Protein AF-A0A1Z1WSS3-F1 (afdb_monomer_lite)

Sequence (377 aa):
MTTFLTPQQRADRTSAAVAAAVAAGRGLGLNITEPTVLHDVFSVVVHLAPAPVVARIPTVLPRPDDLAALAHRQQDELDVTRWLADQQIPVIAPSPLVPAEPVQRDGFSMTFWPFVEEARYKEPDYVANAESVADLHAALRTYPGRRLEFLSAADPEFIADSLARLDHHPDLIGAAELDRARREWHLLEPLVRTRGAFEARFPGVDVQPIHGDSPPANIFHAVDGDLYADFELVTLGPVEWDLAALGPSTKPPTTAARDATARGRSTRRSSPSSTPWACCGSSPPSRWSRSCPNWWSTSSPRSTTGGRCPSPEAWAADTNELEGRQPYGRCPCELRQLLHQRVNSAGELRRAGGHAHLSADHRRGGACHAGAGAIAG

Secondary structure (DSSP, 8-state):
--SS--HHHHHHHHHHHHHHHHHHHHHTT--EEEEEEEEESSEEEEEEEESSEEEEEE-S-PSS--HHHHHHHHHHHHHHHHHHHHTT--B-PPPTTS-SS-EEETTEEEEEEE---B-TTPPP-HHHHHHHHHHHHHHHHT--SS-PPBTGGG-HHHHHHHHHHHTT-TTTS-HHHHHHHHHHHHHHHHHHH-HHHHHHHSTT---EEE-SS-GGG-EEEETTEEEE--GGG-EEE-TTHHHHTS-TTTSPPTTHHHHHHHTTS------S---TT----SPPPTTGGGS---S------------PPPPGGGGSSSS----SSPPPPPPHHHHHHHHHHHHHHHH----S-------------------------

Radius of gyration: 25.84 Å; chains: 1; bounding box: 60×119×56 Å

Structure (mmCIF, N/CA/C/O backbone):
data_AF-A0A1Z1WSS3-F1
#
_entry.id   AF-A0A1Z1WSS3-F1
#
loop_
_atom_site.group_PDB
_atom_site.id
_atom_site.type_symbol
_atom_site.label_atom_id
_atom_site.label_alt_id
_atom_site.label_comp_id
_atom_site.label_asym_id
_atom_site.label_entity_id
_atom_site.label_seq_id
_atom_site.pdbx_PDB_ins_code
_atom_site.Cartn_x
_atom_site.Cartn_y
_atom_site.Cartn_z
_atom_site.occupancy
_atom_site.B_iso_or_equiv
_atom_site.auth_seq_id
_atom_site.auth_comp_id
_atom_site.auth_asym_id
_atom_site.auth_atom_id
_atom_site.pdbx_PDB_model_num
ATOM 1 N N . MET A 1 1 ? 19.567 25.343 1.085 1.00 36.59 1 MET A N 1
ATOM 2 C CA . MET A 1 1 ? 18.190 25.231 1.615 1.00 36.59 1 MET A CA 1
ATOM 3 C C . MET A 1 1 ? 18.016 23.792 2.050 1.00 36.59 1 MET A C 1
ATOM 5 O O . MET A 1 1 ? 18.420 22.925 1.294 1.00 36.59 1 MET A O 1
ATOM 9 N N . THR A 1 2 ? 17.556 23.534 3.272 1.00 35.44 2 THR A N 1
ATOM 10 C CA . THR A 1 2 ? 17.449 22.167 3.802 1.00 35.44 2 THR A CA 1
ATOM 11 C C . THR A 1 2 ? 16.416 21.370 3.009 1.00 35.44 2 THR A C 1
ATOM 13 O O . THR A 1 2 ? 15.247 21.741 2.967 1.00 35.44 2 THR A O 1
ATOM 16 N N . THR A 1 3 ? 16.896 20.301 2.375 1.00 56.44 3 THR A N 1
ATOM 17 C CA . THR A 1 3 ? 16.194 19.356 1.488 1.00 56.44 3 THR A CA 1
ATOM 18 C C . THR A 1 3 ? 15.148 18.487 2.209 1.00 56.44 3 THR A C 1
ATOM 20 O O . THR A 1 3 ? 14.329 17.840 1.568 1.00 56.44 3 THR A O 1
ATOM 23 N N . PHE A 1 4 ? 15.138 18.515 3.543 1.00 63.56 4 PHE A N 1
ATOM 24 C CA . PHE A 1 4 ? 14.284 17.708 4.413 1.00 63.56 4 PHE A CA 1
ATOM 25 C C . PHE A 1 4 ? 13.308 18.588 5.201 1.00 63.56 4 PHE A C 1
ATOM 27 O O . PHE A 1 4 ? 13.646 19.736 5.517 1.00 63.56 4 PHE A O 1
ATOM 34 N N . LEU A 1 5 ? 12.150 18.034 5.602 1.00 68.94 5 LEU A N 1
ATOM 35 C CA . LEU A 1 5 ? 11.348 18.647 6.668 1.00 68.94 5 LEU A CA 1
ATOM 36 C C . LEU A 1 5 ? 12.248 18.868 7.875 1.00 68.94 5 LEU A C 1
ATOM 38 O O . LEU A 1 5 ? 12.908 17.943 8.358 1.00 68.94 5 LEU A O 1
ATOM 42 N N . THR A 1 6 ? 12.224 20.079 8.414 1.00 81.44 6 THR A N 1
ATOM 43 C CA . THR A 1 6 ? 12.731 20.274 9.765 1.00 81.44 6 THR A CA 1
ATOM 44 C C . THR A 1 6 ? 11.897 19.425 10.734 1.00 81.44 6 THR A C 1
ATOM 46 O O . THR A 1 6 ? 10.731 19.125 10.450 1.00 81.44 6 THR A O 1
ATOM 49 N N . PRO A 1 7 ? 12.439 19.057 11.908 1.00 84.69 7 PRO A N 1
ATOM 50 C CA . PRO A 1 7 ? 11.664 18.354 12.930 1.00 84.69 7 PRO A CA 1
ATOM 51 C C . PRO A 1 7 ? 10.332 19.045 13.252 1.00 84.69 7 PRO A C 1
ATOM 53 O O . PRO A 1 7 ? 9.324 18.370 13.443 1.00 84.69 7 PRO A O 1
ATOM 56 N N . GLN A 1 8 ? 10.309 20.383 13.224 1.00 86.94 8 GLN A N 1
ATOM 57 C CA . GLN A 1 8 ? 9.087 21.161 13.412 1.00 86.94 8 GLN A CA 1
ATOM 58 C C . GLN A 1 8 ? 8.085 20.943 12.277 1.00 86.94 8 GLN A C 1
ATOM 60 O O . GLN A 1 8 ? 6.926 20.655 12.537 1.00 86.94 8 GLN A O 1
ATOM 65 N N . GLN A 1 9 ? 8.519 21.020 11.017 1.00 86.06 9 GLN A N 1
ATOM 66 C CA . GLN A 1 9 ? 7.607 20.833 9.887 1.00 86.06 9 GLN A CA 1
ATOM 67 C C . GLN A 1 9 ? 7.062 19.398 9.815 1.00 86.06 9 GLN A C 1
ATOM 69 O O . GLN A 1 9 ? 5.914 19.201 9.419 1.00 86.06 9 GLN A O 1
ATOM 74 N N . ARG A 1 10 ? 7.855 18.398 10.228 1.00 85.88 10 ARG A N 1
ATOM 75 C CA . ARG A 1 10 ? 7.377 17.018 10.407 1.00 85.88 10 ARG A CA 1
ATOM 76 C C . ARG A 1 10 ? 6.308 16.954 11.495 1.00 85.88 10 ARG A C 1
ATOM 78 O O . ARG A 1 10 ? 5.226 16.448 11.231 1.00 85.88 10 ARG A O 1
ATOM 85 N N . ALA A 1 11 ? 6.562 17.540 12.664 1.00 89.69 11 ALA A N 1
ATOM 86 C CA . ALA A 1 11 ? 5.583 17.592 13.749 1.00 89.69 11 ALA A CA 1
ATOM 87 C C . ALA A 1 11 ? 4.280 18.311 13.344 1.00 89.69 11 ALA A C 1
ATOM 89 O O . ALA A 1 11 ? 3.192 17.842 13.685 1.00 89.69 11 ALA A O 1
ATOM 90 N N . ASP A 1 12 ? 4.372 19.404 12.582 1.00 92.44 12 ASP A N 1
ATOM 91 C CA . ASP A 1 12 ? 3.217 20.156 12.080 1.00 92.44 12 ASP A CA 1
ATOM 92 C C . ASP A 1 12 ? 2.393 19.316 11.091 1.00 92.44 12 ASP A C 1
ATOM 94 O O . ASP A 1 12 ? 1.170 19.218 11.225 1.00 92.44 12 ASP A O 1
ATOM 98 N N . ARG A 1 13 ? 3.058 18.650 10.133 1.00 92.00 13 ARG A N 1
ATOM 99 C CA . ARG A 1 13 ? 2.429 17.707 9.192 1.00 92.00 13 ARG A CA 1
ATOM 100 C C . ARG A 1 13 ? 1.700 16.592 9.938 1.00 92.00 13 ARG A C 1
ATOM 102 O O . ARG A 1 13 ? 0.548 16.303 9.626 1.00 92.00 13 ARG A O 1
ATOM 109 N N . THR A 1 14 ? 2.359 15.986 10.919 1.00 93.88 14 THR A N 1
ATOM 110 C CA . THR A 1 14 ? 1.818 14.873 11.707 1.00 93.88 14 THR A CA 1
ATOM 111 C C . THR A 1 14 ? 0.622 15.315 12.528 1.00 93.88 14 THR A C 1
ATOM 113 O O . THR A 1 14 ? -0.411 14.653 12.513 1.00 93.88 14 THR A O 1
ATOM 116 N N . SER A 1 15 ? 0.704 16.487 13.157 1.00 96.44 15 SER A N 1
ATOM 117 C CA . SER A 1 15 ? -0.420 17.077 13.888 1.00 96.44 15 SER A CA 1
ATOM 118 C C . SER A 1 15 ? -1.617 17.344 12.970 1.00 96.44 15 SER A C 1
ATOM 120 O O . SER A 1 15 ? -2.751 17.030 13.333 1.00 96.44 15 SER A O 1
ATOM 122 N N . ALA A 1 16 ? -1.380 17.862 11.759 1.00 96.81 16 ALA A N 1
ATOM 123 C CA . ALA A 1 16 ? -2.431 18.093 10.769 1.00 96.81 16 ALA A CA 1
ATOM 124 C C . ALA A 1 16 ? -3.070 16.783 10.271 1.00 96.81 16 ALA A C 1
ATOM 126 O O . ALA A 1 16 ? -4.296 16.693 10.197 1.00 96.81 16 ALA A O 1
ATOM 127 N N . ALA A 1 17 ? -2.265 15.755 9.988 1.00 96.44 17 ALA A N 1
ATOM 128 C CA . ALA A 1 17 ? -2.751 14.439 9.571 1.00 96.44 17 ALA A CA 1
ATOM 129 C C . ALA A 1 17 ? -3.574 13.753 10.677 1.00 96.44 17 ALA A C 1
ATOM 131 O O . ALA A 1 17 ? -4.651 13.225 10.404 1.00 96.44 17 ALA A O 1
ATOM 132 N N . VAL A 1 18 ? -3.120 13.821 11.936 1.00 98.44 18 VAL A N 1
ATOM 133 C CA . VAL A 1 18 ? -3.865 13.311 13.101 1.00 98.44 18 VAL A CA 1
ATOM 134 C C . VAL A 1 18 ? -5.197 14.044 13.254 1.00 98.44 18 VAL A C 1
ATOM 136 O O . VAL A 1 18 ? -6.230 13.399 13.427 1.00 98.44 18 VAL A O 1
ATOM 139 N N . ALA A 1 19 ? -5.208 15.376 13.152 1.00 98.44 19 ALA A N 1
ATOM 140 C CA . ALA A 1 19 ? -6.439 16.159 13.246 1.00 98.44 19 ALA A CA 1
ATOM 141 C C . ALA A 1 19 ? -7.447 15.781 12.145 1.00 98.44 19 ALA A C 1
ATOM 143 O O . ALA A 1 19 ? -8.627 15.572 12.442 1.00 98.44 19 ALA A O 1
ATOM 144 N N . ALA A 1 20 ? -6.978 15.625 10.902 1.00 98.44 20 ALA A N 1
ATOM 145 C CA . ALA A 1 20 ? -7.801 15.182 9.782 1.00 98.44 20 ALA A CA 1
ATOM 146 C C . ALA A 1 20 ? -8.365 13.768 10.019 1.00 98.44 20 ALA A C 1
ATOM 148 O O . ALA A 1 20 ? -9.565 13.554 9.856 1.00 98.44 20 ALA A O 1
ATOM 149 N N . ALA A 1 21 ? -7.539 12.828 10.486 1.00 98.50 21 ALA A N 1
ATOM 150 C CA . ALA A 1 21 ? -7.950 11.455 10.780 1.00 98.50 21 ALA A CA 1
ATOM 151 C C . ALA A 1 21 ? -8.993 11.363 11.902 1.00 98.50 21 ALA A C 1
ATOM 153 O O . ALA A 1 21 ? -10.002 10.674 11.761 1.00 98.50 21 ALA A O 1
ATOM 154 N N . VAL A 1 22 ? -8.799 12.107 12.995 1.00 98.75 22 VAL A N 1
ATOM 155 C CA . VAL A 1 22 ? -9.756 12.173 14.112 1.00 98.75 22 VAL A CA 1
ATOM 156 C C . VAL A 1 22 ? -11.089 12.749 13.647 1.00 98.75 22 VAL A C 1
ATOM 158 O O . VAL A 1 22 ? -12.151 12.226 13.984 1.00 98.75 22 VAL A O 1
ATOM 161 N N . ALA A 1 23 ? -11.055 13.830 12.871 1.00 98.62 23 ALA A N 1
ATOM 162 C CA . ALA A 1 23 ? -12.268 14.482 12.407 1.00 98.62 23 ALA A CA 1
ATOM 163 C C . ALA A 1 23 ? -13.008 13.652 11.342 1.00 98.62 23 ALA A C 1
ATOM 165 O O . ALA A 1 23 ? -14.239 13.628 11.342 1.00 98.62 23 ALA A O 1
ATOM 166 N N . ALA A 1 24 ? -12.282 12.936 10.477 1.00 98.44 24 ALA A N 1
ATOM 167 C CA . ALA A 1 24 ? -12.850 11.954 9.557 1.00 98.44 24 ALA A CA 1
ATOM 168 C C . ALA A 1 24 ? -13.492 10.784 10.317 1.00 98.44 24 ALA A C 1
ATOM 170 O O . ALA A 1 24 ? -14.675 10.519 10.128 1.00 98.44 24 ALA A O 1
ATOM 171 N N . GLY A 1 25 ? -12.767 10.157 11.248 1.00 98.38 25 GLY A N 1
ATOM 172 C CA . GLY A 1 25 ? -13.275 9.034 12.038 1.00 98.38 25 GLY A CA 1
ATOM 173 C C . GLY A 1 25 ? -14.511 9.389 12.873 1.00 98.38 25 GLY A C 1
ATOM 174 O O . GLY A 1 25 ? -15.486 8.642 12.873 1.00 98.38 25 GLY A O 1
ATOM 175 N N . ARG A 1 26 ? -14.537 10.569 13.510 1.00 98.50 26 ARG A N 1
ATOM 176 C CA . ARG A 1 26 ? -15.738 11.071 14.208 1.00 98.50 26 ARG A CA 1
ATOM 177 C C . ARG A 1 26 ? -16.905 11.316 13.253 1.00 98.50 26 ARG A C 1
ATOM 179 O O . ARG A 1 26 ? -18.043 11.025 13.605 1.00 98.50 26 ARG A O 1
ATOM 186 N N . GLY A 1 27 ? -16.632 11.824 12.049 1.00 98.31 27 GLY A N 1
ATOM 187 C CA . GLY A 1 27 ? -17.640 11.985 10.996 1.00 98.31 27 GLY A CA 1
ATOM 188 C C . GLY A 1 27 ? -18.250 10.658 10.532 1.00 98.31 27 GLY A C 1
ATOM 189 O O . GLY A 1 27 ? -19.413 10.630 10.146 1.00 98.31 27 GLY A O 1
ATOM 190 N N . LEU A 1 28 ? -17.493 9.564 10.639 1.00 98.12 28 LEU A N 1
ATOM 191 C CA . LEU A 1 28 ? -17.939 8.194 10.370 1.00 98.12 28 LEU A CA 1
ATOM 192 C C . LEU A 1 28 ? -18.588 7.510 11.589 1.00 98.12 28 LEU A C 1
ATOM 194 O O . LEU A 1 28 ? -18.958 6.344 11.509 1.00 98.12 28 LEU A O 1
ATOM 198 N N . GLY A 1 29 ? -18.739 8.216 12.716 1.00 98.12 29 GLY A N 1
ATOM 199 C CA . GLY A 1 29 ? -19.395 7.702 13.922 1.00 98.12 29 GLY A CA 1
ATOM 200 C C . GLY A 1 29 ? -18.476 6.999 14.926 1.00 98.12 29 GLY A C 1
ATOM 201 O O . GLY A 1 29 ? -18.972 6.434 15.899 1.00 98.12 29 GLY A O 1
ATOM 202 N N . LEU A 1 30 ? -17.151 7.041 14.746 1.00 98.25 30 LEU A N 1
ATOM 203 C CA . LEU A 1 30 ? -16.210 6.468 15.712 1.00 98.25 30 LEU A CA 1
ATOM 204 C C . LEU A 1 30 ? -16.093 7.342 16.971 1.00 98.25 30 LEU A C 1
ATOM 206 O O . LEU A 1 30 ? -15.952 8.567 16.893 1.00 98.25 30 LEU A O 1
ATOM 210 N N . ASN A 1 31 ? -16.065 6.701 18.144 1.00 98.06 31 ASN A N 1
ATOM 211 C CA . ASN A 1 31 ? -15.693 7.360 19.394 1.00 98.06 31 ASN A CA 1
ATOM 212 C C . ASN A 1 31 ? -14.164 7.443 19.506 1.00 98.06 31 ASN A C 1
ATOM 214 O O . ASN A 1 31 ? -13.500 6.416 19.631 1.00 98.06 31 ASN A O 1
ATOM 218 N N . ILE A 1 32 ? -13.622 8.662 19.477 1.00 98.44 32 ILE A N 1
ATOM 219 C CA . ILE A 1 32 ? -12.176 8.917 19.470 1.00 98.44 32 ILE A CA 1
ATOM 220 C C . ILE A 1 32 ? -11.851 9.964 20.531 1.00 98.44 32 ILE A C 1
ATOM 222 O O . ILE A 1 32 ? -12.259 11.127 20.400 1.00 98.44 32 ILE A O 1
ATOM 226 N N . THR A 1 33 ? -11.094 9.571 21.552 1.00 97.31 33 THR A N 1
ATOM 227 C CA . THR A 1 33 ? -10.682 10.444 22.665 1.00 97.31 33 THR A CA 1
ATOM 228 C C . THR A 1 33 ? -9.168 10.533 22.815 1.00 97.31 33 THR A C 1
ATOM 230 O O . THR A 1 33 ? -8.675 11.589 23.200 1.00 97.31 33 THR A O 1
ATOM 233 N N . GLU A 1 34 ? -8.433 9.475 22.466 1.00 96.38 34 GLU A N 1
ATOM 234 C CA . GLU A 1 34 ? -6.996 9.340 22.743 1.00 96.38 34 GLU A CA 1
ATOM 235 C C . GLU A 1 34 ? -6.226 8.856 21.498 1.00 96.38 34 GLU A C 1
ATOM 237 O O . GLU A 1 34 ? -5.632 7.774 21.499 1.00 96.38 34 GLU A O 1
ATOM 242 N N . PRO A 1 35 ? -6.239 9.622 20.389 1.00 97.12 35 PRO A N 1
ATOM 243 C CA . PRO A 1 35 ? -5.547 9.211 19.177 1.00 97.12 35 PRO A CA 1
ATOM 244 C C . PRO A 1 35 ? -4.044 9.075 19.441 1.00 97.12 35 PRO A C 1
ATOM 246 O O . PRO A 1 35 ? -3.416 9.994 19.968 1.00 97.12 35 PRO A O 1
ATOM 249 N N . THR A 1 36 ? -3.453 7.947 19.047 1.00 97.06 36 THR A N 1
ATOM 250 C CA . THR A 1 36 ? -2.021 7.697 19.243 1.00 97.06 36 THR A CA 1
ATOM 251 C C . THR A 1 36 ? -1.337 7.409 17.916 1.00 97.06 36 THR A C 1
ATOM 253 O O . THR A 1 36 ? -1.761 6.539 17.159 1.00 97.06 36 THR A O 1
ATOM 256 N N . VAL A 1 37 ? -0.260 8.140 17.632 1.00 96.69 37 VAL A N 1
ATOM 257 C CA . VAL A 1 37 ? 0.550 7.928 16.428 1.00 96.69 37 VAL A CA 1
ATOM 258 C C . VAL A 1 37 ? 1.325 6.616 16.561 1.00 96.69 37 VAL A C 1
ATOM 260 O O . VAL A 1 37 ? 2.078 6.420 17.516 1.00 96.69 37 VAL A O 1
ATOM 263 N N . LEU A 1 38 ? 1.109 5.730 15.592 1.00 91.50 38 LEU A N 1
ATOM 264 C CA . LEU A 1 38 ? 1.789 4.450 15.407 1.00 91.50 38 LEU A CA 1
ATOM 265 C C . LEU A 1 38 ? 3.007 4.564 14.485 1.00 91.50 38 LEU A C 1
ATOM 267 O O . LEU A 1 38 ? 3.927 3.755 14.548 1.00 91.50 38 LEU A O 1
ATOM 271 N N . HIS A 1 39 ? 2.994 5.524 13.566 1.00 86.50 39 HIS A N 1
ATOM 272 C CA . HIS A 1 39 ? 4.063 5.669 12.589 1.00 86.50 39 HIS A CA 1
ATOM 273 C C . HIS A 1 39 ? 4.038 7.058 11.944 1.00 86.50 39 HIS A C 1
ATOM 275 O O . HIS A 1 39 ? 2.964 7.636 11.787 1.00 86.50 39 HIS A O 1
ATOM 281 N N . ASP A 1 40 ? 5.212 7.589 11.586 1.00 85.62 40 ASP A N 1
ATOM 282 C CA . ASP A 1 40 ? 5.380 8.922 10.988 1.00 85.62 40 ASP A CA 1
ATOM 283 C C . ASP A 1 40 ? 6.645 8.996 10.107 1.00 85.62 40 ASP A C 1
ATOM 285 O O . ASP A 1 40 ? 7.638 9.669 10.416 1.00 85.62 40 ASP A O 1
ATOM 289 N N . VAL A 1 41 ? 6.624 8.254 8.997 1.00 79.62 41 VAL A N 1
ATOM 290 C CA . VAL A 1 41 ? 7.671 8.319 7.964 1.00 79.62 41 VAL A CA 1
ATOM 291 C C . VAL A 1 41 ? 7.036 8.672 6.623 1.00 79.62 41 VAL A C 1
ATOM 293 O O . VAL A 1 41 ? 6.903 9.860 6.331 1.00 79.62 41 VAL A O 1
ATOM 296 N N . PHE A 1 42 ? 6.612 7.676 5.836 1.00 76.88 42 PHE A N 1
ATOM 297 C CA . PHE A 1 42 ? 5.959 7.879 4.532 1.00 76.88 42 PHE A CA 1
ATOM 298 C C . PHE A 1 42 ? 4.449 8.088 4.669 1.00 76.88 42 PHE A C 1
ATOM 300 O O . PHE A 1 42 ? 3.848 8.928 3.993 1.00 76.88 42 PHE A O 1
ATOM 307 N N . SER A 1 43 ? 3.863 7.380 5.628 1.00 87.44 43 SER A N 1
ATOM 308 C CA . SER A 1 43 ? 2.501 7.576 6.100 1.00 87.44 43 SER A CA 1
ATOM 309 C C . SER A 1 43 ? 2.527 8.017 7.556 1.00 87.44 43 SER A C 1
ATOM 311 O O . SER A 1 43 ? 3.390 7.596 8.330 1.00 87.44 43 SER A O 1
ATOM 313 N N . VAL A 1 44 ? 1.554 8.839 7.933 1.00 93.88 44 VAL A N 1
ATOM 314 C CA . VAL A 1 44 ? 1.171 8.990 9.332 1.00 93.88 44 VAL A CA 1
ATOM 315 C C . VAL A 1 44 ? 0.131 7.911 9.611 1.00 93.88 44 VAL A C 1
ATOM 317 O O . VAL A 1 44 ? -0.888 7.840 8.927 1.00 93.88 44 VAL A O 1
ATOM 320 N N . VAL A 1 45 ? 0.402 7.038 10.576 1.00 96.12 45 VAL A N 1
ATOM 321 C CA . VAL A 1 45 ? -0.494 5.945 10.975 1.00 96.12 45 VAL A CA 1
ATOM 322 C C . VAL A 1 45 ? -0.969 6.230 12.392 1.00 96.12 45 VAL A C 1
ATOM 324 O O . VAL A 1 45 ? -0.151 6.499 13.270 1.00 96.12 45 VAL A O 1
ATOM 327 N N . VAL A 1 46 ? -2.280 6.220 12.626 1.00 98.12 46 VAL A N 1
ATOM 328 C CA . VAL A 1 46 ? -2.880 6.693 13.883 1.00 98.12 46 VAL A CA 1
ATOM 329 C C . VAL A 1 46 ? -3.887 5.679 14.398 1.00 98.12 46 VAL A C 1
ATOM 331 O O . VAL A 1 46 ? -4.891 5.424 13.740 1.00 98.12 46 VAL A O 1
ATOM 334 N N . HIS A 1 47 ? -3.668 5.149 15.598 1.00 98.38 47 HIS A N 1
ATOM 335 C CA . HIS A 1 47 ? -4.699 4.425 16.335 1.00 98.38 47 HIS A CA 1
ATOM 336 C C . HIS A 1 47 ? -5.732 5.423 16.870 1.00 98.38 47 HIS A C 1
ATOM 338 O O . HIS A 1 47 ? -5.390 6.339 17.617 1.00 98.38 47 HIS A O 1
ATOM 344 N N . LEU A 1 48 ? -6.997 5.252 16.493 1.00 98.44 48 LEU A N 1
ATOM 345 C CA . LEU A 1 48 ? -8.118 6.129 16.828 1.00 98.44 48 LEU A CA 1
ATOM 346 C C . LEU A 1 48 ? -8.808 5.712 18.139 1.00 98.44 48 LEU A C 1
ATOM 348 O O . LEU A 1 48 ? -10.029 5.570 18.191 1.00 98.44 48 LEU A O 1
ATOM 352 N N . ALA A 1 49 ? -8.027 5.528 19.204 1.00 97.25 49 ALA A N 1
ATOM 353 C CA . ALA A 1 49 ? -8.525 4.995 20.467 1.00 97.25 49 ALA A CA 1
ATOM 354 C C . ALA A 1 49 ? -9.658 5.853 21.086 1.00 97.25 49 ALA A C 1
ATOM 356 O O . ALA A 1 49 ? -9.640 7.091 20.985 1.00 97.25 49 ALA A O 1
ATOM 357 N N . PRO A 1 50 ? -10.633 5.224 21.773 1.00 97.62 50 PRO A N 1
ATOM 358 C CA . PRO A 1 50 ? -10.716 3.791 22.088 1.00 97.62 50 PRO A CA 1
ATOM 359 C C . PRO A 1 50 ? -11.310 2.923 20.969 1.00 97.62 50 PRO A C 1
ATOM 361 O O . PRO A 1 50 ? -11.424 1.713 21.152 1.00 97.62 50 PRO A O 1
ATOM 364 N N . ALA A 1 51 ? -11.717 3.498 19.832 1.00 98.19 51 ALA A N 1
ATOM 365 C CA . ALA A 1 51 ? -12.145 2.683 18.702 1.00 98.19 51 ALA A CA 1
ATOM 366 C C . ALA A 1 51 ? -10.957 1.830 18.212 1.00 98.19 51 ALA A C 1
ATOM 368 O O . ALA A 1 51 ? -9.880 2.391 17.993 1.00 98.19 51 ALA A O 1
ATOM 369 N N . PRO A 1 52 ? -11.126 0.509 17.998 1.00 97.56 52 PRO A N 1
ATOM 370 C CA . PRO A 1 52 ? -10.060 -0.379 17.532 1.00 97.56 52 PRO A CA 1
ATOM 371 C C . PRO A 1 52 ? -9.843 -0.203 16.021 1.00 97.56 52 PRO A C 1
ATOM 373 O O . PRO A 1 52 ? -9.971 -1.136 15.231 1.00 97.56 52 PRO A O 1
ATOM 376 N N . VAL A 1 53 ? -9.576 1.036 15.610 1.00 98.44 53 VAL A N 1
ATOM 377 C CA . VAL A 1 53 ? -9.417 1.463 14.222 1.00 98.44 53 VAL A CA 1
ATOM 378 C C . VAL A 1 53 ? -8.107 2.214 14.087 1.00 98.44 53 VAL A C 1
ATOM 380 O O . VAL A 1 53 ? -7.793 3.095 14.884 1.00 98.44 53 VAL A O 1
ATOM 383 N N . VAL A 1 54 ? -7.366 1.903 13.038 1.00 98.38 54 VAL A N 1
ATOM 384 C CA . VAL A 1 54 ? -6.167 2.617 12.633 1.00 98.38 54 VAL A CA 1
ATOM 385 C C . VAL A 1 54 ? -6.445 3.368 11.341 1.00 98.38 54 VAL A C 1
ATOM 387 O O . VAL A 1 54 ? -6.848 2.772 10.347 1.00 98.38 54 VAL A O 1
ATOM 390 N N . ALA A 1 55 ? -6.207 4.676 11.340 1.00 98.50 55 ALA A N 1
ATOM 391 C CA . ALA A 1 55 ? -6.161 5.463 10.117 1.00 98.50 55 ALA A CA 1
ATOM 392 C C . ALA A 1 55 ? -4.748 5.423 9.527 1.00 98.50 55 ALA A C 1
ATOM 394 O O . ALA A 1 55 ? -3.777 5.683 10.241 1.00 98.50 55 ALA A O 1
ATOM 395 N N . ARG A 1 56 ? -4.636 5.159 8.224 1.00 97.69 56 ARG A N 1
ATOM 396 C CA . ARG A 1 56 ? -3.392 5.302 7.462 1.00 97.69 56 ARG A CA 1
ATOM 397 C C . ARG A 1 56 ? -3.503 6.485 6.513 1.00 97.69 56 ARG A C 1
ATOM 399 O O . ARG A 1 56 ? -4.389 6.520 5.662 1.00 97.69 56 ARG A O 1
ATOM 406 N N . ILE A 1 57 ? -2.591 7.440 6.664 1.00 96.38 57 ILE A N 1
ATOM 407 C CA . ILE A 1 57 ? -2.575 8.700 5.928 1.00 96.38 57 ILE A CA 1
ATOM 408 C C . ILE A 1 57 ? -1.250 8.806 5.165 1.00 96.38 57 ILE A C 1
ATOM 410 O O . ILE A 1 57 ? -0.251 9.213 5.762 1.00 96.38 57 ILE A O 1
ATOM 414 N N . PRO A 1 58 ? -1.203 8.467 3.866 1.00 91.12 58 PRO A N 1
ATOM 415 C CA . PRO A 1 58 ? -0.034 8.731 3.036 1.00 91.12 58 PRO A CA 1
ATOM 416 C C . PRO A 1 58 ? 0.300 10.225 3.029 1.00 91.12 58 PRO A C 1
ATOM 418 O O . PRO A 1 58 ? -0.555 11.068 2.753 1.00 91.12 58 PRO A O 1
ATOM 421 N N . THR A 1 59 ? 1.547 10.561 3.363 1.00 85.50 59 THR A N 1
ATOM 422 C CA . THR A 1 59 ? 2.012 11.959 3.458 1.00 85.50 59 THR A CA 1
ATOM 423 C C . THR A 1 59 ? 3.149 12.298 2.509 1.00 85.50 59 THR A C 1
ATOM 425 O O . THR A 1 59 ? 3.494 13.473 2.369 1.00 85.50 59 THR A O 1
ATOM 428 N N . VAL A 1 60 ? 3.697 11.293 1.824 1.00 76.94 60 VAL A N 1
ATOM 429 C CA . VAL A 1 60 ? 4.622 11.494 0.716 1.00 76.94 60 VAL A CA 1
ATOM 430 C C . VAL A 1 60 ? 4.012 10.909 -0.546 1.00 76.94 60 VAL A C 1
ATOM 432 O O . VAL A 1 60 ? 3.851 9.699 -0.661 1.00 76.94 60 VAL A O 1
ATOM 435 N N . LEU A 1 61 ? 3.622 11.787 -1.469 1.00 71.31 61 LEU A N 1
ATOM 436 C CA . LEU A 1 61 ? 2.895 11.422 -2.679 1.00 71.31 61 LEU A CA 1
ATOM 437 C C . LEU A 1 61 ? 3.752 11.667 -3.930 1.00 71.31 61 LEU A C 1
ATOM 439 O O . LEU A 1 61 ? 4.546 12.617 -3.954 1.00 71.31 61 LEU A O 1
ATOM 443 N N . PRO A 1 62 ? 3.588 10.839 -4.980 1.00 65.31 62 PRO A N 1
ATOM 444 C CA . PRO A 1 62 ? 3.987 11.203 -6.336 1.00 65.31 62 PRO A CA 1
ATOM 445 C C . PRO A 1 62 ? 3.406 12.570 -6.698 1.00 65.31 62 PRO A C 1
ATOM 447 O O . PRO A 1 62 ? 2.268 12.862 -6.336 1.00 65.31 62 PRO A O 1
ATOM 450 N N . ARG A 1 63 ? 4.176 13.399 -7.411 1.00 63.22 63 ARG A N 1
ATOM 451 C CA . ARG A 1 63 ? 3.669 14.673 -7.927 1.00 63.22 63 ARG A CA 1
ATOM 452 C C . ARG A 1 63 ? 3.105 14.480 -9.340 1.00 63.22 63 ARG A C 1
ATOM 454 O O . ARG A 1 63 ? 3.687 13.704 -10.088 1.00 63.22 63 ARG A O 1
ATOM 461 N N . PRO A 1 64 ? 2.052 15.221 -9.728 1.00 59.41 64 PRO A N 1
ATOM 462 C CA . PRO A 1 64 ? 1.261 16.121 -8.883 1.00 59.41 64 PRO A CA 1
ATOM 463 C C . PRO A 1 64 ? 0.512 15.356 -7.781 1.00 59.41 64 PRO A C 1
ATOM 465 O O . PRO A 1 64 ? 0.161 14.199 -7.979 1.00 59.41 64 PRO A O 1
ATOM 468 N N . ASP A 1 65 ? 0.282 16.011 -6.635 1.00 67.44 65 ASP A N 1
ATOM 469 C CA . ASP A 1 65 ? -0.449 15.445 -5.490 1.00 67.44 65 ASP A CA 1
ATOM 470 C C . ASP A 1 65 ? -1.932 15.239 -5.863 1.00 67.44 65 ASP A C 1
ATOM 472 O O . ASP A 1 65 ? -2.812 16.016 -5.484 1.00 67.44 65 ASP A O 1
ATOM 476 N N . ASP A 1 66 ? -2.208 14.214 -6.663 1.00 84.06 66 ASP A N 1
ATOM 477 C CA . ASP A 1 66 ? -3.543 13.873 -7.127 1.00 84.06 66 ASP A CA 1
ATOM 478 C C . ASP A 1 66 ? -4.225 12.975 -6.092 1.00 84.06 66 ASP A C 1
ATOM 480 O O . ASP A 1 66 ? -4.071 11.751 -6.065 1.00 84.06 66 ASP A O 1
ATOM 484 N N . LEU A 1 67 ? -4.986 13.615 -5.201 1.00 88.69 67 LEU A N 1
ATOM 485 C CA . LEU A 1 67 ? -5.760 12.920 -4.176 1.00 88.69 67 LEU A CA 1
ATOM 486 C C . LEU A 1 67 ? -6.846 12.019 -4.771 1.00 88.69 67 LEU A C 1
ATOM 488 O O . LEU A 1 67 ? -7.217 11.043 -4.125 1.00 88.69 67 LEU A O 1
ATOM 492 N N . ALA A 1 68 ? -7.345 12.304 -5.979 1.00 89.88 68 ALA A N 1
ATOM 493 C CA . ALA A 1 68 ? -8.304 11.430 -6.642 1.00 89.88 68 ALA A CA 1
ATOM 494 C C . ALA A 1 68 ? -7.609 10.153 -7.127 1.00 89.88 68 ALA A C 1
ATOM 496 O O . ALA A 1 68 ? -8.072 9.060 -6.811 1.00 89.88 68 ALA A O 1
ATOM 497 N N . ALA A 1 69 ? -6.457 10.270 -7.795 1.00 88.56 69 ALA A N 1
ATOM 498 C CA . ALA A 1 69 ? -5.650 9.110 -8.185 1.00 88.56 69 ALA A CA 1
ATOM 499 C C . ALA A 1 69 ? -5.190 8.287 -6.967 1.00 88.56 69 ALA A C 1
ATOM 501 O O . ALA A 1 69 ? -5.228 7.057 -6.989 1.00 88.56 69 ALA A O 1
ATOM 502 N N . LEU A 1 70 ? -4.802 8.949 -5.871 1.00 90.31 70 LEU A N 1
ATOM 503 C CA . LEU A 1 70 ? -4.484 8.272 -4.613 1.00 90.31 70 LEU A CA 1
ATOM 504 C C . LEU A 1 70 ? -5.697 7.533 -4.040 1.00 90.31 70 LEU A C 1
ATOM 506 O O . LEU A 1 70 ? -5.565 6.373 -3.660 1.00 90.31 70 LEU A O 1
ATOM 510 N N . ALA A 1 71 ? -6.866 8.174 -3.994 1.00 94.19 71 ALA A N 1
ATOM 511 C CA . ALA A 1 71 ? -8.092 7.542 -3.522 1.00 94.19 71 ALA A CA 1
ATOM 512 C C . ALA A 1 71 ? -8.485 6.341 -4.398 1.00 94.19 71 ALA A C 1
ATOM 514 O O . ALA A 1 71 ? -8.923 5.325 -3.870 1.00 94.19 71 ALA A O 1
ATOM 515 N N . HIS A 1 72 ? -8.269 6.397 -5.714 1.00 92.56 72 HIS A N 1
ATOM 516 C CA . HIS A 1 72 ? -8.477 5.242 -6.589 1.00 92.56 72 HIS A CA 1
ATOM 517 C C . HIS A 1 72 ? -7.573 4.059 -6.215 1.00 92.56 72 HIS A C 1
ATOM 519 O O . HIS A 1 72 ? -8.085 2.960 -6.020 1.00 92.56 72 HIS A O 1
ATOM 525 N N . ARG A 1 73 ? -6.268 4.289 -6.011 1.00 91.75 73 ARG A N 1
ATOM 526 C CA . ARG A 1 73 ? -5.335 3.233 -5.567 1.00 91.75 73 ARG A CA 1
ATOM 527 C C . ARG A 1 73 ? -5.674 2.694 -4.177 1.00 91.75 73 ARG A C 1
ATOM 529 O O . ARG A 1 73 ? -5.625 1.491 -3.950 1.00 91.75 73 ARG A O 1
ATOM 536 N N . GLN A 1 74 ? -6.070 3.574 -3.259 1.00 95.44 74 GLN A N 1
ATOM 537 C CA . GLN A 1 74 ? -6.566 3.178 -1.941 1.00 95.44 74 GLN A CA 1
ATOM 538 C C . GLN A 1 74 ? -7.829 2.316 -2.051 1.00 95.44 74 GLN A C 1
ATOM 540 O O . GLN A 1 74 ? -7.966 1.349 -1.313 1.00 95.44 74 GLN A O 1
ATOM 545 N N . GLN A 1 75 ? -8.742 2.620 -2.978 1.00 96.75 75 GLN A N 1
ATOM 546 C CA . GLN A 1 75 ? -9.921 1.784 -3.197 1.00 96.75 75 GLN A CA 1
ATOM 547 C C . GLN A 1 75 ? -9.550 0.403 -3.750 1.00 96.75 75 GLN A C 1
ATOM 549 O O . GLN A 1 75 ? -10.118 -0.586 -3.294 1.00 96.75 75 GLN A O 1
ATOM 554 N N . ASP A 1 76 ? -8.599 0.320 -4.684 1.00 96.00 76 ASP A N 1
ATOM 555 C CA . ASP A 1 76 ? -8.121 -0.963 -5.216 1.00 96.00 76 ASP A CA 1
ATOM 556 C C . ASP A 1 76 ? -7.535 -1.847 -4.106 1.00 96.00 76 ASP A C 1
ATOM 558 O O . ASP A 1 76 ? -7.847 -3.037 -4.023 1.00 96.00 76 ASP A O 1
ATOM 562 N N . GLU A 1 77 ? -6.750 -1.257 -3.204 1.00 96.69 77 GLU A N 1
ATOM 563 C CA . GLU A 1 77 ? -6.240 -1.934 -2.013 1.00 96.69 77 GLU A CA 1
ATOM 564 C C . GLU A 1 77 ? -7.374 -2.448 -1.106 1.00 96.69 77 GLU A C 1
ATOM 566 O O . GLU A 1 77 ? -7.368 -3.615 -0.702 1.00 96.69 77 GLU A O 1
ATOM 571 N N . LEU A 1 78 ? -8.353 -1.596 -0.779 1.00 97.75 78 LEU A N 1
ATOM 572 C CA . LEU A 1 78 ? -9.485 -1.964 0.079 1.00 97.75 78 LEU A CA 1
ATOM 573 C C . LEU A 1 78 ? -10.316 -3.096 -0.543 1.00 97.75 78 LEU A C 1
ATOM 575 O O . LEU A 1 78 ? -10.728 -4.024 0.156 1.00 97.75 78 LEU A O 1
ATOM 579 N N . ASP A 1 79 ? -10.545 -3.045 -1.856 1.00 97.56 79 ASP A N 1
ATOM 580 C CA . ASP A 1 79 ? -11.310 -4.060 -2.575 1.00 97.56 79 ASP A CA 1
ATOM 581 C C . ASP A 1 79 ? -10.572 -5.408 -2.614 1.00 97.56 79 ASP A C 1
ATOM 583 O O . ASP A 1 79 ? -11.191 -6.448 -2.363 1.00 97.56 79 ASP A O 1
ATOM 587 N N . VAL A 1 80 ? -9.258 -5.406 -2.869 1.00 98.06 80 VAL A N 1
ATOM 588 C CA . VAL A 1 80 ? -8.443 -6.632 -2.914 1.00 98.06 80 VAL A CA 1
ATOM 589 C C . VAL A 1 80 ? -8.298 -7.261 -1.532 1.00 98.06 80 VAL A C 1
ATOM 591 O O . VAL A 1 80 ? -8.511 -8.463 -1.386 1.00 98.06 80 VAL A O 1
ATOM 594 N N . THR A 1 81 ? -7.968 -6.475 -0.508 1.00 97.94 81 THR A N 1
ATOM 595 C CA . THR A 1 81 ? -7.778 -6.994 0.859 1.00 97.94 81 THR A CA 1
ATOM 596 C C . THR A 1 81 ? -9.079 -7.533 1.449 1.00 97.94 81 THR A C 1
ATOM 598 O O . THR A 1 81 ? -9.072 -8.598 2.065 1.00 97.94 81 THR A O 1
ATOM 601 N N . ARG A 1 82 ? -10.219 -6.879 1.185 1.00 97.25 82 ARG A N 1
ATOM 602 C CA . ARG A 1 82 ? -11.541 -7.422 1.530 1.00 97.25 82 ARG A CA 1
ATOM 603 C C . ARG A 1 82 ? -11.810 -8.747 0.818 1.00 97.25 82 ARG A C 1
ATOM 605 O O . ARG A 1 82 ? -12.207 -9.707 1.468 1.00 97.25 82 ARG A O 1
ATOM 612 N N . TRP A 1 83 ? -11.563 -8.822 -0.491 1.00 97.50 83 TRP A N 1
ATOM 613 C CA . TRP A 1 83 ? -11.769 -10.061 -1.243 1.00 97.50 83 TRP A CA 1
ATOM 614 C C . TRP A 1 83 ? -10.907 -11.213 -0.717 1.00 97.50 83 TRP A C 1
ATOM 616 O O . TRP A 1 83 ? -11.401 -12.322 -0.535 1.00 97.50 83 TRP A O 1
ATOM 626 N N . L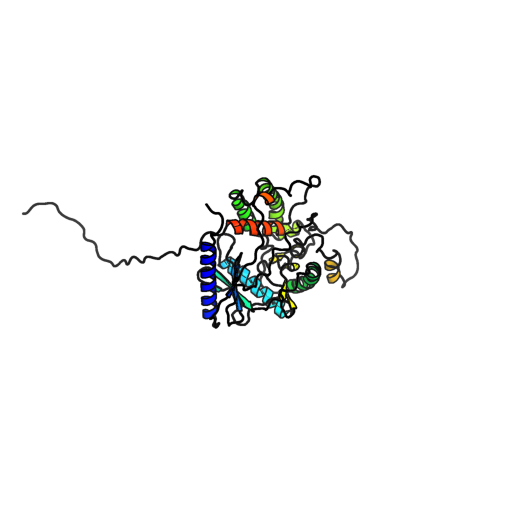EU A 1 84 ? -9.626 -10.958 -0.449 1.00 98.12 84 LEU A N 1
ATOM 627 C CA . LEU A 1 84 ? -8.712 -11.952 0.113 1.00 98.12 84 LEU A CA 1
ATOM 628 C C . LEU A 1 84 ? -9.204 -12.466 1.472 1.00 98.12 84 LEU A C 1
ATOM 630 O O . LEU A 1 84 ? -9.192 -13.676 1.702 1.00 98.12 84 LEU A O 1
ATOM 634 N N . ALA A 1 85 ? -9.702 -11.575 2.331 1.00 97.75 85 ALA A N 1
ATOM 635 C CA . ALA A 1 85 ? -10.294 -11.957 3.607 1.00 97.75 85 ALA A CA 1
ATOM 636 C C . ALA A 1 85 ? -11.548 -12.830 3.428 1.00 97.75 85 ALA A C 1
ATOM 638 O O . ALA A 1 85 ? -11.688 -13.846 4.110 1.00 97.75 85 ALA A O 1
ATOM 639 N N . ASP A 1 86 ? -12.416 -12.514 2.459 1.00 96.88 86 ASP A N 1
ATOM 640 C CA . ASP A 1 86 ? -13.574 -13.353 2.118 1.00 96.88 86 ASP A CA 1
ATOM 641 C C . ASP A 1 86 ? -13.139 -14.759 1.657 1.00 96.88 86 ASP A C 1
ATOM 643 O O . ASP A 1 86 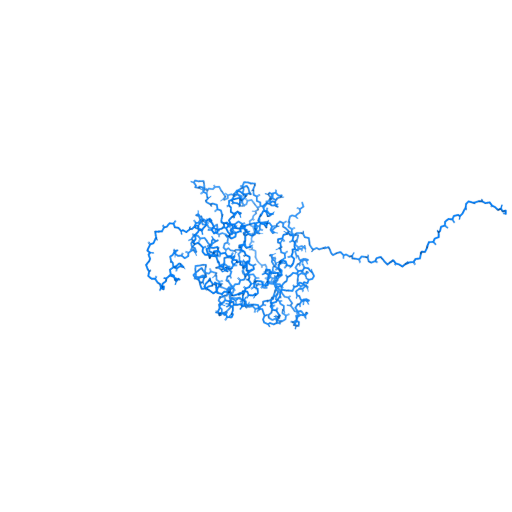? -13.801 -15.751 1.969 1.00 96.88 86 ASP A O 1
ATOM 647 N N . GLN A 1 87 ? -11.986 -14.866 0.983 1.00 97.00 87 GLN A N 1
ATOM 648 C CA . GLN A 1 87 ? -11.361 -16.138 0.588 1.00 97.00 87 GLN A CA 1
ATOM 649 C C . GLN A 1 87 ? -10.589 -16.840 1.721 1.00 97.00 87 GLN A C 1
ATOM 651 O O . GLN A 1 87 ? -9.955 -17.864 1.475 1.00 97.00 87 GLN A O 1
ATOM 656 N N . GLN A 1 88 ? -10.649 -16.329 2.956 1.00 96.88 88 GLN A N 1
ATOM 657 C CA . GLN A 1 88 ? -9.928 -16.858 4.122 1.00 96.88 88 GLN A CA 1
ATOM 658 C C . GLN A 1 88 ? -8.395 -16.815 3.978 1.00 96.88 88 GLN A C 1
ATOM 660 O O . GLN A 1 88 ? -7.683 -17.586 4.622 1.00 96.88 88 GLN A O 1
ATOM 665 N N . ILE A 1 89 ? -7.873 -15.907 3.149 1.00 97.94 89 ILE A N 1
ATOM 666 C CA . ILE A 1 89 ? -6.439 -15.614 3.101 1.00 97.94 89 ILE A CA 1
ATOM 667 C C . ILE A 1 89 ? -6.081 -14.751 4.318 1.00 97.94 89 ILE A C 1
ATOM 669 O O . ILE A 1 89 ? -6.806 -13.796 4.607 1.00 97.94 89 ILE A O 1
ATOM 673 N N . PRO A 1 90 ? -4.983 -15.050 5.036 1.00 97.19 90 PRO A N 1
ATOM 674 C CA . PRO A 1 90 ? -4.583 -14.290 6.215 1.00 97.19 90 PRO A CA 1
ATOM 675 C C . PRO A 1 90 ? -4.086 -12.903 5.799 1.00 97.19 90 PRO A C 1
ATOM 677 O O . PRO A 1 90 ? -2.928 -12.731 5.436 1.00 97.19 90 PRO A O 1
ATOM 680 N N . VAL A 1 91 ? -4.970 -11.911 5.819 1.00 97.75 91 VAL A N 1
ATOM 681 C CA . VAL A 1 91 ? -4.690 -10.525 5.427 1.00 97.75 91 VAL A CA 1
ATOM 682 C C . VAL A 1 91 ? -5.278 -9.564 6.454 1.00 97.75 91 VAL A C 1
ATOM 684 O O . VAL A 1 91 ? -6.309 -9.851 7.066 1.00 97.75 91 VAL A O 1
ATOM 687 N N . ILE A 1 92 ? -4.660 -8.397 6.629 1.00 97.62 92 ILE A N 1
ATOM 688 C CA . ILE A 1 92 ? -5.307 -7.287 7.333 1.00 97.62 92 ILE A CA 1
ATOM 689 C C . ILE A 1 92 ? -6.395 -6.718 6.414 1.00 97.62 92 ILE A C 1
ATOM 691 O O . ILE A 1 92 ? -6.105 -5.995 5.466 1.00 97.62 92 ILE A O 1
ATOM 695 N N . ALA A 1 93 ? -7.652 -7.071 6.678 1.00 96.81 93 ALA A N 1
ATOM 696 C CA . ALA A 1 93 ? -8.806 -6.557 5.943 1.00 96.81 93 ALA A CA 1
ATOM 697 C C . ALA A 1 93 ? -9.182 -5.129 6.393 1.00 96.81 93 ALA A C 1
ATOM 699 O O . ALA A 1 93 ? -8.836 -4.737 7.510 1.00 96.81 93 ALA A O 1
ATOM 700 N N . PRO A 1 94 ? -9.934 -4.354 5.588 1.00 98.00 94 PRO A N 1
ATOM 701 C CA . PRO A 1 94 ? -10.463 -3.055 6.005 1.00 98.00 94 PRO A CA 1
ATOM 702 C C . PRO A 1 94 ? -11.319 -3.151 7.273 1.00 98.00 94 PRO A C 1
ATOM 704 O O . PRO A 1 94 ? -11.995 -4.156 7.504 1.00 98.00 94 PRO A O 1
ATOM 707 N N . SER A 1 95 ? -11.332 -2.097 8.094 1.00 97.75 95 SER A N 1
ATOM 708 C CA . SER A 1 95 ? -12.130 -2.105 9.327 1.00 97.75 95 SER A CA 1
ATOM 709 C C . SER A 1 95 ? -13.629 -2.205 9.016 1.00 97.75 95 SER A C 1
ATOM 711 O O . SER A 1 95 ? -14.138 -1.369 8.271 1.00 97.75 95 SER A O 1
ATOM 713 N N . PRO A 1 96 ? -14.381 -3.134 9.638 1.00 97.06 96 PRO A N 1
ATOM 714 C CA . PRO A 1 96 ? -15.828 -3.227 9.446 1.00 97.06 96 PRO A CA 1
ATOM 715 C C . PRO A 1 96 ? -16.603 -2.122 10.184 1.00 97.06 96 PRO A C 1
ATOM 717 O O . PRO A 1 96 ? -17.820 -2.026 10.048 1.00 97.06 96 PRO A O 1
ATOM 720 N N . LEU A 1 97 ? -15.923 -1.306 11.002 1.00 97.94 97 LEU A N 1
ATOM 721 C CA . LEU A 1 97 ? -16.540 -0.233 11.790 1.00 97.94 97 LEU A CA 1
ATOM 722 C C . LEU A 1 97 ? -16.820 1.033 10.975 1.00 97.94 97 LEU A C 1
ATOM 724 O O . LEU A 1 97 ? -17.469 1.949 11.476 1.00 97.94 97 LEU A O 1
ATOM 728 N N . VAL A 1 98 ? -16.325 1.098 9.740 1.00 97.81 98 VAL A N 1
ATOM 729 C CA . VAL A 1 98 ? -16.539 2.206 8.810 1.00 97.81 98 VAL A CA 1
ATOM 730 C C . VAL A 1 98 ? -16.731 1.667 7.389 1.00 97.81 98 VAL A C 1
ATOM 732 O O . VAL A 1 98 ? -16.351 0.528 7.115 1.00 97.81 98 VAL A O 1
ATOM 735 N N . PRO A 1 99 ? -17.310 2.449 6.461 1.00 97.50 99 PRO A N 1
ATOM 736 C CA . PRO A 1 99 ? -17.312 2.086 5.049 1.00 97.50 99 PRO A CA 1
ATOM 737 C C . PRO A 1 99 ? -15.887 1.826 4.541 1.00 97.50 99 PRO A C 1
ATOM 739 O O . PRO A 1 99 ? -14.970 2.590 4.844 1.00 97.50 99 PRO A O 1
ATOM 742 N N . ALA A 1 100 ? -15.712 0.766 3.748 1.00 96.25 100 ALA A N 1
ATOM 743 C CA . ALA A 1 100 ? -14.445 0.422 3.100 1.00 96.25 100 ALA A CA 1
ATOM 744 C C . ALA A 1 100 ? -14.197 1.318 1.872 1.00 96.25 100 ALA A C 1
ATOM 746 O O . ALA A 1 100 ? -14.094 0.844 0.739 1.00 96.25 100 ALA A O 1
ATOM 747 N N . GLU A 1 101 ? -14.135 2.625 2.122 1.00 97.44 101 GLU A N 1
ATOM 748 C CA . GLU A 1 101 ? -13.911 3.679 1.138 1.00 97.44 101 GLU A CA 1
ATOM 749 C C . GLU A 1 101 ? -12.842 4.653 1.665 1.00 97.44 101 GLU A C 1
ATOM 751 O O . GLU A 1 101 ? -12.801 4.940 2.869 1.00 97.44 101 GLU A O 1
ATOM 756 N N . PRO A 1 102 ? -11.962 5.182 0.799 1.00 97.44 102 PRO A N 1
ATOM 757 C CA . PRO A 1 102 ? -11.009 6.207 1.192 1.00 97.44 102 PRO A CA 1
ATOM 758 C C . PRO A 1 102 ? -11.741 7.500 1.559 1.00 97.44 102 PRO A C 1
ATOM 760 O O . PRO A 1 102 ? -12.666 7.934 0.870 1.00 97.44 102 PRO A O 1
ATOM 763 N N . VAL A 1 103 ? -11.282 8.171 2.613 1.00 97.88 103 VAL A N 1
ATOM 764 C CA . VAL A 1 103 ? -11.822 9.473 3.020 1.00 97.88 103 VAL A CA 1
ATOM 765 C C . VAL A 1 103 ? -10.820 10.570 2.725 1.00 97.88 103 VAL A C 1
ATOM 767 O O . VAL A 1 103 ? -9.675 10.526 3.171 1.00 97.88 103 VAL A O 1
ATOM 770 N N . GLN A 1 104 ? -11.276 11.596 2.009 1.00 97.06 104 GLN A N 1
ATOM 771 C CA . GLN A 1 104 ? -10.494 12.802 1.776 1.00 97.06 104 GLN A CA 1
ATOM 772 C C . GLN A 1 104 ? -10.916 13.902 2.744 1.00 97.06 104 GLN A C 1
ATOM 774 O O . GLN A 1 104 ? -12.090 14.270 2.816 1.00 97.06 104 GLN A O 1
ATOM 779 N N . ARG A 1 105 ? -9.956 14.443 3.493 1.00 95.94 105 ARG A N 1
ATOM 780 C CA . ARG A 1 105 ? -10.207 15.512 4.460 1.00 95.94 105 ARG A CA 1
ATOM 781 C C . ARG A 1 105 ? -8.978 16.381 4.670 1.00 95.94 105 ARG A C 1
ATOM 783 O O . ARG A 1 105 ? -7.876 15.867 4.813 1.00 95.94 105 ARG A O 1
ATOM 790 N N . ASP A 1 106 ? -9.179 17.700 4.689 1.00 94.81 106 ASP A N 1
ATOM 791 C CA . ASP A 1 106 ? -8.121 18.703 4.908 1.00 94.81 106 ASP A CA 1
ATOM 792 C C . ASP A 1 106 ? -6.920 18.506 3.947 1.00 94.81 106 ASP A C 1
ATOM 794 O O . ASP A 1 106 ? -5.756 18.784 4.233 1.00 94.81 106 ASP A O 1
ATOM 798 N N . GLY A 1 107 ? -7.261 17.992 2.756 1.00 92.62 107 GLY A N 1
ATOM 799 C CA . GLY A 1 107 ? -6.406 17.561 1.656 1.00 92.62 107 GLY A CA 1
ATOM 800 C C . GLY A 1 107 ? -5.410 16.439 1.979 1.00 92.62 107 GLY A C 1
ATOM 801 O O . GLY A 1 107 ? -4.370 16.357 1.333 1.00 92.62 107 GLY A O 1
ATOM 802 N N . PHE A 1 108 ? -5.739 15.588 2.940 1.00 95.38 108 PHE A N 1
ATOM 803 C CA . PHE A 1 108 ? -5.209 14.236 3.062 1.00 95.38 108 PHE A CA 1
ATOM 804 C C . PHE A 1 108 ? -6.219 13.237 2.488 1.00 95.38 108 PHE A C 1
ATOM 806 O O . PHE A 1 108 ? -7.420 13.495 2.548 1.00 95.38 108 PHE A O 1
ATOM 813 N N . SER A 1 109 ? -5.744 12.099 1.979 1.00 96.00 109 SER A N 1
ATOM 814 C CA . SER A 1 109 ? -6.576 10.919 1.702 1.00 96.00 109 SER A CA 1
ATOM 815 C C . SER A 1 109 ? -6.174 9.809 2.663 1.00 96.00 109 SER A C 1
ATOM 817 O O . SER A 1 109 ? -4.981 9.617 2.896 1.00 96.00 109 SER A O 1
ATOM 819 N N . MET A 1 110 ? -7.131 9.086 3.236 1.00 97.38 110 MET A N 1
ATOM 820 C CA . MET A 1 110 ? -6.854 8.089 4.272 1.00 97.38 110 MET A CA 1
ATOM 821 C C . MET A 1 110 ? -7.750 6.861 4.170 1.00 97.38 110 MET A C 1
ATOM 823 O O . MET A 1 110 ? -8.896 6.955 3.734 1.00 97.38 110 MET A O 1
ATOM 827 N N . THR A 1 111 ? -7.222 5.729 4.627 1.00 98.38 111 THR A N 1
ATOM 828 C CA . THR A 1 111 ? -7.941 4.456 4.767 1.00 98.38 111 THR A CA 1
ATOM 829 C C . THR A 1 111 ? -7.975 4.007 6.224 1.00 98.38 111 THR A C 1
ATOM 831 O O . THR A 1 111 ? -7.153 4.445 7.034 1.00 98.38 111 THR A O 1
ATOM 834 N N . PHE A 1 112 ? -8.942 3.154 6.569 1.00 98.56 112 PHE A N 1
ATOM 835 C CA . PHE A 1 112 ? -9.200 2.729 7.943 1.00 98.56 112 PHE A CA 1
ATOM 836 C C . PHE A 1 112 ? -9.141 1.205 8.077 1.00 98.56 112 PHE A C 1
ATOM 838 O O . PHE A 1 112 ? -9.839 0.466 7.383 1.00 98.56 112 PHE A O 1
ATOM 845 N N . TRP A 1 113 ? -8.335 0.750 9.026 1.00 98.50 113 TRP A N 1
ATOM 846 C CA . TRP A 1 113 ? -7.966 -0.647 9.247 1.00 98.50 113 TRP A CA 1
ATOM 847 C C . TRP A 1 113 ? -8.295 -1.050 10.685 1.00 98.50 113 TRP A C 1
ATOM 849 O O . TRP A 1 113 ? -8.404 -0.169 11.541 1.00 98.50 113 TRP A O 1
ATOM 859 N N . PRO A 1 114 ? -8.495 -2.336 10.998 1.00 97.75 114 PRO A N 1
ATOM 860 C CA . PRO A 1 114 ? -8.607 -2.771 12.381 1.00 97.75 114 PRO A CA 1
ATOM 861 C C . PRO A 1 114 ? -7.289 -2.507 13.118 1.00 97.75 114 PRO A C 1
ATOM 863 O O . PRO A 1 114 ? -6.204 -2.642 12.553 1.00 97.75 114 PRO A O 1
ATOM 866 N N . PHE A 1 115 ? -7.374 -2.137 14.393 1.00 97.12 115 PHE A N 1
ATOM 867 C CA . PHE A 1 115 ? -6.208 -2.190 15.269 1.00 97.12 115 PHE A CA 1
ATOM 868 C C . PHE A 1 115 ? -5.902 -3.656 15.591 1.00 97.12 115 PHE A C 1
ATOM 870 O O . PHE A 1 115 ? -6.716 -4.329 16.222 1.00 97.12 115 PHE A O 1
ATOM 877 N N . VAL A 1 116 ? -4.743 -4.140 15.142 1.00 95.06 116 VAL A N 1
ATOM 878 C CA . VAL A 1 116 ? -4.267 -5.509 15.373 1.00 95.06 116 VAL A CA 1
ATOM 879 C C . VAL A 1 116 ? -3.042 -5.454 16.278 1.00 95.06 116 VAL A C 1
ATOM 881 O O . VAL A 1 116 ? -2.110 -4.689 16.026 1.00 95.06 116 VAL A O 1
ATOM 884 N N . GLU A 1 117 ? -3.042 -6.251 17.344 1.00 92.94 117 GLU A N 1
ATOM 885 C CA . GLU A 1 117 ? -1.910 -6.312 18.265 1.00 92.94 117 GLU A CA 1
ATOM 886 C C . GLU A 1 117 ? -0.742 -7.093 17.648 1.00 92.94 117 GLU A C 1
ATOM 888 O O . GLU A 1 117 ? -0.904 -8.207 17.145 1.00 92.94 117 GLU A O 1
ATOM 893 N N . GLU A 1 118 ? 0.448 -6.496 17.693 1.00 91.12 118 GLU A N 1
ATOM 894 C CA . GLU A 1 118 ? 1.665 -7.054 17.111 1.00 91.12 118 GLU A CA 1
ATOM 895 C C . GLU A 1 118 ? 2.415 -7.966 18.097 1.00 91.12 118 GLU A C 1
ATOM 897 O O . GLU A 1 118 ? 2.751 -7.573 19.218 1.00 91.12 118 GLU A O 1
ATOM 902 N N . ALA A 1 119 ? 2.799 -9.155 17.638 1.00 92.62 119 ALA A N 1
ATOM 903 C CA . ALA A 1 119 ? 3.747 -10.048 18.289 1.00 92.62 119 ALA A CA 1
ATOM 904 C C . ALA A 1 119 ? 5.197 -9.574 18.069 1.00 92.62 119 ALA A C 1
ATOM 906 O O . ALA A 1 119 ? 5.985 -10.200 17.365 1.00 92.62 119 ALA A O 1
ATOM 907 N N . ARG A 1 120 ? 5.571 -8.478 18.735 1.00 83.31 120 ARG A N 1
ATOM 908 C CA . ARG A 1 120 ? 6.858 -7.758 18.583 1.00 83.31 120 ARG A CA 1
ATOM 909 C C . ARG A 1 120 ? 8.134 -8.575 18.824 1.00 83.31 120 ARG A C 1
ATOM 911 O O . ARG A 1 120 ? 9.227 -8.085 18.573 1.00 83.31 120 ARG A O 1
ATOM 918 N N . TYR A 1 121 ? 8.011 -9.766 19.399 1.00 87.44 121 TYR A N 1
ATOM 919 C CA . TYR A 1 121 ? 9.135 -10.663 19.673 1.00 87.44 121 TYR A CA 1
ATOM 920 C C . TYR A 1 121 ? 9.454 -11.595 18.496 1.00 87.44 121 TYR A C 1
ATOM 922 O O . TYR A 1 121 ? 10.461 -12.301 18.546 1.00 87.44 121 TYR A O 1
ATOM 930 N N . LYS A 1 122 ? 8.586 -11.654 17.478 1.00 86.31 122 LYS A N 1
ATOM 931 C CA . LYS A 1 122 ? 8.819 -12.446 16.273 1.00 86.31 122 LYS A CA 1
ATOM 932 C C . LYS A 1 122 ? 9.728 -11.684 15.316 1.00 86.31 122 LYS A C 1
ATOM 934 O O . LYS A 1 122 ? 9.508 -10.509 15.040 1.00 86.31 122 LYS A O 1
ATOM 939 N N . GLU A 1 123 ? 10.715 -12.393 14.789 1.00 84.88 123 GLU A N 1
ATOM 940 C CA . GLU A 1 123 ? 11.544 -11.926 13.683 1.00 84.88 123 GLU A CA 1
ATOM 941 C C . GLU A 1 123 ? 10.984 -12.476 12.361 1.00 84.88 123 GLU A C 1
ATOM 943 O O . GLU A 1 123 ? 10.520 -13.623 12.348 1.00 84.88 123 GLU A O 1
ATOM 948 N N . PRO A 1 124 ? 11.052 -11.721 11.250 1.00 82.94 124 PRO A N 1
ATOM 949 C CA . PRO A 1 124 ? 10.585 -12.201 9.954 1.00 82.94 124 PRO A CA 1
ATOM 950 C C . PRO A 1 124 ? 11.368 -13.422 9.458 1.00 82.94 124 PRO A C 1
ATOM 952 O O . PRO A 1 124 ? 12.593 -13.376 9.303 1.00 82.94 124 PRO A O 1
ATOM 955 N N . ASP A 1 125 ? 10.653 -14.493 9.118 1.00 88.88 125 ASP A N 1
ATOM 956 C CA . ASP A 1 125 ? 11.204 -15.626 8.376 1.00 88.88 125 ASP A CA 1
ATOM 957 C C . ASP A 1 125 ? 10.941 -15.433 6.881 1.00 88.88 125 ASP A C 1
ATOM 959 O O . ASP A 1 125 ? 9.950 -15.904 6.330 1.00 88.88 125 ASP A O 1
ATOM 963 N N . TYR A 1 126 ? 11.844 -14.728 6.198 1.00 86.56 126 TYR A N 1
ATOM 964 C CA . TYR A 1 126 ? 11.692 -14.428 4.771 1.00 86.56 126 TYR A CA 1
ATOM 965 C C . TYR A 1 126 ? 11.615 -15.671 3.872 1.00 86.56 126 TYR A C 1
ATOM 967 O O . TYR A 1 126 ? 11.111 -15.561 2.757 1.00 86.56 126 TYR A O 1
ATOM 975 N N . VAL A 1 127 ? 12.117 -16.830 4.316 1.00 87.00 127 VAL A N 1
ATOM 976 C CA . VAL A 1 127 ? 12.025 -18.075 3.542 1.00 87.00 127 VAL A CA 1
ATOM 977 C C . VAL A 1 127 ? 10.614 -18.638 3.661 1.00 87.00 127 VAL A C 1
ATOM 979 O O . VAL A 1 127 ? 9.960 -18.822 2.636 1.00 87.00 127 VAL A O 1
ATOM 982 N N . ALA A 1 128 ? 10.112 -18.821 4.885 1.00 89.06 128 ALA A N 1
ATOM 983 C CA . ALA A 1 128 ? 8.738 -19.277 5.112 1.00 89.06 128 ALA A CA 1
ATOM 984 C C . ALA A 1 128 ? 7.709 -18.298 4.517 1.00 89.06 128 ALA A C 1
ATOM 986 O O . ALA A 1 128 ? 6.737 -18.696 3.873 1.00 89.06 128 ALA A O 1
ATOM 987 N N . ASN A 1 129 ? 7.974 -17.001 4.649 1.00 90.75 129 ASN A N 1
ATOM 988 C CA . ASN A 1 129 ? 7.176 -15.939 4.056 1.00 90.75 129 ASN A CA 1
ATOM 989 C C . ASN A 1 129 ? 7.165 -16.010 2.521 1.00 90.75 129 ASN A C 1
ATOM 991 O O . ASN A 1 129 ? 6.136 -15.758 1.906 1.00 90.75 129 ASN A O 1
ATOM 995 N N . ALA A 1 130 ? 8.286 -16.346 1.877 1.00 89.62 130 ALA A N 1
ATOM 996 C CA . ALA A 1 130 ? 8.334 -16.520 0.425 1.00 89.62 130 ALA A CA 1
ATOM 997 C C . ALA A 1 130 ? 7.603 -17.787 -0.040 1.00 89.62 130 ALA A C 1
ATOM 999 O O . ALA A 1 130 ? 7.032 -17.793 -1.130 1.00 89.62 130 ALA A O 1
ATOM 1000 N N . GLU A 1 131 ? 7.599 -18.847 0.771 1.00 89.50 131 GLU A N 1
ATOM 1001 C CA . GLU A 1 131 ? 6.853 -20.075 0.481 1.00 89.50 131 GLU A CA 1
ATOM 1002 C C . GLU A 1 131 ? 5.337 -19.847 0.518 1.00 89.50 131 GLU A C 1
ATOM 1004 O O . GLU A 1 131 ? 4.629 -20.350 -0.358 1.00 89.50 131 GLU A O 1
ATOM 1009 N N . SER A 1 132 ? 4.840 -19.032 1.456 1.00 91.88 132 SER A N 1
ATOM 1010 C CA . SER A 1 132 ? 3.404 -18.745 1.579 1.00 91.88 132 SER A CA 1
ATOM 1011 C C . SER A 1 132 ? 2.840 -17.926 0.408 1.00 91.88 132 SER A C 1
ATOM 1013 O O . SER A 1 132 ? 1.660 -18.038 0.078 1.00 91.88 132 SER A O 1
ATOM 1015 N N . VAL A 1 133 ? 3.679 -17.148 -0.289 1.00 93.88 133 VAL A N 1
ATOM 1016 C CA . VAL A 1 133 ? 3.254 -16.277 -1.403 1.00 93.88 133 VAL A CA 1
ATOM 1017 C C . VAL A 1 133 ? 2.589 -17.035 -2.550 1.00 93.88 133 VAL A C 1
ATOM 1019 O O . VAL A 1 133 ? 1.750 -16.465 -3.245 1.00 93.88 133 VAL A O 1
ATOM 1022 N N . ALA A 1 134 ? 2.907 -18.316 -2.747 1.00 93.44 134 ALA A N 1
ATOM 1023 C CA . ALA A 1 134 ? 2.249 -19.119 -3.775 1.00 93.44 134 ALA A CA 1
ATOM 1024 C C . ALA A 1 134 ? 0.725 -19.202 -3.557 1.00 93.44 134 ALA A C 1
ATOM 1026 O O . ALA A 1 134 ? -0.038 -19.095 -4.523 1.00 93.44 134 ALA A O 1
ATOM 1027 N N . ASP A 1 135 ? 0.283 -19.320 -2.303 1.00 95.38 135 ASP A N 1
ATOM 1028 C CA . ASP A 1 135 ? -1.138 -19.370 -1.948 1.00 95.38 135 ASP A CA 1
ATOM 1029 C C . ASP A 1 135 ? -1.794 -17.992 -2.113 1.00 95.38 135 ASP A C 1
ATOM 1031 O O . ASP A 1 135 ? -2.888 -17.886 -2.677 1.00 95.38 135 ASP A O 1
ATOM 1035 N N . LEU A 1 136 ? -1.088 -16.917 -1.738 1.00 97.56 136 LEU A N 1
ATOM 1036 C CA . LEU A 1 136 ? -1.525 -15.543 -2.006 1.00 97.56 136 LEU A CA 1
ATOM 1037 C C . LEU A 1 136 ? -1.722 -15.300 -3.511 1.00 97.56 136 LEU A C 1
ATOM 1039 O 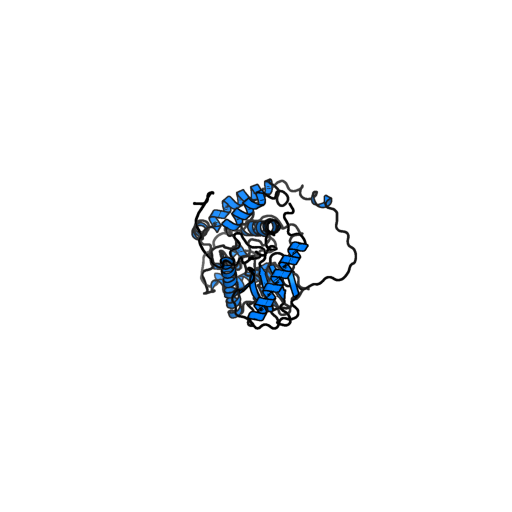O . LEU A 1 136 ? -2.748 -14.765 -3.933 1.00 97.56 136 LEU A O 1
ATOM 1043 N N . HIS A 1 137 ? -0.768 -15.722 -4.343 1.00 97.44 137 HIS A N 1
ATOM 1044 C CA . HIS A 1 137 ? -0.842 -15.588 -5.799 1.00 97.44 137 HIS A CA 1
ATOM 1045 C C . HIS A 1 137 ? -1.974 -16.402 -6.413 1.00 97.44 137 HIS A C 1
ATOM 1047 O O . HIS A 1 137 ? -2.591 -15.938 -7.376 1.00 97.44 137 HIS A O 1
ATOM 1053 N N . ALA A 1 138 ? -2.256 -17.592 -5.881 1.00 96.94 138 ALA A N 1
ATOM 1054 C CA . ALA A 1 138 ? -3.383 -18.406 -6.317 1.00 96.94 138 ALA A CA 1
ATOM 1055 C C . ALA A 1 138 ? -4.720 -17.711 -6.017 1.00 96.94 138 ALA A C 1
ATOM 1057 O O . ALA A 1 138 ? -5.581 -17.643 -6.897 1.00 96.94 138 ALA A O 1
ATOM 1058 N N . ALA A 1 139 ? -4.870 -17.130 -4.823 1.00 97.44 139 ALA A N 1
ATOM 1059 C CA . ALA A 1 139 ? -6.066 -16.381 -4.450 1.00 97.44 139 ALA A CA 1
ATOM 1060 C C . ALA A 1 139 ? -6.239 -15.109 -5.294 1.00 97.44 139 ALA A C 1
ATOM 1062 O O . ALA A 1 139 ? -7.298 -14.897 -5.890 1.00 97.44 139 ALA A O 1
ATOM 1063 N N . LEU A 1 140 ? -5.179 -14.305 -5.430 1.00 96.94 140 LEU A N 1
ATOM 1064 C CA . LEU A 1 140 ? -5.173 -13.074 -6.226 1.00 96.94 140 LEU A CA 1
ATOM 1065 C C . LEU A 1 140 ? -5.520 -13.313 -7.701 1.00 96.94 140 LEU A C 1
ATOM 1067 O O . LEU A 1 140 ? -6.227 -12.504 -8.299 1.00 96.94 140 LEU A O 1
ATOM 1071 N N . ARG A 1 141 ? -5.108 -14.448 -8.284 1.00 96.44 141 ARG A N 1
ATOM 1072 C CA . ARG A 1 141 ? -5.478 -14.827 -9.661 1.00 96.44 141 ARG A CA 1
ATOM 1073 C C . ARG A 1 141 ? -6.992 -14.869 -9.878 1.00 96.44 141 ARG A C 1
ATOM 1075 O O . ARG A 1 141 ? -7.455 -14.640 -10.993 1.00 96.44 141 ARG A O 1
ATOM 1082 N N . THR A 1 142 ? -7.750 -15.190 -8.833 1.00 95.69 142 THR A N 1
ATOM 1083 C CA . THR A 1 142 ? -9.211 -15.336 -8.889 1.00 95.69 142 THR A CA 1
ATOM 1084 C C . THR A 1 142 ? -9.970 -14.063 -8.521 1.00 95.69 142 THR A C 1
ATOM 1086 O O . THR A 1 142 ? -11.199 -14.072 -8.561 1.00 95.69 142 THR A O 1
ATOM 1089 N N . TYR A 1 143 ? -9.272 -12.970 -8.187 1.00 96.06 143 TYR A N 1
ATOM 1090 C CA . TYR A 1 143 ? -9.895 -11.693 -7.844 1.00 96.06 143 TYR A CA 1
ATOM 1091 C C . TYR A 1 143 ? -10.776 -11.173 -8.997 1.00 96.06 143 TYR A C 1
ATOM 1093 O O . TYR A 1 143 ? -10.259 -10.893 -10.082 1.00 96.06 143 TYR A O 1
ATOM 1101 N N . PRO A 1 144 ? -12.100 -11.029 -8.785 1.00 89.88 144 PRO A N 1
ATOM 1102 C CA . PRO A 1 144 ? -13.041 -10.662 -9.843 1.00 89.88 144 PRO A CA 1
ATOM 1103 C C . PRO A 1 144 ? -13.217 -9.146 -9.995 1.00 89.88 144 PRO A C 1
ATOM 1105 O O . PRO A 1 144 ? -14.026 -8.710 -10.814 1.00 89.88 144 PRO A O 1
ATOM 1108 N N . GLY A 1 145 ? -12.555 -8.356 -9.142 1.00 77.12 145 GLY A N 1
ATOM 1109 C CA . GLY A 1 145 ? -12.819 -6.933 -8.997 1.00 77.12 145 GLY A CA 1
ATOM 1110 C C . GLY A 1 145 ? -12.291 -6.079 -10.147 1.00 77.12 145 GLY A C 1
ATOM 1111 O O . GLY A 1 145 ? -12.114 -6.524 -11.283 1.00 77.12 145 GLY A O 1
ATOM 1112 N N . ARG A 1 146 ? -12.106 -4.789 -9.860 1.00 71.81 146 ARG A N 1
ATOM 1113 C CA . ARG A 1 146 ? -11.747 -3.783 -10.868 1.00 71.81 146 ARG A CA 1
ATOM 1114 C C . ARG A 1 146 ? -10.446 -4.146 -11.589 1.00 71.81 146 ARG A C 1
ATOM 1116 O O . ARG A 1 146 ? -9.583 -4.847 -11.064 1.00 71.81 146 ARG A O 1
ATOM 1123 N N . ARG A 1 147 ? -10.305 -3.643 -12.820 1.00 80.62 147 ARG A N 1
ATOM 1124 C CA . ARG A 1 147 ? -9.068 -3.794 -13.594 1.00 80.62 147 ARG A CA 1
ATOM 1125 C C . ARG A 1 147 ? -7.966 -2.967 -12.940 1.00 80.62 147 ARG A C 1
ATOM 1127 O O . ARG A 1 147 ? -7.924 -1.760 -13.145 1.00 80.62 147 ARG A O 1
ATOM 1134 N N . LEU A 1 148 ? -7.092 -3.644 -12.202 1.00 92.62 148 LEU A N 1
ATOM 1135 C CA . LEU A 1 148 ? -5.846 -3.076 -11.706 1.00 92.62 148 LEU A CA 1
ATOM 1136 C C . LEU A 1 148 ? -4.977 -2.606 -12.876 1.00 92.62 148 LEU A C 1
ATOM 1138 O O . LEU A 1 148 ? -4.915 -3.255 -13.929 1.00 92.62 148 LEU A O 1
ATOM 1142 N N . GLU A 1 149 ? -4.293 -1.488 -12.674 1.00 92.12 149 GLU A N 1
ATOM 1143 C CA . GLU A 1 149 ? -3.326 -0.969 -13.635 1.00 92.12 149 GLU A CA 1
ATOM 1144 C C . GLU A 1 149 ? -2.132 -1.917 -13.775 1.00 92.12 149 GLU A C 1
ATOM 1146 O O . GLU A 1 149 ? -1.749 -2.607 -12.831 1.00 92.12 149 GLU A O 1
ATOM 1151 N N . PHE A 1 150 ? -1.549 -1.973 -14.971 1.00 93.88 150 PHE A N 1
ATOM 1152 C CA . PHE A 1 150 ? -0.390 -2.819 -15.241 1.00 93.88 150 PHE A CA 1
ATOM 1153 C C . PHE A 1 150 ? 0.879 -2.199 -14.662 1.00 93.88 150 PHE A C 1
ATOM 1155 O O . PHE A 1 150 ? 1.249 -1.101 -15.064 1.00 93.88 150 PHE A O 1
ATOM 1162 N N . LEU A 1 151 ? 1.539 -2.925 -13.756 1.00 91.00 151 LEU A N 1
ATOM 1163 C CA . LEU A 1 151 ? 2.786 -2.546 -13.092 1.00 91.00 151 LEU A CA 1
ATOM 1164 C C . LEU A 1 151 ? 2.810 -1.082 -12.625 1.00 91.00 151 LEU A C 1
ATOM 1166 O O . LEU A 1 151 ? 3.834 -0.409 -12.710 1.00 91.00 151 LEU A O 1
ATOM 1170 N N . SER A 1 152 ? 1.703 -0.599 -12.057 1.00 88.75 152 SER A N 1
ATOM 1171 C CA . SER A 1 152 ? 1.623 0.715 -11.397 1.00 88.75 152 SER A CA 1
ATOM 1172 C C . SER A 1 152 ? 2.606 0.830 -10.225 1.00 88.75 152 SER A C 1
ATOM 1174 O O . SER A 1 152 ? 3.092 1.916 -9.906 1.00 88.75 152 SER A O 1
ATOM 1176 N N . ALA A 1 153 ? 3.016 -0.308 -9.653 1.00 83.19 153 ALA A N 1
ATOM 1177 C CA . ALA A 1 153 ? 4.140 -0.404 -8.730 1.00 83.19 153 ALA A CA 1
ATOM 1178 C C . ALA A 1 153 ? 5.509 -0.075 -9.364 1.00 83.19 153 ALA A C 1
ATOM 1180 O O . ALA A 1 153 ? 6.519 -0.167 -8.678 1.00 83.19 153 ALA A O 1
ATOM 1181 N N . ALA A 1 154 ? 5.576 0.281 -10.643 1.00 86.31 154 ALA A N 1
ATOM 1182 C CA . ALA A 1 154 ? 6.749 0.770 -11.360 1.00 86.31 154 ALA A CA 1
ATOM 1183 C C . ALA A 1 154 ? 6.356 1.855 -12.369 1.00 86.31 154 ALA A C 1
ATOM 1185 O O . ALA A 1 154 ? 6.852 1.858 -13.496 1.00 86.31 154 ALA A O 1
ATOM 1186 N N . ASP A 1 155 ? 5.458 2.753 -11.948 1.00 86.56 155 ASP A N 1
ATOM 1187 C CA . ASP A 1 155 ? 4.964 3.862 -12.762 1.00 86.56 155 ASP A CA 1
ATOM 1188 C C . ASP A 1 155 ? 6.120 4.605 -13.461 1.00 86.56 155 ASP A C 1
ATOM 1190 O O . ASP A 1 155 ? 6.992 5.177 -12.784 1.00 86.56 155 ASP A O 1
ATOM 1194 N N . PRO A 1 156 ? 6.148 4.588 -14.809 1.00 88.12 156 PRO A N 1
ATOM 1195 C CA . PRO A 1 156 ? 7.216 5.203 -15.561 1.00 88.12 156 PRO A CA 1
ATOM 1196 C C . PRO A 1 156 ? 7.403 6.688 -15.291 1.00 88.12 156 PRO A C 1
ATOM 1198 O O . PRO A 1 156 ? 8.543 7.152 -15.245 1.00 88.12 156 PRO A O 1
ATOM 1201 N N . GLU A 1 157 ? 6.304 7.417 -15.104 1.00 87.62 157 GLU A N 1
ATOM 1202 C CA . GLU A 1 157 ? 6.363 8.865 -14.919 1.00 87.62 157 GLU A CA 1
ATOM 1203 C C . GLU A 1 157 ? 6.914 9.195 -13.534 1.00 87.62 157 GLU A C 1
ATOM 1205 O O . GLU A 1 157 ? 7.851 9.984 -13.413 1.00 87.62 157 GLU A O 1
ATOM 1210 N N . PHE A 1 158 ? 6.455 8.485 -12.496 1.00 83.44 158 PHE A N 1
ATOM 1211 C CA . PHE A 1 158 ? 7.027 8.607 -11.157 1.00 83.44 158 PHE A CA 1
ATOM 1212 C C . PHE A 1 158 ? 8.540 8.347 -11.137 1.00 83.44 158 PHE A C 1
ATOM 1214 O O . PHE A 1 158 ? 9.288 9.077 -10.476 1.00 83.44 158 PHE A O 1
ATOM 1221 N N . ILE A 1 159 ? 9.010 7.308 -11.832 1.00 86.44 159 ILE A N 1
ATOM 1222 C CA . ILE A 1 159 ? 10.433 6.951 -11.855 1.00 86.44 159 ILE A CA 1
ATOM 1223 C C . ILE A 1 159 ? 11.247 7.982 -12.651 1.00 86.44 159 ILE A C 1
ATOM 1225 O O . ILE A 1 159 ? 12.307 8.408 -12.181 1.00 86.44 159 ILE A O 1
ATOM 1229 N N . ALA A 1 160 ? 10.754 8.424 -13.810 1.00 88.69 160 ALA A N 1
ATOM 1230 C CA . ALA A 1 160 ? 11.409 9.448 -14.620 1.00 88.69 160 ALA A CA 1
ATOM 1231 C C . ALA A 1 160 ? 11.537 10.778 -13.858 1.00 88.69 160 ALA A C 1
ATOM 1233 O O . ALA A 1 160 ? 12.639 11.329 -13.759 1.00 88.69 160 ALA A O 1
ATOM 1234 N N . ASP A 1 161 ? 10.452 11.236 -13.231 1.00 86.19 161 ASP A N 1
ATOM 1235 C CA . ASP A 1 161 ? 10.436 12.443 -12.403 1.00 86.19 161 ASP A CA 1
ATOM 1236 C C . ASP A 1 161 ? 11.359 12.310 -11.190 1.00 86.19 161 ASP A C 1
ATOM 1238 O O . ASP A 1 161 ? 12.083 13.242 -10.834 1.00 86.19 161 ASP A O 1
ATOM 1242 N N . SER A 1 162 ? 11.387 11.132 -10.566 1.00 84.94 162 SER A N 1
ATOM 1243 C CA . SER A 1 162 ? 12.288 10.827 -9.454 1.00 84.94 162 SER A CA 1
ATOM 1244 C C . SER A 1 162 ? 13.759 10.954 -9.859 1.00 84.94 162 SER A C 1
ATOM 1246 O O . SER A 1 162 ? 14.537 11.612 -9.165 1.00 84.94 162 SER A O 1
ATOM 1248 N N . LEU A 1 163 ? 14.145 10.390 -11.006 1.00 89.50 163 LEU A N 1
ATOM 1249 C CA . LEU A 1 163 ? 15.503 10.503 -11.545 1.00 89.50 163 LEU A CA 1
ATOM 1250 C C . LEU A 1 163 ? 15.853 11.945 -11.936 1.00 89.50 163 LEU A C 1
ATOM 1252 O O . LEU A 1 163 ? 16.981 12.386 -11.716 1.00 89.50 163 LEU A O 1
ATOM 1256 N N . ALA A 1 164 ? 14.912 12.698 -12.509 1.00 88.94 164 ALA A N 1
ATOM 1257 C CA . ALA A 1 164 ? 15.105 14.115 -12.817 1.00 88.94 164 ALA A CA 1
ATOM 1258 C C . ALA A 1 164 ? 15.315 14.948 -11.543 1.00 88.94 164 ALA A C 1
ATOM 1260 O O . ALA A 1 164 ? 16.210 15.783 -11.491 1.00 88.94 164 ALA A O 1
ATOM 1261 N N . ARG A 1 165 ? 14.556 14.678 -10.478 1.00 84.50 165 ARG A N 1
ATOM 1262 C CA . ARG A 1 165 ? 14.694 15.385 -9.198 1.00 84.50 165 ARG A CA 1
ATOM 1263 C C . ARG A 1 165 ? 16.017 15.094 -8.503 1.00 84.50 165 ARG A C 1
ATOM 1265 O O . ARG A 1 165 ? 16.625 16.018 -7.975 1.00 84.50 165 ARG A O 1
ATOM 1272 N N . LEU A 1 166 ? 16.474 13.841 -8.513 1.00 87.12 166 LEU A N 1
ATOM 1273 C CA . LEU A 1 166 ? 17.761 13.467 -7.916 1.00 87.12 166 LEU A CA 1
ATOM 1274 C C . LEU A 1 166 ? 18.955 14.193 -8.545 1.00 87.12 166 LEU A C 1
ATOM 1276 O O . LEU A 1 166 ? 19.966 14.368 -7.874 1.00 87.12 166 LEU A O 1
ATOM 1280 N N . ASP A 1 167 ? 18.821 14.673 -9.783 1.00 87.88 167 ASP A N 1
ATOM 1281 C CA . ASP A 1 167 ? 19.826 15.507 -10.455 1.00 87.88 167 ASP A CA 1
ATOM 1282 C C . ASP A 1 167 ? 20.164 16.777 -9.663 1.00 87.88 167 ASP A C 1
ATOM 1284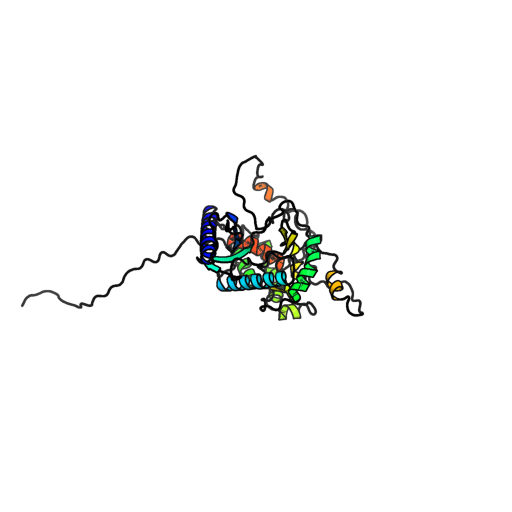 O O . ASP A 1 167 ? 21.293 17.261 -9.662 1.00 87.88 167 ASP A O 1
ATOM 1288 N N . HIS A 1 168 ? 19.181 17.296 -8.928 1.00 86.94 168 HIS A N 1
ATOM 1289 C CA . HIS A 1 168 ? 19.318 18.487 -8.098 1.00 86.94 168 HIS A CA 1
ATOM 1290 C C . HIS A 1 168 ? 19.768 18.177 -6.659 1.00 86.94 168 HIS A C 1
ATOM 1292 O O . HIS A 1 168 ? 19.849 19.094 -5.841 1.00 86.94 168 HIS A O 1
ATOM 1298 N N . HIS A 1 169 ? 20.070 16.909 -6.347 1.00 82.44 169 HIS A N 1
ATOM 1299 C CA . HIS A 1 169 ? 20.397 16.428 -5.001 1.00 82.44 169 HIS A CA 1
ATOM 1300 C C . HIS A 1 169 ? 21.658 15.541 -4.972 1.00 82.44 169 HIS A C 1
ATOM 1302 O O . HIS A 1 169 ? 21.583 14.351 -4.642 1.00 82.44 169 HIS A O 1
ATOM 1308 N N . PRO A 1 170 ? 22.842 16.107 -5.284 1.00 84.75 170 PRO A N 1
ATOM 1309 C CA . PRO A 1 170 ? 24.110 15.369 -5.283 1.00 84.75 170 PRO A CA 1
ATOM 1310 C C . PRO A 1 170 ? 24.536 14.876 -3.888 1.00 84.75 170 PRO A C 1
ATOM 1312 O O . PRO A 1 170 ? 25.423 14.034 -3.775 1.00 84.75 170 PRO A O 1
ATOM 1315 N N . ASP A 1 171 ? 23.916 15.388 -2.824 1.00 83.25 171 ASP A N 1
ATOM 1316 C CA . ASP A 1 171 ? 24.078 14.936 -1.441 1.00 83.25 171 ASP A CA 1
ATOM 1317 C C . ASP A 1 171 ? 23.364 13.604 -1.147 1.00 83.25 171 ASP A C 1
ATOM 1319 O O . ASP A 1 171 ? 23.721 12.917 -0.191 1.00 83.25 171 ASP A O 1
ATOM 1323 N N . LEU A 1 172 ? 22.379 13.217 -1.967 1.00 81.44 172 LEU A N 1
ATOM 1324 C CA . LEU A 1 172 ? 21.584 11.997 -1.780 1.00 81.44 172 LEU A CA 1
ATOM 1325 C C . LEU A 1 172 ? 22.041 10.836 -2.662 1.00 81.44 172 LEU A C 1
ATOM 1327 O O . LEU A 1 172 ? 21.824 9.671 -2.318 1.00 81.44 172 LEU A O 1
ATOM 1331 N N . ILE A 1 173 ? 22.620 11.123 -3.826 1.00 84.56 173 ILE A N 1
ATOM 1332 C CA . ILE A 1 173 ? 23.129 10.117 -4.758 1.00 84.56 173 ILE A CA 1
ATOM 1333 C C . ILE A 1 173 ? 24.315 10.678 -5.538 1.00 84.56 173 ILE A C 1
ATOM 1335 O O . ILE A 1 173 ? 24.267 11.799 -6.041 1.00 84.56 173 ILE A O 1
ATOM 1339 N N . GLY A 1 174 ? 25.390 9.895 -5.644 1.00 88.44 174 GLY A N 1
ATOM 1340 C CA . GLY A 1 174 ? 26.550 10.306 -6.428 1.00 88.44 174 GLY A CA 1
ATOM 1341 C C . GLY A 1 174 ? 26.220 10.341 -7.921 1.00 88.44 174 GLY A C 1
ATOM 1342 O O . GLY A 1 174 ? 25.450 9.513 -8.409 1.00 88.44 174 GLY A O 1
ATOM 1343 N N . ALA A 1 175 ? 26.849 11.248 -8.674 1.00 90.19 175 ALA A N 1
ATOM 1344 C CA . ALA A 1 175 ? 26.606 11.399 -10.114 1.00 90.19 175 ALA A CA 1
ATOM 1345 C C . ALA A 1 175 ? 26.744 10.071 -10.887 1.00 90.19 175 ALA A C 1
ATOM 1347 O O . ALA A 1 175 ? 25.875 9.717 -11.678 1.00 90.19 175 ALA A O 1
ATOM 1348 N N . ALA A 1 176 ? 27.772 9.271 -10.582 1.00 90.75 176 ALA A N 1
ATOM 1349 C CA . ALA A 1 176 ? 27.985 7.970 -11.221 1.00 90.75 176 ALA A CA 1
ATOM 1350 C C . ALA A 1 176 ? 26.854 6.957 -10.944 1.00 90.75 176 ALA A C 1
ATOM 1352 O O . ALA A 1 176 ? 26.523 6.128 -11.797 1.00 90.75 176 ALA A O 1
ATOM 1353 N N . GLU A 1 177 ? 26.254 7.010 -9.754 1.00 87.81 177 GLU A N 1
ATOM 1354 C CA . GLU A 1 177 ? 25.146 6.136 -9.363 1.00 87.81 177 GLU A CA 1
ATOM 1355 C C . GLU A 1 177 ? 23.839 6.574 -10.020 1.00 87.81 177 GLU A C 1
ATOM 1357 O O . GLU A 1 177 ? 23.078 5.719 -10.478 1.00 87.81 177 GLU A O 1
ATOM 1362 N N . LEU A 1 178 ? 23.606 7.887 -10.110 1.00 89.88 178 LEU A N 1
ATOM 1363 C CA . LEU A 1 178 ? 22.462 8.452 -10.819 1.00 89.88 178 LEU A CA 1
ATOM 1364 C C . LEU A 1 178 ? 22.541 8.143 -12.319 1.00 89.88 178 LEU A C 1
ATOM 1366 O O . LEU A 1 178 ? 21.564 7.677 -12.901 1.00 89.88 178 LEU A O 1
ATOM 1370 N N . ASP A 1 179 ? 23.715 8.293 -12.931 1.00 92.56 179 ASP A N 1
ATOM 1371 C CA . ASP A 1 179 ? 23.944 7.931 -14.331 1.00 92.56 179 ASP A CA 1
ATOM 1372 C C . ASP A 1 179 ? 23.708 6.440 -14.587 1.00 92.56 179 ASP A C 1
ATOM 1374 O O . ASP A 1 179 ? 23.131 6.059 -15.609 1.00 92.56 179 ASP A O 1
ATOM 1378 N N . ARG A 1 180 ? 24.132 5.571 -13.658 1.00 90.00 180 ARG A N 1
ATOM 1379 C CA . ARG A 1 180 ? 23.819 4.137 -13.729 1.00 90.00 180 ARG A CA 1
ATOM 1380 C C . ARG A 1 180 ? 22.310 3.907 -13.669 1.00 90.00 180 ARG A C 1
ATOM 1382 O O . ARG A 1 180 ? 21.792 3.205 -14.532 1.00 90.00 180 ARG A O 1
ATOM 1389 N N . ALA A 1 181 ? 21.618 4.523 -12.711 1.00 88.19 181 ALA A N 1
ATOM 1390 C CA . ALA A 1 181 ? 20.171 4.401 -12.557 1.00 88.19 181 ALA A CA 1
ATOM 1391 C C . ALA A 1 181 ? 19.414 4.860 -13.815 1.00 88.19 181 ALA A C 1
ATOM 1393 O O . ALA A 1 181 ? 18.492 4.177 -14.251 1.00 88.19 181 ALA A O 1
ATOM 1394 N N . ARG A 1 182 ? 19.846 5.953 -14.461 1.00 91.94 182 ARG A N 1
ATOM 1395 C CA . ARG A 1 182 ? 19.281 6.419 -15.742 1.00 91.94 182 ARG A CA 1
ATOM 1396 C C . ARG A 1 182 ? 19.472 5.399 -16.866 1.00 91.94 182 ARG A C 1
ATOM 1398 O O . ARG A 1 182 ? 18.535 5.143 -17.616 1.00 91.94 182 ARG A O 1
ATOM 1405 N N . ARG A 1 183 ? 20.664 4.801 -16.989 1.00 92.56 183 ARG A N 1
ATOM 1406 C CA . ARG A 1 183 ? 20.934 3.769 -18.010 1.00 92.56 183 ARG A CA 1
ATOM 1407 C C . ARG A 1 183 ? 20.115 2.503 -17.785 1.00 92.56 183 ARG A C 1
ATOM 1409 O O . ARG A 1 183 ? 19.589 1.953 -18.745 1.00 92.56 183 ARG A O 1
ATOM 1416 N N . GLU A 1 184 ? 20.010 2.048 -16.539 1.00 89.62 184 GLU A N 1
ATOM 1417 C CA . GLU A 1 184 ? 19.175 0.898 -16.178 1.00 89.62 184 GLU A CA 1
ATOM 1418 C C . GLU A 1 184 ? 17.705 1.193 -16.475 1.00 89.62 184 GLU A C 1
ATOM 1420 O O . GLU A 1 184 ? 17.044 0.415 -17.160 1.00 89.62 184 GLU A O 1
ATOM 1425 N N . TRP A 1 185 ? 17.215 2.360 -16.054 1.00 90.50 185 TRP A N 1
ATOM 1426 C CA . TRP A 1 185 ? 15.846 2.777 -16.317 1.00 90.50 185 TRP A CA 1
ATOM 1427 C C . TRP A 1 185 ? 15.522 2.849 -17.808 1.00 90.50 185 TRP A C 1
ATOM 1429 O O . TRP A 1 185 ? 14.494 2.329 -18.221 1.00 90.50 185 TRP A O 1
ATOM 1439 N N . HIS A 1 186 ? 16.425 3.378 -18.637 1.00 92.12 186 HIS A N 1
ATOM 1440 C CA . HIS A 1 186 ? 16.233 3.438 -20.088 1.00 92.12 186 HIS A CA 1
ATOM 1441 C C . HIS A 1 186 ? 15.966 2.060 -20.728 1.00 92.12 186 HIS A C 1
ATOM 1443 O O . HIS A 1 186 ? 15.257 1.963 -21.727 1.00 92.12 186 HIS A O 1
ATOM 1449 N N . LEU A 1 187 ? 16.509 0.982 -20.149 1.00 89.38 187 LEU A N 1
ATOM 1450 C CA . LEU A 1 187 ? 16.264 -0.391 -20.602 1.00 89.38 187 LEU A CA 1
ATOM 1451 C C . LEU A 1 187 ? 14.954 -0.975 -20.052 1.00 89.38 187 LEU A C 1
ATOM 1453 O O . LEU A 1 187 ? 14.342 -1.825 -20.697 1.00 89.38 187 LEU A O 1
ATOM 1457 N N . LEU A 1 188 ? 14.553 -0.558 -18.850 1.00 88.75 188 LEU A N 1
ATOM 1458 C CA . LEU A 1 188 ? 13.425 -1.121 -18.107 1.00 88.75 188 LEU A CA 1
ATOM 1459 C C . LEU A 1 188 ? 12.100 -0.418 -18.409 1.00 88.75 188 LEU A C 1
ATOM 1461 O O . LEU A 1 188 ? 11.066 -1.079 -18.476 1.00 88.75 188 LEU A O 1
ATOM 1465 N N . GLU A 1 189 ? 12.134 0.893 -18.627 1.00 91.62 189 GLU A N 1
ATOM 1466 C CA . GLU A 1 189 ? 10.969 1.740 -18.873 1.00 91.62 189 GLU A CA 1
ATOM 1467 C C . GLU A 1 189 ? 10.040 1.172 -19.959 1.00 91.62 189 GLU A C 1
ATOM 1469 O O . GLU A 1 189 ? 8.842 1.036 -19.689 1.00 91.62 189 GLU A O 1
ATOM 1474 N N . PRO A 1 190 ? 10.526 0.749 -21.149 1.00 92.00 190 PRO A N 1
ATOM 1475 C CA . PRO A 1 190 ? 9.633 0.233 -22.185 1.00 92.00 190 PRO A CA 1
ATOM 1476 C C . PRO A 1 190 ? 8.884 -1.033 -21.751 1.00 92.00 190 PRO A C 1
ATOM 1478 O O . PRO A 1 190 ? 7.788 -1.291 -22.243 1.00 92.00 190 PRO A O 1
ATOM 1481 N N . LEU A 1 191 ? 9.467 -1.819 -20.837 1.00 89.94 191 LEU A N 1
ATOM 1482 C CA . LEU A 1 191 ? 8.919 -3.092 -20.367 1.00 89.94 191 LEU A CA 1
ATOM 1483 C C . LEU A 1 191 ? 7.812 -2.905 -19.333 1.00 89.94 191 LEU A C 1
ATOM 1485 O O . LEU A 1 191 ? 6.927 -3.747 -19.247 1.00 89.94 191 LEU A O 1
ATOM 1489 N N . VAL A 1 192 ? 7.860 -1.828 -18.550 1.00 89.50 192 VAL A N 1
ATOM 1490 C CA . VAL A 1 192 ? 6.855 -1.544 -17.514 1.00 89.50 192 VAL A CA 1
ATOM 1491 C C . VAL A 1 192 ? 5.781 -0.567 -17.997 1.00 89.50 192 VAL A C 1
ATOM 1493 O O . VAL A 1 192 ? 4.680 -0.556 -17.463 1.00 89.50 192 VAL A O 1
ATOM 1496 N N . ARG A 1 193 ? 6.051 0.192 -19.069 1.00 91.38 193 ARG A N 1
ATOM 1497 C CA . ARG A 1 193 ? 5.131 1.204 -19.610 1.00 91.38 193 ARG A CA 1
ATOM 1498 C C . ARG A 1 193 ? 3.829 0.638 -20.167 1.00 91.38 193 ARG A C 1
ATOM 1500 O O . ARG A 1 193 ? 2.793 1.287 -20.069 1.00 91.38 193 ARG A O 1
ATOM 1507 N N . THR A 1 194 ? 3.862 -0.537 -20.795 1.00 92.75 194 THR A N 1
ATOM 1508 C CA . THR A 1 194 ? 2.638 -1.176 -21.297 1.00 92.75 194 THR A CA 1
ATOM 1509 C C . THR A 1 194 ? 2.694 -2.686 -21.152 1.00 92.75 194 THR A C 1
ATOM 1511 O O . THR A 1 194 ? 3.732 -3.313 -21.373 1.00 92.75 194 THR A O 1
ATOM 1514 N N . ARG A 1 195 ? 1.524 -3.280 -20.904 1.00 92.88 195 ARG A N 1
ATOM 1515 C CA . ARG A 1 195 ? 1.347 -4.733 -20.902 1.00 92.88 195 ARG A CA 1
ATOM 1516 C C . ARG A 1 195 ? 1.783 -5.375 -22.224 1.00 92.88 195 ARG A C 1
ATOM 1518 O O . ARG A 1 195 ? 2.452 -6.398 -22.211 1.00 92.88 195 ARG A O 1
ATOM 1525 N N . GLY A 1 196 ? 1.454 -4.758 -23.360 1.00 94.38 196 GLY A N 1
ATOM 1526 C CA . GLY A 1 196 ? 1.805 -5.301 -24.676 1.00 94.38 196 GLY A CA 1
ATOM 1527 C C . GLY A 1 196 ? 3.316 -5.369 -24.917 1.00 94.38 196 GLY A C 1
ATOM 1528 O O . GLY A 1 196 ? 3.811 -6.370 -25.430 1.00 94.38 196 GLY A O 1
ATOM 1529 N N . ALA A 1 197 ? 4.066 -4.340 -24.508 1.00 93.38 197 ALA A N 1
ATOM 1530 C CA . ALA A 1 197 ? 5.527 -4.350 -24.604 1.00 93.38 197 ALA A CA 1
ATOM 1531 C C . ALA A 1 197 ? 6.152 -5.414 -23.688 1.00 93.38 197 ALA A C 1
ATOM 1533 O O . ALA A 1 197 ? 7.076 -6.119 -24.102 1.00 93.38 197 ALA A O 1
ATOM 1534 N N . PHE A 1 198 ? 5.611 -5.575 -22.476 1.00 91.56 198 PHE A N 1
ATOM 1535 C CA . PHE A 1 198 ? 6.011 -6.640 -21.563 1.00 91.56 198 PHE A CA 1
ATOM 1536 C C . PHE A 1 198 ? 5.792 -8.029 -22.173 1.00 91.56 198 PHE A C 1
ATOM 1538 O O . PHE A 1 198 ? 6.730 -8.818 -22.267 1.00 91.56 198 PHE A O 1
ATOM 1545 N N . GLU A 1 199 ? 4.573 -8.321 -22.631 1.00 93.00 199 GLU A N 1
ATOM 1546 C CA . GLU A 1 199 ? 4.197 -9.629 -23.183 1.00 93.00 199 GLU A CA 1
ATOM 1547 C C . GLU A 1 199 ? 4.989 -9.959 -24.456 1.00 93.00 199 GLU A C 1
ATOM 1549 O O . GLU A 1 199 ? 5.411 -11.100 -24.645 1.00 93.00 199 GLU A O 1
ATOM 1554 N N . ALA A 1 200 ? 5.270 -8.959 -25.299 1.00 93.81 200 ALA A N 1
ATOM 1555 C CA . ALA A 1 200 ? 6.125 -9.126 -26.472 1.00 93.81 200 ALA A CA 1
ATOM 1556 C C . ALA A 1 200 ? 7.572 -9.482 -26.093 1.00 93.81 200 ALA A C 1
ATOM 1558 O O . ALA A 1 200 ? 8.217 -10.287 -26.770 1.00 93.81 200 ALA A O 1
ATOM 1559 N N . ARG A 1 201 ? 8.096 -8.899 -25.006 1.00 91.75 201 ARG A N 1
ATOM 1560 C CA . ARG A 1 201 ? 9.456 -9.170 -24.524 1.00 91.75 201 ARG A CA 1
ATOM 1561 C C . ARG A 1 201 ? 9.571 -10.497 -23.770 1.00 91.75 201 ARG A C 1
ATOM 1563 O O . ARG A 1 201 ? 10.646 -11.109 -23.801 1.00 91.75 201 ARG A O 1
ATOM 1570 N N . PHE A 1 202 ? 8.508 -10.914 -23.086 1.00 89.81 202 PHE A N 1
ATOM 1571 C CA . PHE A 1 202 ? 8.456 -12.095 -22.224 1.00 89.81 202 PHE A CA 1
ATOM 1572 C C . PHE A 1 202 ? 7.287 -13.018 -22.609 1.00 89.81 202 PHE A C 1
ATOM 1574 O O . PHE A 1 202 ? 6.352 -13.200 -21.825 1.00 89.81 202 PHE A O 1
ATOM 1581 N N . PRO A 1 203 ? 7.326 -13.632 -23.807 1.00 90.94 203 PRO A N 1
ATOM 1582 C CA . PRO A 1 203 ? 6.255 -14.515 -24.248 1.00 90.94 203 PRO A CA 1
ATOM 1583 C C . PRO A 1 203 ? 6.107 -15.710 -23.296 1.00 90.94 203 PRO A C 1
ATOM 1585 O O . PRO A 1 203 ? 7.091 -16.360 -22.937 1.00 90.94 203 PRO A O 1
ATOM 1588 N N . GLY A 1 204 ? 4.865 -16.007 -22.906 1.00 89.06 204 GLY A N 1
ATOM 1589 C CA . GLY A 1 204 ? 4.534 -17.111 -21.998 1.00 89.06 204 GLY A CA 1
ATOM 1590 C C . GLY A 1 204 ? 4.676 -16.794 -20.505 1.00 89.06 204 GLY A C 1
ATOM 1591 O O . GLY A 1 204 ? 4.514 -17.701 -19.693 1.00 89.06 204 GLY A O 1
ATOM 1592 N N . VAL A 1 205 ? 4.973 -15.544 -20.134 1.00 91.69 205 VAL A N 1
ATOM 1593 C CA . VAL A 1 205 ? 4.865 -15.082 -18.743 1.00 91.69 205 VAL A CA 1
ATOM 1594 C C . VAL A 1 205 ? 3.457 -14.547 -18.507 1.00 91.69 205 VAL A C 1
ATOM 1596 O O . VAL A 1 205 ? 3.030 -13.592 -19.155 1.00 91.69 205 VAL A O 1
ATOM 1599 N N . ASP A 1 206 ? 2.745 -15.174 -17.574 1.00 91.00 206 ASP A N 1
ATOM 1600 C CA . ASP A 1 206 ? 1.404 -14.759 -17.176 1.00 91.00 206 ASP A CA 1
ATOM 1601 C C . ASP A 1 206 ? 1.426 -13.422 -16.427 1.00 91.00 206 ASP A C 1
ATOM 1603 O O . ASP A 1 206 ? 2.347 -13.116 -15.669 1.00 91.00 206 ASP A O 1
ATOM 1607 N N . VAL A 1 207 ? 0.346 -12.663 -16.592 1.00 93.31 207 VAL A N 1
ATOM 1608 C CA . VAL A 1 207 ? 0.104 -11.389 -15.917 1.00 93.31 207 VAL A CA 1
ATOM 1609 C C . VAL A 1 207 ? -1.201 -11.504 -15.128 1.00 93.31 207 VAL A C 1
ATOM 1611 O O . VAL A 1 207 ? -2.243 -11.837 -15.697 1.00 93.31 207 VAL A O 1
ATOM 1614 N N . GLN A 1 208 ? -1.147 -11.238 -13.824 1.00 94.88 208 GLN A N 1
ATOM 1615 C CA . GLN A 1 208 ? -2.268 -11.372 -12.887 1.00 94.88 208 GLN A CA 1
ATOM 1616 C C . GLN A 1 208 ? -2.206 -10.301 -11.786 1.00 94.88 208 GLN A C 1
ATOM 1618 O O . GLN A 1 208 ? -1.191 -9.614 -11.679 1.00 94.88 208 GLN A O 1
ATOM 1623 N N . PRO A 1 209 ? -3.253 -10.130 -10.960 1.00 97.00 209 PRO A N 1
ATOM 1624 C CA . PRO A 1 209 ? -3.128 -9.367 -9.725 1.00 97.00 209 PRO A CA 1
ATOM 1625 C C . PRO A 1 209 ? -1.994 -9.920 -8.851 1.00 97.00 209 PRO A C 1
ATOM 1627 O O . PRO A 1 209 ? -1.877 -11.132 -8.652 1.00 97.00 209 PRO A O 1
ATOM 1630 N N . ILE A 1 210 ? -1.152 -9.021 -8.359 1.00 96.12 210 ILE A N 1
ATOM 1631 C CA . ILE A 1 210 ? -0.026 -9.289 -7.463 1.00 96.12 210 ILE A CA 1
ATOM 1632 C C . ILE A 1 210 ? -0.020 -8.246 -6.345 1.00 96.12 210 ILE A C 1
ATOM 1634 O O . ILE A 1 210 ? -0.633 -7.185 -6.483 1.00 96.12 210 ILE A O 1
ATOM 1638 N N . HIS A 1 211 ? 0.681 -8.524 -5.250 1.00 95.88 211 HIS A N 1
ATOM 1639 C CA . HIS A 1 211 ? 0.807 -7.567 -4.149 1.00 95.88 211 HIS A CA 1
ATOM 1640 C C . HIS A 1 211 ? 1.598 -6.321 -4.574 1.00 95.88 211 HIS A C 1
ATOM 1642 O O . HIS A 1 211 ? 1.318 -5.221 -4.110 1.00 95.88 211 HIS A O 1
ATOM 1648 N N . GLY A 1 212 ? 2.592 -6.480 -5.450 1.00 92.00 212 GLY A N 1
ATOM 1649 C CA . GLY A 1 212 ? 3.333 -5.385 -6.074 1.00 92.00 212 GLY A CA 1
ATOM 1650 C C . GLY A 1 212 ? 4.496 -4.826 -5.254 1.00 92.00 212 GLY A C 1
ATOM 1651 O O . GLY A 1 212 ? 5.295 -4.066 -5.805 1.00 92.00 212 GLY A O 1
ATOM 1652 N N . ASP A 1 213 ? 4.645 -5.232 -3.990 1.00 90.06 213 ASP A N 1
ATOM 1653 C CA . ASP A 1 213 ? 5.705 -4.750 -3.093 1.00 90.06 213 ASP A CA 1
ATOM 1654 C C . ASP A 1 213 ? 6.284 -5.851 -2.208 1.00 90.06 213 ASP A C 1
ATOM 1656 O O . ASP A 1 213 ? 6.414 -5.707 -1.004 1.00 90.06 213 ASP A O 1
ATOM 1660 N N . SER A 1 214 ? 6.638 -6.992 -2.793 1.00 90.75 214 SER A N 1
ATOM 1661 C CA . SER A 1 214 ? 7.310 -8.067 -2.054 1.00 90.75 214 SER A CA 1
ATOM 1662 C C . SER A 1 214 ? 6.553 -8.515 -0.783 1.00 90.75 214 SER A C 1
ATOM 1664 O O . SER A 1 214 ? 7.035 -8.285 0.331 1.00 90.75 214 SER A O 1
ATOM 1666 N N . PRO A 1 215 ? 5.420 -9.234 -0.923 1.00 90.94 215 PRO A N 1
ATOM 1667 C CA . PRO A 1 215 ? 4.627 -9.741 0.199 1.00 90.94 215 PRO A CA 1
ATOM 1668 C C . PRO A 1 215 ? 5.433 -10.435 1.311 1.00 90.94 215 PRO A C 1
ATOM 1670 O O . PRO A 1 215 ? 5.070 -10.270 2.473 1.00 90.94 215 PRO A O 1
ATOM 1673 N N . PRO A 1 216 ? 6.555 -11.141 1.044 1.00 91.19 216 PRO A N 1
ATOM 1674 C CA . PRO A 1 216 ? 7.343 -11.755 2.111 1.00 91.19 216 PRO A CA 1
ATOM 1675 C C . PRO A 1 216 ? 7.960 -10.773 3.110 1.00 91.19 216 PRO A C 1
ATOM 1677 O O . PRO A 1 216 ? 8.322 -11.174 4.215 1.00 91.19 216 PRO A O 1
ATOM 1680 N N . ALA A 1 217 ? 8.116 -9.509 2.711 1.00 89.19 217 ALA A N 1
ATOM 1681 C CA . ALA A 1 217 ? 8.587 -8.417 3.557 1.00 89.19 217 ALA A CA 1
ATOM 1682 C C . ALA A 1 217 ? 7.439 -7.601 4.174 1.00 89.19 217 ALA A C 1
ATOM 1684 O O . ALA A 1 217 ? 7.690 -6.767 5.036 1.00 89.19 217 ALA A O 1
ATOM 1685 N N . ASN A 1 218 ? 6.201 -7.872 3.760 1.00 92.25 218 ASN A N 1
ATOM 1686 C CA . ASN A 1 218 ? 4.989 -7.176 4.178 1.00 92.25 218 ASN A CA 1
ATOM 1687 C C . ASN A 1 218 ? 4.031 -8.127 4.915 1.00 92.25 218 ASN A C 1
ATOM 1689 O O . ASN A 1 218 ? 2.812 -8.089 4.754 1.00 92.25 218 ASN A O 1
ATOM 1693 N N . ILE A 1 219 ? 4.603 -8.999 5.752 1.00 93.44 219 ILE A N 1
ATOM 1694 C CA . ILE A 1 219 ? 3.855 -9.819 6.705 1.00 93.44 219 ILE A CA 1
ATOM 1695 C C . ILE A 1 219 ? 3.863 -9.136 8.068 1.00 93.44 219 ILE A C 1
ATOM 1697 O O . ILE A 1 219 ? 4.907 -8.879 8.664 1.00 93.44 219 ILE A O 1
ATOM 1701 N N . PHE A 1 220 ? 2.665 -8.871 8.568 1.00 92.88 220 PHE A N 1
ATOM 1702 C CA . PHE A 1 220 ? 2.424 -8.400 9.912 1.00 92.88 220 PHE A CA 1
ATOM 1703 C C . PHE A 1 220 ? 2.302 -9.586 10.868 1.00 92.88 220 PHE A C 1
ATOM 1705 O O . PHE A 1 220 ? 1.411 -10.426 10.737 1.00 92.88 220 PHE A O 1
ATOM 1712 N N . HIS A 1 221 ? 3.183 -9.640 11.861 1.00 94.12 221 HIS A N 1
ATOM 1713 C CA . HIS A 1 221 ? 3.152 -10.662 12.899 1.00 94.12 221 HIS A CA 1
ATOM 1714 C C . HIS A 1 221 ? 2.118 -10.287 13.963 1.00 94.12 221 HIS A C 1
ATOM 1716 O O . HIS A 1 221 ? 2.466 -9.649 14.955 1.00 94.12 221 HIS A O 1
ATOM 1722 N N . ALA A 1 222 ? 0.850 -10.661 13.783 1.00 93.56 222 ALA A N 1
ATOM 1723 C CA . ALA A 1 222 ? -0.148 -10.472 14.830 1.00 93.56 222 ALA A CA 1
ATOM 1724 C C . ALA A 1 222 ? 0.029 -11.507 15.951 1.00 93.56 222 ALA A C 1
ATOM 1726 O O . ALA A 1 222 ? 0.595 -12.590 15.755 1.00 93.56 222 ALA A O 1
ATOM 1727 N N . VAL A 1 223 ? -0.497 -11.187 17.134 1.00 94.25 223 VAL A N 1
ATOM 1728 C CA . VAL A 1 223 ? -0.556 -12.133 18.264 1.00 94.25 223 VAL A CA 1
ATOM 1729 C C . VAL A 1 223 ? -1.300 -13.426 17.911 1.00 94.25 223 VAL A C 1
ATOM 1731 O O . VAL A 1 223 ? -0.900 -14.494 18.370 1.00 94.25 223 VAL A O 1
ATOM 1734 N N . ASP A 1 224 ? -2.297 -13.340 17.025 1.00 91.94 224 ASP A N 1
ATOM 1735 C CA . ASP A 1 224 ? -3.156 -14.459 16.615 1.00 91.94 224 ASP A CA 1
ATOM 1736 C C . ASP A 1 224 ? -2.738 -15.123 15.291 1.00 91.94 224 ASP A C 1
ATOM 1738 O O . ASP A 1 224 ? -3.403 -16.043 14.816 1.00 91.94 224 ASP A O 1
ATOM 1742 N N . GLY A 1 225 ? -1.635 -14.685 14.680 1.00 93.00 225 GLY A N 1
ATOM 1743 C CA . GLY A 1 225 ? -1.153 -15.247 13.421 1.00 93.00 225 GLY A CA 1
ATOM 1744 C C . GLY A 1 225 ? -0.492 -14.222 12.514 1.00 93.00 225 GLY A C 1
ATOM 1745 O O . GLY A 1 225 ? -0.632 -13.016 12.685 1.00 93.00 225 GLY A O 1
ATOM 1746 N N . ASP A 1 226 ? 0.252 -14.716 11.537 1.00 95.19 226 ASP A N 1
ATOM 1747 C CA . ASP A 1 226 ? 0.893 -13.862 10.546 1.00 95.19 226 ASP A CA 1
ATOM 1748 C C . ASP A 1 226 ? -0.134 -13.473 9.472 1.00 95.19 226 ASP A C 1
ATOM 1750 O O . ASP A 1 226 ? -0.881 -14.324 8.990 1.00 95.19 226 ASP A O 1
ATOM 1754 N N . LEU A 1 227 ? -0.187 -12.188 9.122 1.00 96.75 227 LEU A N 1
ATOM 1755 C CA . LEU A 1 227 ? -1.139 -11.615 8.170 1.00 96.75 227 LEU A CA 1
ATOM 1756 C C . LEU A 1 227 ? -0.382 -10.869 7.072 1.00 96.75 227 LEU A C 1
ATOM 1758 O O . LEU A 1 227 ? 0.486 -10.055 7.375 1.00 96.75 227 LEU A O 1
ATOM 1762 N N . TYR A 1 228 ? -0.739 -11.064 5.805 1.00 97.44 228 TYR A N 1
ATOM 1763 C CA . TYR A 1 228 ? -0.310 -10.151 4.750 1.00 97.44 228 TYR A CA 1
ATOM 1764 C C . TYR A 1 228 ? -0.861 -8.750 5.021 1.00 97.44 228 TYR A C 1
ATOM 1766 O O . TYR A 1 228 ? -2.017 -8.577 5.419 1.00 97.44 228 TYR A O 1
ATOM 1774 N N . ALA A 1 229 ? -0.037 -7.742 4.792 1.00 94.69 229 ALA A N 1
ATOM 1775 C CA . ALA A 1 229 ? -0.368 -6.345 5.000 1.00 94.69 229 ALA A CA 1
ATOM 1776 C C . ALA A 1 229 ? 0.164 -5.507 3.833 1.00 94.69 229 ALA A C 1
ATOM 1778 O O . ALA A 1 229 ? 0.869 -6.010 2.974 1.00 94.69 229 ALA A O 1
ATOM 1779 N N . ASP A 1 230 ? -0.171 -4.221 3.829 1.00 91.81 230 ASP A N 1
ATOM 1780 C CA . ASP A 1 230 ? 0.434 -3.221 2.944 1.00 91.81 230 ASP A CA 1
ATOM 1781 C C . ASP A 1 230 ? 0.284 -3.474 1.430 1.00 91.81 230 ASP A C 1
ATOM 1783 O O . ASP A 1 230 ? 1.231 -3.446 0.646 1.00 91.81 230 ASP A O 1
ATOM 1787 N N . PHE A 1 231 ? -0.960 -3.654 0.988 1.00 94.94 231 PHE A N 1
ATOM 1788 C CA . PHE A 1 231 ? -1.311 -3.817 -0.426 1.00 94.94 231 PHE A CA 1
ATOM 1789 C C . PHE A 1 231 ? -1.388 -2.469 -1.168 1.00 94.94 231 PHE A C 1
ATOM 1791 O O . PHE A 1 231 ? -2.075 -2.349 -2.182 1.00 94.94 231 PHE A O 1
ATOM 1798 N N . GLU A 1 232 ? -0.674 -1.436 -0.707 1.00 91.00 232 GLU A N 1
ATOM 1799 C CA . GLU A 1 232 ? -0.749 -0.080 -1.273 1.00 91.00 232 GLU A CA 1
ATOM 1800 C C . GLU A 1 232 ? -0.237 -0.001 -2.725 1.00 91.00 232 GLU A C 1
ATOM 1802 O O . GLU A 1 232 ? -0.530 0.951 -3.458 1.00 91.00 232 GLU A O 1
ATOM 1807 N N . LEU A 1 233 ? 0.534 -1.015 -3.135 1.00 91.38 233 LEU A N 1
ATOM 1808 C CA . LEU A 1 233 ? 1.117 -1.178 -4.467 1.00 91.38 233 LEU A CA 1
ATOM 1809 C C . LEU A 1 233 ? 0.482 -2.322 -5.262 1.00 91.38 233 LEU A C 1
ATOM 1811 O O . LEU A 1 233 ? 1.057 -2.749 -6.266 1.00 91.38 233 LEU A O 1
ATOM 1815 N N . VAL A 1 234 ? -0.695 -2.796 -4.840 1.00 95.00 234 VAL A N 1
ATOM 1816 C CA . VAL A 1 234 ? -1.431 -3.841 -5.550 1.00 95.00 234 VAL A CA 1
ATOM 1817 C C . VAL A 1 234 ? -1.613 -3.463 -7.018 1.00 95.00 234 VAL A C 1
ATOM 1819 O O . VAL A 1 234 ? -1.987 -2.343 -7.371 1.00 95.00 234 VAL A O 1
ATOM 1822 N N . THR A 1 235 ? -1.268 -4.390 -7.904 1.00 95.00 235 THR A N 1
ATOM 1823 C CA . THR A 1 235 ? -1.138 -4.086 -9.329 1.00 95.00 235 THR A CA 1
ATOM 1824 C C . THR A 1 235 ? -1.301 -5.341 -10.170 1.00 95.00 235 THR A C 1
ATOM 1826 O O . THR A 1 235 ? -1.307 -6.462 -9.661 1.00 95.00 235 THR A O 1
ATOM 1829 N N . LEU A 1 236 ? -1.444 -5.167 -11.478 1.00 95.25 236 LEU A N 1
ATOM 1830 C CA . LEU A 1 236 ? -1.395 -6.257 -12.435 1.00 95.25 236 LEU A CA 1
ATOM 1831 C C . LEU A 1 236 ? 0.061 -6.475 -12.891 1.00 95.25 236 LEU A C 1
ATOM 1833 O O . LEU A 1 236 ? 0.674 -5.577 -13.460 1.00 95.25 236 LEU A O 1
ATOM 1837 N N . GLY A 1 237 ? 0.615 -7.673 -12.705 1.00 94.31 237 GLY A N 1
ATOM 1838 C CA . GLY A 1 237 ? 2.002 -7.978 -13.063 1.00 94.31 237 GLY A CA 1
ATOM 1839 C C . GLY A 1 237 ? 2.327 -9.477 -13.073 1.00 94.31 237 GLY A C 1
ATOM 1840 O O . GLY A 1 237 ? 1.449 -10.308 -12.833 1.00 94.31 237 GLY A O 1
ATOM 1841 N N . PRO A 1 238 ? 3.577 -9.851 -13.392 1.00 93.62 238 PRO A N 1
ATOM 1842 C CA . PRO A 1 238 ? 4.049 -11.224 -13.257 1.00 93.62 238 PRO A CA 1
ATOM 1843 C C . PRO A 1 238 ? 4.259 -11.569 -11.778 1.00 93.62 238 PRO A C 1
ATOM 1845 O O . PRO A 1 238 ? 4.751 -10.746 -11.009 1.00 93.62 238 PRO A O 1
ATOM 1848 N N . VAL A 1 239 ? 3.963 -12.806 -11.381 1.00 93.81 239 VAL A N 1
ATOM 1849 C CA . VAL A 1 239 ? 4.179 -13.280 -9.998 1.00 93.81 239 VAL A CA 1
ATOM 1850 C C . VAL A 1 239 ? 5.635 -13.171 -9.555 1.00 93.81 239 VAL A C 1
ATOM 1852 O O . VAL A 1 239 ? 5.921 -12.951 -8.382 1.00 93.81 239 VAL A O 1
ATOM 1855 N N . GLU A 1 240 ? 6.571 -13.271 -10.498 1.00 88.94 240 GLU A N 1
ATOM 1856 C CA . GLU A 1 240 ? 7.995 -13.111 -10.234 1.00 88.94 240 GLU A CA 1
ATOM 1857 C C . GLU A 1 240 ? 8.356 -11.708 -9.715 1.00 88.94 240 GLU A C 1
ATOM 1859 O O . GLU A 1 240 ? 9.376 -11.573 -9.041 1.00 88.94 240 GLU A O 1
ATOM 1864 N N . TRP A 1 241 ? 7.530 -10.685 -9.974 1.00 89.81 241 TRP A N 1
ATOM 1865 C CA . TRP A 1 241 ? 7.718 -9.331 -9.441 1.00 89.81 241 TRP A CA 1
ATOM 1866 C C . TRP A 1 241 ? 7.746 -9.318 -7.908 1.00 89.81 241 TRP A C 1
ATOM 1868 O O . TRP A 1 241 ? 8.654 -8.744 -7.310 1.00 89.81 241 TRP A O 1
ATOM 1878 N N . ASP A 1 242 ? 6.812 -10.033 -7.280 1.00 92.19 242 ASP A N 1
ATOM 1879 C CA . ASP A 1 242 ? 6.655 -10.117 -5.821 1.00 92.19 242 ASP A CA 1
ATOM 1880 C C . ASP A 1 242 ? 7.820 -10.833 -5.120 1.00 92.19 242 ASP A C 1
ATOM 1882 O O . ASP A 1 242 ? 7.944 -10.778 -3.901 1.00 92.19 242 ASP A O 1
ATOM 1886 N N . LEU A 1 243 ? 8.696 -11.504 -5.869 1.00 87.50 243 LEU A N 1
ATOM 1887 C CA . LEU A 1 243 ? 9.861 -12.215 -5.333 1.00 87.50 243 LEU A CA 1
ATOM 1888 C C . LEU A 1 243 ? 11.186 -11.629 -5.838 1.00 87.50 243 LEU A C 1
ATOM 1890 O O . LEU A 1 243 ? 12.260 -12.100 -5.457 1.00 87.50 243 LEU A O 1
ATOM 1894 N N . ALA A 1 244 ? 11.144 -10.622 -6.712 1.00 82.62 244 ALA A N 1
ATOM 1895 C CA . ALA A 1 244 ? 12.330 -10.111 -7.392 1.00 82.62 244 ALA A CA 1
ATOM 1896 C C . ALA A 1 244 ? 13.288 -9.371 -6.444 1.00 82.62 244 ALA A C 1
ATOM 1898 O O . ALA A 1 244 ? 14.500 -9.486 -6.620 1.00 82.62 244 ALA A O 1
ATOM 1899 N N . ALA A 1 245 ? 12.757 -8.688 -5.423 1.00 72.38 245 ALA A N 1
ATOM 1900 C CA . ALA A 1 245 ? 13.537 -7.956 -4.418 1.00 72.38 245 ALA A CA 1
ATOM 1901 C C . ALA A 1 245 ? 14.130 -8.857 -3.316 1.00 72.38 245 ALA A C 1
ATOM 1903 O O . ALA A 1 245 ? 14.935 -8.406 -2.499 1.00 72.38 245 ALA A O 1
ATOM 1904 N N . LEU A 1 246 ? 13.752 -10.139 -3.280 1.00 70.31 246 LEU A N 1
ATOM 1905 C CA . LEU A 1 246 ? 14.328 -11.091 -2.344 1.00 70.31 246 LEU A CA 1
ATOM 1906 C C . LEU A 1 246 ? 15.761 -11.440 -2.755 1.00 70.31 246 LEU A C 1
ATOM 1908 O O . LEU A 1 246 ? 16.040 -11.808 -3.900 1.00 70.31 246 LEU A O 1
ATOM 1912 N N . GLY A 1 247 ? 16.679 -11.344 -1.792 1.00 60.94 247 GLY A N 1
ATOM 1913 C CA . GLY A 1 247 ? 18.069 -11.732 -1.984 1.00 60.94 247 GLY A CA 1
ATOM 1914 C C . GLY A 1 247 ? 18.215 -13.217 -2.360 1.00 60.94 247 GLY A C 1
ATOM 1915 O O . GLY A 1 247 ? 17.301 -14.019 -2.174 1.00 60.94 247 GLY A O 1
ATOM 1916 N N . PRO A 1 248 ? 19.385 -13.641 -2.866 1.00 54.59 248 PRO A N 1
ATOM 1917 C CA . PRO A 1 248 ? 19.600 -15.018 -3.324 1.00 54.59 248 PRO A CA 1
ATOM 1918 C C . PRO A 1 248 ? 19.326 -16.097 -2.263 1.00 54.59 248 PRO A C 1
ATOM 1920 O O . PRO A 1 248 ? 18.997 -17.224 -2.615 1.00 54.59 248 PRO A O 1
ATOM 1923 N N . SER A 1 249 ? 19.459 -15.758 -0.978 1.00 54.09 249 SER A N 1
ATOM 1924 C CA . SER A 1 249 ? 19.270 -16.661 0.163 1.00 54.09 249 SER A CA 1
ATOM 1925 C C . SER A 1 249 ? 17.812 -16.866 0.581 1.00 54.09 249 SER A C 1
ATOM 1927 O O . SER A 1 249 ? 17.553 -17.729 1.411 1.00 54.09 249 SER A O 1
ATOM 1929 N N . THR A 1 250 ? 16.876 -16.074 0.053 1.00 51.38 250 THR A N 1
ATOM 1930 C CA . THR A 1 250 ? 15.453 -16.102 0.437 1.00 51.38 250 THR A CA 1
ATOM 1931 C C . THR A 1 250 ? 14.540 -16.549 -0.702 1.00 51.38 250 THR A C 1
ATOM 1933 O O . THR A 1 250 ? 13.326 -16.615 -0.537 1.00 51.38 250 THR A O 1
ATOM 1936 N N . LYS A 1 251 ? 15.109 -16.895 -1.865 1.00 49.00 251 LYS A N 1
ATOM 1937 C CA . LYS A 1 251 ? 14.351 -17.472 -2.978 1.00 49.00 251 LYS A CA 1
ATOM 1938 C C . LYS A 1 251 ? 14.104 -18.957 -2.696 1.00 49.00 251 LYS A C 1
ATOM 1940 O O . LYS A 1 251 ? 15.084 -19.689 -2.526 1.00 49.00 251 LYS A O 1
ATOM 1945 N N . PRO A 1 252 ? 12.846 -19.437 -2.699 1.00 42.69 252 PRO A N 1
ATOM 1946 C CA . PRO A 1 252 ? 12.593 -20.868 -2.646 1.00 42.69 252 PRO A CA 1
ATOM 1947 C C . PRO A 1 252 ? 13.269 -21.535 -3.857 1.00 42.69 252 PRO A C 1
ATOM 1949 O O . PRO A 1 252 ? 13.353 -20.918 -4.929 1.00 42.69 252 PRO A O 1
ATOM 1952 N N . PRO A 1 253 ? 13.781 -22.774 -3.731 1.00 40.84 253 PRO A N 1
ATOM 1953 C CA . PRO A 1 253 ? 14.384 -23.483 -4.854 1.00 40.84 253 PRO A CA 1
ATOM 1954 C C . PRO A 1 253 ? 13.392 -23.493 -6.028 1.00 40.84 253 PRO A C 1
ATOM 1956 O O . PRO A 1 253 ? 12.261 -23.967 -5.910 1.00 40.84 253 PRO A O 1
ATOM 1959 N N . THR A 1 254 ? 13.798 -22.886 -7.147 1.00 45.09 254 THR A N 1
ATOM 1960 C CA . THR A 1 254 ? 12.957 -22.407 -8.265 1.00 45.09 254 THR A CA 1
ATOM 1961 C C . THR A 1 254 ? 12.374 -23.521 -9.144 1.00 45.09 254 THR A C 1
ATOM 1963 O O . THR A 1 254 ? 12.483 -23.521 -10.366 1.00 45.09 254 THR A O 1
ATOM 1966 N N . THR A 1 255 ? 11.700 -24.489 -8.535 1.00 39.69 255 THR A N 1
ATOM 1967 C CA . THR A 1 255 ? 10.965 -25.555 -9.235 1.00 39.69 255 THR A CA 1
ATOM 1968 C C . THR A 1 255 ? 9.576 -25.790 -8.633 1.00 39.69 255 THR A C 1
ATOM 1970 O O . THR A 1 255 ? 8.660 -26.167 -9.351 1.00 39.69 255 THR A O 1
ATOM 1973 N N . ALA A 1 256 ? 9.342 -25.457 -7.358 1.00 36.16 256 ALA A N 1
ATOM 1974 C CA . ALA A 1 256 ? 8.070 -25.764 -6.696 1.00 36.16 256 ALA A CA 1
ATOM 1975 C C . ALA A 1 256 ? 6.888 -24.853 -7.103 1.00 36.16 256 ALA A C 1
ATOM 1977 O O . ALA A 1 256 ? 5.775 -25.350 -7.268 1.00 36.16 256 ALA A O 1
ATOM 1978 N N . ALA A 1 257 ? 7.118 -23.551 -7.325 1.00 38.03 257 ALA A N 1
ATOM 1979 C CA . ALA A 1 257 ? 6.038 -22.591 -7.609 1.00 38.03 257 ALA A CA 1
ATOM 1980 C C . ALA A 1 257 ? 5.413 -22.750 -9.011 1.00 38.03 257 ALA A C 1
ATOM 1982 O O . ALA A 1 257 ? 4.238 -22.450 -9.201 1.00 38.03 257 ALA A O 1
ATOM 1983 N N . ARG A 1 258 ? 6.171 -23.268 -9.991 1.00 39.19 258 ARG A N 1
ATOM 1984 C CA . ARG A 1 258 ? 5.641 -23.612 -11.326 1.00 39.19 258 ARG A CA 1
ATOM 1985 C C . ARG A 1 258 ? 5.029 -25.015 -11.372 1.00 39.19 258 ARG A C 1
ATOM 1987 O O . ARG A 1 258 ? 4.085 -25.242 -12.122 1.00 39.19 258 ARG A O 1
ATOM 1994 N N . ASP A 1 259 ? 5.525 -25.941 -10.551 1.00 33.91 259 ASP A N 1
ATOM 1995 C CA . ASP A 1 259 ? 5.079 -27.337 -10.580 1.00 33.91 259 ASP A CA 1
ATOM 1996 C C . ASP A 1 259 ? 3.807 -27.589 -9.752 1.00 33.91 259 ASP A C 1
ATOM 1998 O O . ASP A 1 259 ? 3.058 -28.519 -10.054 1.00 33.91 259 ASP A O 1
ATOM 2002 N N . ALA A 1 260 ? 3.498 -26.763 -8.744 1.00 37.69 260 ALA A N 1
ATOM 2003 C CA . ALA A 1 260 ? 2.278 -26.922 -7.945 1.00 37.69 260 ALA A CA 1
ATOM 2004 C C . ALA A 1 260 ? 0.990 -26.688 -8.759 1.00 37.69 260 ALA A C 1
ATOM 2006 O O . ALA A 1 260 ? 0.014 -27.414 -8.575 1.00 37.69 260 ALA A O 1
ATOM 2007 N N . THR A 1 261 ? 1.015 -25.769 -9.726 1.00 38.44 261 THR A N 1
ATOM 2008 C CA . THR A 1 261 ? -0.077 -25.514 -10.683 1.00 38.44 261 THR A CA 1
ATOM 2009 C C . THR A 1 261 ? -0.094 -26.495 -11.863 1.00 38.44 261 THR A C 1
ATOM 2011 O O . THR A 1 261 ? -1.129 -26.660 -12.508 1.00 38.44 261 THR A O 1
ATOM 2014 N N . ALA A 1 262 ? 1.011 -27.202 -12.132 1.00 34.38 262 ALA A N 1
ATOM 2015 C CA . ALA A 1 262 ? 1.145 -28.118 -13.269 1.00 34.38 262 ALA A CA 1
ATOM 2016 C C . ALA A 1 262 ? 0.820 -29.595 -12.957 1.00 34.38 262 ALA A C 1
ATOM 2018 O O . ALA A 1 262 ? 0.668 -30.397 -13.881 1.00 34.38 262 ALA A O 1
ATOM 2019 N N . ARG A 1 263 ? 0.641 -29.984 -11.685 1.00 32.91 263 ARG A N 1
ATOM 2020 C CA . ARG A 1 263 ? 0.380 -31.385 -11.268 1.00 32.91 263 ARG A CA 1
ATOM 2021 C C . ARG A 1 263 ? -1.001 -31.956 -11.648 1.00 32.91 263 ARG A C 1
ATOM 2023 O O . ARG A 1 263 ? -1.401 -32.994 -11.129 1.00 32.91 263 ARG A O 1
ATOM 2030 N N . GLY A 1 264 ? -1.707 -31.328 -12.589 1.00 30.84 264 GLY A N 1
ATOM 2031 C CA . GLY A 1 264 ? -2.996 -31.789 -13.104 1.00 30.84 264 GLY A CA 1
ATOM 2032 C C . GLY A 1 264 ? -2.991 -32.460 -14.483 1.00 30.84 264 GLY A C 1
ATOM 2033 O O . GLY A 1 264 ? -3.963 -33.151 -14.774 1.00 30.84 264 GLY A O 1
ATOM 2034 N N . ARG A 1 265 ? -1.989 -32.282 -15.368 1.00 29.75 265 ARG A N 1
ATOM 2035 C CA . ARG A 1 265 ? -2.017 -32.881 -16.731 1.00 29.75 265 ARG A CA 1
ATOM 2036 C C . ARG A 1 265 ? -0.625 -33.216 -17.276 1.00 29.75 265 ARG A C 1
ATOM 2038 O O . ARG A 1 265 ? 0.353 -32.524 -17.028 1.00 29.75 265 ARG A O 1
ATOM 2045 N N . SER A 1 266 ? -0.560 -34.321 -18.013 1.00 27.39 266 SER A N 1
ATOM 2046 C CA . SER A 1 266 ? 0.648 -35.017 -18.458 1.00 27.39 266 SER A CA 1
ATOM 2047 C C . SER A 1 266 ? 1.576 -34.225 -19.397 1.00 27.39 266 SER A C 1
ATOM 2049 O O . SER A 1 266 ? 1.130 -33.636 -20.376 1.00 27.39 266 SER A O 1
ATOM 2051 N N . THR A 1 267 ? 2.882 -34.406 -19.158 1.00 29.47 267 THR A N 1
ATOM 2052 C CA . THR A 1 267 ? 4.025 -34.394 -20.102 1.00 29.47 267 THR A CA 1
ATOM 2053 C C . THR A 1 267 ? 4.334 -33.121 -20.908 1.00 29.47 267 THR A C 1
ATOM 2055 O O . THR A 1 267 ? 3.761 -32.915 -21.971 1.00 29.47 267 THR A O 1
ATOM 2058 N N . ARG A 1 268 ? 5.423 -32.418 -20.545 1.00 24.62 268 ARG A N 1
ATOM 2059 C CA . ARG A 1 268 ? 6.716 -32.412 -21.280 1.00 24.62 268 ARG A CA 1
ATOM 2060 C C . ARG A 1 268 ? 7.798 -31.683 -20.466 1.00 24.62 268 ARG A C 1
ATOM 2062 O O . ARG A 1 268 ? 7.562 -30.608 -19.936 1.00 24.62 268 ARG A O 1
ATOM 2069 N N . ARG A 1 269 ? 8.990 -32.282 -20.378 1.00 26.61 269 ARG A N 1
ATOM 2070 C CA . ARG A 1 269 ? 10.201 -31.708 -19.763 1.00 26.61 269 ARG A CA 1
ATOM 2071 C C . ARG A 1 269 ? 10.793 -30.644 -20.698 1.00 26.61 269 ARG A C 1
ATOM 2073 O O . ARG A 1 269 ? 11.031 -30.955 -21.864 1.00 26.61 269 ARG A O 1
ATOM 2080 N N . SER A 1 270 ? 11.102 -29.457 -20.182 1.00 24.56 270 SER A N 1
ATOM 2081 C CA . SER A 1 270 ? 11.927 -28.442 -20.860 1.00 24.56 270 SER A CA 1
ATOM 2082 C C . SER A 1 270 ? 13.027 -27.933 -19.923 1.00 24.56 270 SER A C 1
ATOM 2084 O O . SER A 1 270 ? 12.835 -27.851 -18.713 1.00 24.56 270 SER A O 1
ATOM 2086 N N . SER A 1 271 ? 14.200 -27.693 -20.508 1.00 24.28 271 SER A N 1
ATOM 2087 C CA . SER A 1 271 ? 15.501 -27.478 -19.866 1.00 24.28 271 SER A CA 1
ATOM 2088 C C . SER A 1 271 ? 15.587 -26.275 -18.905 1.00 24.28 271 SER A C 1
ATOM 2090 O O . SER A 1 271 ? 14.892 -25.279 -19.101 1.00 24.28 271 SER A O 1
ATOM 2092 N N . PRO A 1 272 ? 16.493 -26.323 -17.906 1.00 25.64 272 PRO A N 1
ATOM 2093 C CA . PRO A 1 272 ? 16.660 -25.285 -16.893 1.00 25.64 272 PRO A CA 1
ATOM 2094 C C . PRO A 1 272 ? 17.560 -24.149 -17.404 1.00 25.64 272 PRO A C 1
ATOM 2096 O O . PRO A 1 272 ? 18.770 -24.169 -17.204 1.00 25.64 272 PRO A O 1
ATOM 2099 N N . SER A 1 273 ? 16.993 -23.153 -18.086 1.00 24.73 273 SER A N 1
ATOM 2100 C CA . SER A 1 273 ? 17.714 -21.893 -18.357 1.00 24.73 273 SER A CA 1
ATOM 2101 C C . SER A 1 273 ? 16.809 -20.677 -18.595 1.00 24.73 273 SER A C 1
ATOM 2103 O O . SER A 1 273 ? 17.247 -19.692 -19.183 1.00 24.73 273 SER A O 1
ATOM 2105 N N . SER A 1 274 ? 15.546 -20.709 -18.163 1.00 25.27 274 SER A N 1
ATOM 2106 C CA . SER A 1 274 ? 14.571 -19.652 -18.467 1.00 25.27 274 SER A CA 1
ATOM 2107 C C . SER A 1 274 ? 13.808 -19.186 -17.224 1.00 25.27 274 SER A C 1
ATOM 2109 O O . SER A 1 274 ? 12.610 -19.438 -17.058 1.00 25.27 274 SER A O 1
ATOM 2111 N N . THR A 1 275 ? 14.505 -18.460 -16.353 1.00 31.45 275 THR A N 1
ATOM 2112 C CA . THR A 1 275 ? 13.869 -17.550 -15.392 1.00 31.45 275 THR A CA 1
ATOM 2113 C C . THR A 1 275 ? 14.338 -16.141 -15.754 1.00 31.45 275 THR A C 1
ATOM 2115 O O . THR A 1 275 ? 15.456 -15.777 -15.396 1.00 31.45 275 THR A O 1
ATOM 2118 N N . PRO A 1 276 ? 13.548 -15.346 -16.503 1.00 30.42 276 PRO A N 1
ATOM 2119 C CA . PRO A 1 276 ? 13.998 -14.052 -17.035 1.00 30.42 276 PRO A CA 1
ATOM 2120 C C . PRO A 1 276 ? 14.285 -12.988 -15.961 1.00 30.42 276 PRO A C 1
ATOM 2122 O O . PRO A 1 276 ? 14.833 -11.941 -16.280 1.00 30.42 276 PRO A O 1
ATOM 2125 N N . TRP A 1 277 ? 13.922 -13.271 -14.704 1.00 35.09 277 TRP A N 1
ATOM 2126 C CA . TRP A 1 277 ? 14.014 -12.375 -13.545 1.00 35.09 277 TRP A CA 1
ATOM 2127 C C . TRP A 1 277 ? 15.028 -12.852 -12.493 1.00 35.09 277 TRP A C 1
ATOM 2129 O O . TRP A 1 277 ? 15.090 -12.326 -11.385 1.00 35.09 277 TRP A O 1
ATOM 2139 N N . ALA A 1 278 ? 15.879 -13.827 -12.834 1.00 29.81 278 ALA A N 1
ATOM 2140 C CA . ALA A 1 278 ? 17.067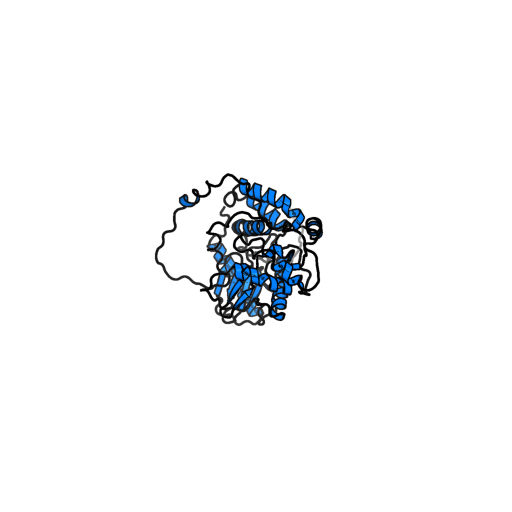 -14.157 -12.048 1.00 29.81 278 ALA A CA 1
ATOM 2141 C C . ALA A 1 278 ? 18.187 -13.119 -12.280 1.00 29.81 278 ALA A C 1
ATOM 2143 O O . ALA A 1 278 ? 19.312 -13.464 -12.625 1.00 29.81 278 ALA A O 1
ATOM 2144 N N . CYS A 1 279 ? 17.877 -11.836 -12.107 1.00 26.42 279 CYS A N 1
ATOM 2145 C CA . CYS A 1 279 ? 18.855 -10.756 -12.076 1.00 26.42 279 CYS A CA 1
ATOM 2146 C C . CYS A 1 279 ? 18.990 -10.327 -10.619 1.00 26.42 279 CYS A C 1
ATOM 2148 O O . CYS A 1 279 ? 18.061 -9.729 -10.099 1.00 26.42 279 CYS A O 1
ATOM 2150 N N . CYS A 1 280 ? 20.066 -10.760 -9.956 1.00 26.42 280 CYS A N 1
ATOM 2151 C CA . CYS A 1 280 ? 20.760 -10.071 -8.855 1.00 26.42 280 CYS A CA 1
ATOM 2152 C C . CYS A 1 280 ? 21.731 -11.068 -8.206 1.00 26.42 280 CYS A C 1
ATOM 2154 O O . CYS A 1 280 ? 21.366 -11.898 -7.374 1.00 26.42 280 CYS A O 1
ATOM 2156 N N . GLY A 1 281 ? 22.984 -11.017 -8.660 1.00 26.88 281 GLY A N 1
ATOM 2157 C CA . GLY A 1 281 ? 24.108 -11.755 -8.098 1.00 26.88 281 GLY A CA 1
ATOM 2158 C C . GLY A 1 281 ? 24.924 -10.856 -7.180 1.00 26.88 281 GLY A C 1
ATOM 2159 O O . GLY A 1 281 ? 26.012 -10.444 -7.557 1.00 26.88 281 GLY A O 1
ATOM 2160 N N . SER A 1 282 ? 24.396 -10.545 -5.999 1.00 25.08 282 SER A N 1
ATOM 2161 C CA . SER A 1 282 ? 25.173 -10.042 -4.859 1.00 25.08 282 SER A CA 1
ATOM 2162 C C . SER A 1 282 ? 24.294 -10.013 -3.612 1.00 25.08 282 SER A C 1
ATOM 2164 O O . SER A 1 282 ? 23.134 -9.612 -3.678 1.00 25.08 282 SER A O 1
ATOM 2166 N N . SER A 1 283 ? 24.846 -10.458 -2.483 1.00 24.61 283 SER A N 1
ATOM 2167 C CA . SER A 1 283 ? 24.213 -10.394 -1.164 1.00 24.61 283 SER A CA 1
ATOM 2168 C C . SER A 1 283 ? 23.773 -8.962 -0.827 1.00 24.61 283 SER A C 1
ATOM 2170 O O . SER A 1 283 ? 24.519 -8.027 -1.132 1.00 24.61 283 SER A O 1
ATOM 2172 N N . PRO A 1 284 ? 22.624 -8.750 -0.159 1.00 26.11 284 PRO A N 1
ATOM 2173 C CA . PRO A 1 284 ? 22.329 -7.443 0.409 1.00 26.11 284 PRO A CA 1
ATOM 2174 C C . PRO A 1 284 ? 23.395 -7.115 1.471 1.00 26.11 284 PRO A C 1
ATOM 2176 O O . PRO A 1 284 ? 23.797 -8.011 2.224 1.00 26.11 284 PRO A O 1
ATOM 2179 N N . PRO A 1 285 ? 23.871 -5.859 1.575 1.00 24.31 285 PRO A N 1
ATOM 2180 C CA . PRO A 1 285 ? 24.679 -5.446 2.712 1.00 24.31 285 PRO A CA 1
ATOM 2181 C C . PRO A 1 285 ? 23.920 -5.777 4.001 1.00 24.31 285 PRO A C 1
ATOM 2183 O O . PRO A 1 285 ? 22.734 -5.474 4.130 1.00 24.31 285 PRO A O 1
ATOM 2186 N N . SER A 1 286 ? 24.606 -6.364 4.974 1.00 25.03 286 SER A N 1
ATOM 2187 C CA . SER A 1 286 ? 24.096 -6.856 6.267 1.00 25.03 286 SER A CA 1
ATOM 2188 C C . SER A 1 286 ? 23.436 -5.801 7.186 1.00 25.03 286 SER A C 1
ATOM 2190 O O . SER A 1 286 ? 23.175 -6.067 8.360 1.00 25.03 286 SER A O 1
ATOM 2192 N N . ARG A 1 287 ? 23.145 -4.601 6.665 1.00 23.72 287 ARG A N 1
ATOM 2193 C CA . ARG A 1 287 ? 22.449 -3.489 7.331 1.00 23.72 287 ARG A CA 1
ATOM 2194 C C . ARG A 1 287 ? 21.018 -3.243 6.849 1.00 23.72 287 ARG A C 1
ATOM 2196 O O . ARG A 1 287 ? 20.277 -2.608 7.588 1.00 23.72 287 ARG A O 1
ATOM 2203 N N . TRP A 1 288 ? 20.610 -3.748 5.680 1.00 23.53 288 TRP A N 1
ATOM 2204 C CA . TRP A 1 288 ? 19.245 -3.545 5.157 1.00 23.53 288 TRP A CA 1
ATOM 2205 C C . TRP A 1 288 ? 18.176 -4.278 5.986 1.00 23.53 288 TRP A C 1
ATOM 2207 O O . TRP A 1 288 ? 17.024 -3.860 6.017 1.00 23.53 288 TRP A O 1
ATOM 2217 N N . SER A 1 289 ? 18.572 -5.317 6.726 1.00 25.20 289 SER A N 1
ATOM 2218 C CA . SER A 1 289 ? 17.682 -6.153 7.538 1.00 25.20 289 SER A CA 1
ATOM 2219 C C . SER A 1 289 ? 17.326 -5.589 8.917 1.00 25.20 289 SER A C 1
ATOM 2221 O O . SER A 1 289 ? 16.442 -6.132 9.563 1.00 25.20 289 SER A O 1
ATOM 2223 N N . ARG A 1 290 ? 17.980 -4.520 9.401 1.00 23.75 290 ARG A N 1
ATOM 2224 C CA . ARG A 1 290 ? 17.721 -3.974 10.755 1.00 23.75 290 ARG A CA 1
ATOM 2225 C C . ARG A 1 290 ? 16.800 -2.751 10.776 1.00 23.75 290 ARG A C 1
ATOM 2227 O O . ARG A 1 290 ? 16.557 -2.207 11.848 1.00 23.75 290 ARG A O 1
ATOM 2234 N N . SER A 1 291 ? 16.335 -2.284 9.617 1.00 24.20 291 SER A N 1
ATOM 2235 C CA . SER A 1 291 ? 15.704 -0.961 9.486 1.00 24.20 291 SER A CA 1
ATOM 2236 C C . SER A 1 291 ? 14.306 -0.960 8.871 1.00 24.20 291 SER A C 1
ATOM 2238 O O . SER A 1 291 ? 13.795 0.123 8.607 1.00 24.20 291 SER A O 1
ATOM 2240 N N . CYS A 1 292 ? 13.663 -2.118 8.703 1.00 26.12 292 CYS A N 1
ATOM 2241 C CA . CYS A 1 292 ? 12.222 -2.185 8.438 1.00 26.12 292 CYS A CA 1
ATOM 2242 C C . CYS A 1 292 ? 11.483 -2.575 9.729 1.00 26.12 292 CYS A C 1
ATOM 2244 O O . CYS A 1 292 ? 11.184 -3.751 9.915 1.00 26.12 292 CYS A O 1
ATOM 2246 N N . PRO A 1 293 ? 11.246 -1.649 10.678 1.00 27.66 293 PRO A N 1
ATOM 2247 C CA . PRO A 1 293 ? 10.277 -1.903 11.730 1.00 27.66 293 PRO A CA 1
ATOM 2248 C C . PRO A 1 293 ? 8.872 -1.905 11.116 1.00 27.66 293 PRO A C 1
ATOM 2250 O O . PRO A 1 293 ? 8.510 -0.978 10.391 1.00 27.66 293 PRO A O 1
ATOM 2253 N N . ASN A 1 294 ? 8.092 -2.939 11.431 1.00 32.16 294 ASN A N 1
ATOM 2254 C CA . ASN A 1 294 ? 6.678 -3.046 11.089 1.00 32.16 294 ASN A CA 1
ATOM 2255 C C . ASN A 1 294 ? 5.917 -1.759 11.453 1.00 32.16 294 ASN A C 1
ATOM 2257 O O . ASN A 1 294 ? 6.052 -1.188 12.538 1.00 32.16 294 ASN A O 1
ATOM 2261 N N . TRP A 1 295 ? 5.108 -1.300 10.504 1.00 34.44 295 TRP A N 1
ATOM 2262 C CA . TRP A 1 295 ? 4.596 0.066 10.371 1.00 34.44 295 TRP A CA 1
ATOM 2263 C C . TRP A 1 295 ? 3.459 0.459 11.346 1.00 34.44 295 TRP A C 1
ATOM 2265 O O . TRP A 1 295 ? 2.795 1.474 11.139 1.00 34.44 295 TRP A O 1
ATOM 2275 N N . TRP A 1 296 ? 3.226 -0.305 12.422 1.00 27.48 296 TRP A N 1
ATOM 2276 C CA . TRP A 1 296 ? 2.016 -0.220 13.263 1.00 27.48 296 TRP A CA 1
ATOM 2277 C C . TRP A 1 296 ? 2.303 -0.059 14.772 1.00 27.48 296 TRP A C 1
ATOM 2279 O O . TRP A 1 296 ? 1.666 -0.704 15.602 1.00 27.48 296 TRP A O 1
ATOM 2289 N N . SER A 1 297 ? 3.243 0.804 15.185 1.00 30.73 297 SER A N 1
ATOM 2290 C CA . SER A 1 297 ? 3.700 0.853 16.588 1.00 30.73 297 SER A CA 1
ATOM 2291 C C . SER A 1 297 ? 3.576 2.203 17.314 1.00 30.73 297 SER A C 1
ATOM 2293 O O . SER A 1 297 ? 4.346 3.128 17.082 1.00 30.73 297 SER A O 1
ATOM 2295 N N . THR A 1 298 ? 2.756 2.281 18.369 1.00 25.56 298 THR A N 1
ATOM 2296 C CA . THR A 1 298 ? 2.827 3.379 19.354 1.00 25.56 298 THR A CA 1
ATOM 2297 C C . THR A 1 298 ? 4.118 3.281 20.173 1.00 25.56 298 THR A C 1
ATOM 2299 O O . THR A 1 298 ? 4.323 2.287 20.872 1.00 25.56 298 THR A O 1
ATOM 2302 N N . SER A 1 299 ? 4.925 4.339 20.227 1.00 26.73 299 SER A N 1
ATOM 2303 C CA . SER A 1 299 ? 5.781 4.569 21.401 1.00 26.73 299 SER A CA 1
ATOM 2304 C C . SER A 1 299 ? 6.036 6.059 21.625 1.00 26.73 299 SER A C 1
ATOM 2306 O O . SER A 1 299 ? 6.626 6.733 20.787 1.00 26.73 299 SER A O 1
ATOM 2308 N N . SER A 1 300 ? 5.607 6.560 22.789 1.00 22.88 300 SER A N 1
ATOM 2309 C CA . SER A 1 300 ? 6.097 7.814 23.378 1.00 22.88 300 SER A CA 1
ATOM 2310 C C . SER A 1 300 ? 7.395 7.560 24.164 1.00 22.88 300 SER A C 1
ATOM 2312 O O . SER A 1 300 ? 7.571 6.469 24.710 1.00 22.88 300 SER A O 1
ATOM 2314 N N . PRO A 1 301 ? 8.309 8.544 24.263 1.00 26.78 301 PRO A N 1
ATOM 2315 C CA . PRO A 1 301 ? 9.664 8.327 24.758 1.00 26.78 301 PRO A CA 1
ATOM 2316 C C . PRO A 1 301 ? 9.742 8.444 26.286 1.00 26.78 301 PRO A C 1
ATOM 2318 O O . PRO A 1 301 ? 9.349 9.467 26.848 1.00 26.78 301 PRO A O 1
ATOM 2321 N N . ARG A 1 302 ? 10.357 7.466 26.970 1.00 21.75 302 ARG A N 1
ATOM 2322 C CA . ARG A 1 302 ? 11.016 7.715 28.266 1.00 21.75 302 ARG A CA 1
ATOM 2323 C C . ARG A 1 302 ? 12.371 7.012 28.407 1.00 21.75 302 ARG A C 1
ATOM 2325 O O . ARG A 1 302 ? 12.473 5.795 28.352 1.00 21.75 302 ARG A O 1
ATOM 2332 N N . SER A 1 303 ? 13.355 7.883 28.654 1.00 22.67 303 SER A N 1
ATOM 2333 C CA . SER A 1 303 ? 14.588 7.768 29.452 1.00 22.67 303 SER A CA 1
ATOM 2334 C C . SER A 1 303 ? 15.673 6.740 29.098 1.00 22.67 303 SER A C 1
ATOM 2336 O O . SER A 1 303 ? 15.657 5.601 29.545 1.00 22.67 303 SER A O 1
ATOM 2338 N N . THR A 1 304 ? 16.700 7.271 28.419 1.00 27.94 304 THR A N 1
ATOM 2339 C CA . THR A 1 304 ? 18.131 7.287 28.801 1.00 27.94 304 THR A CA 1
ATOM 2340 C C . THR A 1 304 ? 18.755 6.040 29.437 1.00 27.94 304 THR A C 1
ATOM 2342 O O . THR A 1 304 ? 18.588 5.796 30.626 1.00 27.94 304 THR A O 1
ATOM 2345 N N . THR A 1 305 ? 19.683 5.414 28.708 1.00 23.27 305 THR A N 1
ATOM 2346 C CA . THR A 1 305 ? 21.070 5.172 29.163 1.00 23.27 305 THR A CA 1
ATOM 2347 C C . THR A 1 305 ? 21.991 4.988 27.949 1.00 23.27 305 THR A C 1
ATOM 2349 O O . THR A 1 305 ? 21.558 4.590 26.873 1.00 23.27 305 THR A O 1
ATOM 2352 N N . GLY A 1 306 ? 23.238 5.435 28.100 1.00 27.78 306 GLY A N 1
ATOM 2353 C CA . GLY A 1 306 ? 24.132 5.844 27.020 1.00 27.78 306 GLY A CA 1
ATOM 2354 C C . GLY A 1 306 ? 24.670 4.740 26.106 1.00 27.78 306 GLY A C 1
ATOM 2355 O O . GLY A 1 306 ? 25.242 3.756 26.558 1.00 27.78 306 GLY A O 1
ATOM 2356 N N . GLY A 1 307 ? 24.621 5.018 24.805 1.00 21.84 307 GLY A N 1
ATOM 2357 C CA . GLY A 1 307 ? 25.480 4.435 23.778 1.00 21.84 307 GLY A CA 1
ATOM 2358 C C . GLY A 1 307 ? 25.865 5.554 22.810 1.00 21.84 307 GLY A C 1
ATOM 2359 O O . GLY A 1 307 ? 24.990 6.198 22.240 1.00 21.84 307 GLY A O 1
ATOM 2360 N N . ARG A 1 308 ? 27.159 5.871 22.692 1.00 22.42 308 ARG A N 1
ATOM 2361 C CA . ARG A 1 308 ? 27.659 6.934 21.802 1.00 22.42 308 ARG A CA 1
ATOM 2362 C C . ARG A 1 308 ? 27.368 6.580 20.338 1.00 22.42 308 ARG A C 1
ATOM 2364 O O . ARG A 1 308 ? 27.740 5.497 19.898 1.00 22.42 308 ARG A O 1
ATOM 2371 N N . CYS A 1 309 ? 26.788 7.511 19.579 1.00 20.56 309 CYS A N 1
ATOM 2372 C CA . CYS A 1 309 ? 26.821 7.469 18.115 1.00 20.56 309 CYS A CA 1
ATOM 2373 C C . CYS A 1 309 ? 28.273 7.640 17.624 1.00 20.56 309 CYS A C 1
ATOM 2375 O O . CYS A 1 309 ? 28.956 8.541 18.122 1.00 20.56 309 CYS A O 1
ATOM 2377 N N . PRO A 1 310 ? 28.763 6.835 16.664 1.00 22.33 310 PRO A N 1
ATOM 2378 C CA . PRO A 1 310 ? 30.037 7.111 16.009 1.00 22.33 310 PRO A CA 1
ATOM 2379 C C . PRO A 1 310 ? 29.929 8.365 15.124 1.00 22.33 310 PRO A C 1
ATOM 2381 O O . PRO A 1 310 ? 28.858 8.691 14.609 1.00 22.33 310 PRO A O 1
ATOM 2384 N N . SER A 1 311 ? 31.043 9.088 14.997 1.00 24.23 311 SER A N 1
ATOM 2385 C CA . SER A 1 311 ? 31.160 10.355 14.270 1.00 24.23 311 SER A CA 1
ATOM 2386 C C . SER A 1 311 ? 31.058 10.185 12.738 1.00 24.23 311 SER A C 1
ATOM 2388 O O . SER A 1 311 ? 31.242 9.078 12.224 1.00 24.23 311 SER A O 1
ATOM 2390 N N . PRO A 1 312 ? 30.793 11.277 11.986 1.00 25.69 312 PRO A N 1
ATOM 2391 C CA . PRO A 1 312 ? 30.536 11.248 10.537 1.00 25.69 312 PRO A CA 1
ATOM 2392 C C . PRO A 1 312 ? 31.683 10.710 9.664 1.00 25.69 312 PRO A C 1
ATOM 2394 O O . PRO A 1 312 ? 31.459 10.342 8.517 1.00 25.69 312 PRO A O 1
ATOM 2397 N N . GLU A 1 313 ? 32.905 10.628 10.189 1.00 25.61 313 GLU A N 1
ATOM 2398 C CA . GLU A 1 313 ? 34.098 10.223 9.430 1.00 25.61 313 GLU A CA 1
ATOM 2399 C C . GLU A 1 313 ? 34.218 8.698 9.247 1.00 25.61 313 GLU A C 1
ATOM 2401 O O . GLU A 1 313 ? 34.949 8.236 8.376 1.00 25.61 313 GLU A O 1
ATOM 2406 N N . ALA A 1 314 ? 33.438 7.898 9.986 1.00 24.27 314 ALA A N 1
ATOM 2407 C CA . ALA A 1 314 ? 33.400 6.439 9.831 1.00 24.27 314 ALA A CA 1
ATOM 2408 C C . ALA A 1 314 ? 32.531 5.952 8.646 1.00 24.27 314 ALA A C 1
ATOM 2410 O O . ALA A 1 314 ? 32.457 4.753 8.395 1.00 24.27 314 ALA A O 1
ATOM 2411 N N . TRP A 1 315 ? 31.867 6.857 7.913 1.00 23.20 315 TRP A N 1
ATOM 2412 C CA . TRP A 1 315 ? 30.972 6.521 6.793 1.00 23.20 315 TRP A CA 1
ATOM 2413 C C . TRP A 1 315 ? 31.685 6.326 5.444 1.00 23.20 315 TRP A C 1
ATOM 2415 O O . TRP A 1 315 ? 31.059 5.851 4.500 1.00 23.20 315 TRP A O 1
ATOM 2425 N N . ALA A 1 316 ? 32.970 6.677 5.333 1.00 25.33 316 ALA A N 1
ATOM 2426 C CA . ALA A 1 316 ? 33.652 6.797 4.039 1.00 25.33 316 ALA A CA 1
ATOM 2427 C C . ALA A 1 316 ? 34.665 5.681 3.707 1.00 25.33 316 ALA A C 1
ATOM 2429 O O . ALA A 1 316 ? 35.236 5.706 2.620 1.00 25.33 316 ALA A O 1
ATOM 2430 N N . ALA A 1 317 ? 34.918 4.716 4.599 1.00 23.89 317 ALA A N 1
ATOM 2431 C CA . ALA A 1 317 ? 36.071 3.814 4.449 1.00 23.89 317 ALA A CA 1
ATOM 2432 C C . ALA A 1 317 ? 35.782 2.408 3.880 1.00 23.89 317 ALA A C 1
ATOM 2434 O O . ALA A 1 317 ? 36.721 1.761 3.434 1.00 23.89 317 ALA A O 1
ATOM 2435 N N . ASP A 1 318 ? 34.529 1.941 3.815 1.00 24.47 318 ASP A N 1
ATOM 2436 C CA . ASP A 1 318 ? 34.238 0.516 3.531 1.00 24.47 318 ASP A CA 1
ATOM 2437 C C . ASP A 1 318 ? 33.664 0.215 2.130 1.00 24.47 318 ASP A C 1
ATOM 2439 O O . ASP A 1 318 ? 33.205 -0.894 1.866 1.00 24.47 318 ASP A O 1
ATOM 2443 N N . THR A 1 319 ? 33.694 1.163 1.187 1.00 27.06 319 THR A N 1
ATOM 2444 C CA . THR A 1 319 ? 33.237 0.922 -0.203 1.00 27.06 319 THR A CA 1
ATOM 2445 C C . THR A 1 319 ? 34.356 0.569 -1.185 1.00 27.06 319 THR A C 1
ATOM 2447 O O . THR A 1 319 ? 34.088 0.422 -2.375 1.00 27.06 319 THR A O 1
ATOM 2450 N N . ASN A 1 320 ? 35.596 0.420 -0.714 1.00 26.30 320 ASN A N 1
ATOM 2451 C CA . ASN A 1 320 ? 36.777 0.252 -1.562 1.00 26.30 320 ASN A CA 1
ATOM 2452 C C . ASN A 1 320 ? 37.432 -1.125 -1.394 1.00 26.30 320 ASN A C 1
ATOM 2454 O O . ASN A 1 320 ? 38.595 -1.222 -1.041 1.00 26.30 320 ASN A O 1
ATOM 2458 N N . GLU A 1 321 ? 36.694 -2.198 -1.661 1.00 27.39 321 GLU A N 1
ATOM 2459 C CA . GLU A 1 321 ? 37.284 -3.486 -2.045 1.00 27.39 321 GLU A CA 1
ATOM 2460 C C . GLU A 1 321 ? 36.168 -4.382 -2.585 1.00 27.39 321 GLU A C 1
ATOM 2462 O O . GLU A 1 321 ? 35.377 -4.906 -1.812 1.00 27.39 321 GLU A O 1
ATOM 2467 N N . LEU A 1 322 ? 36.051 -4.464 -3.917 1.00 26.50 322 LEU A N 1
ATOM 2468 C CA . LEU A 1 322 ? 35.501 -5.576 -4.717 1.00 26.50 322 LEU A CA 1
ATOM 2469 C C . LEU A 1 322 ? 35.406 -5.123 -6.192 1.00 26.50 322 LEU A C 1
ATOM 2471 O O . LEU A 1 322 ? 34.338 -5.078 -6.802 1.00 26.50 322 LEU A O 1
ATOM 2475 N N . GLU A 1 323 ? 36.549 -4.768 -6.785 1.00 29.95 323 GLU A N 1
ATOM 2476 C CA . GLU A 1 323 ? 36.678 -4.669 -8.242 1.00 29.95 323 GLU A CA 1
ATOM 2477 C C . GLU A 1 323 ? 36.830 -6.079 -8.838 1.00 29.95 323 GLU A C 1
ATOM 2479 O O . GLU A 1 323 ? 37.641 -6.876 -8.367 1.00 29.95 323 GLU A O 1
ATOM 2484 N N . GLY A 1 324 ? 36.066 -6.397 -9.892 1.00 25.47 324 GLY A N 1
ATOM 2485 C CA . GLY A 1 324 ? 36.379 -7.553 -10.747 1.00 25.47 324 GLY A CA 1
ATOM 2486 C C . GLY A 1 324 ? 35.219 -8.296 -11.414 1.00 25.47 324 GLY A C 1
ATOM 2487 O O . GLY A 1 324 ? 35.472 -9.175 -12.235 1.00 25.47 324 GLY A O 1
ATOM 2488 N N . ARG A 1 325 ? 33.951 -7.979 -11.126 1.00 26.23 325 ARG A N 1
ATOM 2489 C CA . ARG A 1 325 ? 32.798 -8.520 -11.874 1.00 26.23 325 ARG A CA 1
ATOM 2490 C C . ARG A 1 325 ? 31.791 -7.405 -12.106 1.00 26.23 325 ARG A C 1
ATOM 2492 O O . ARG A 1 325 ? 31.427 -6.724 -11.156 1.00 26.23 325 ARG A O 1
ATOM 2499 N N . GLN A 1 326 ? 31.362 -7.198 -13.353 1.00 25.77 326 GLN A N 1
ATOM 2500 C CA . GLN A 1 326 ? 30.296 -6.237 -13.638 1.00 25.77 326 GLN A CA 1
ATOM 2501 C C . GLN A 1 326 ? 29.054 -6.602 -12.810 1.00 25.77 326 GLN A C 1
ATOM 2503 O O . GLN A 1 326 ? 28.569 -7.730 -12.947 1.00 25.77 326 GLN A O 1
ATOM 2508 N N . PRO A 1 327 ? 28.542 -5.708 -11.947 1.00 36.03 327 PRO A N 1
ATOM 2509 C CA . PRO A 1 327 ? 27.294 -5.974 -11.262 1.00 36.03 327 PRO A CA 1
ATOM 2510 C C . PRO A 1 327 ? 26.167 -5.894 -12.295 1.00 36.03 327 PRO A C 1
ATOM 2512 O O . PRO A 1 327 ? 25.991 -4.876 -12.966 1.00 36.03 327 PRO A O 1
ATOM 2515 N N . TYR A 1 328 ? 25.440 -7.000 -12.456 1.00 39.22 328 TYR A N 1
ATOM 2516 C CA . TYR A 1 328 ? 24.190 -7.039 -13.211 1.00 39.22 328 TYR A CA 1
ATOM 2517 C C . TYR A 1 328 ? 23.210 -6.022 -12.599 1.00 39.22 328 TYR A C 1
ATOM 2519 O O . TYR A 1 328 ? 23.121 -5.927 -11.376 1.00 39.22 328 TYR A O 1
ATOM 2527 N N . GLY A 1 329 ? 22.542 -5.237 -13.453 1.00 45.81 329 GLY A N 1
ATOM 2528 C CA . GLY A 1 329 ? 21.722 -4.086 -13.049 1.00 45.81 329 GLY A CA 1
ATOM 2529 C C . GLY A 1 329 ? 20.534 -4.437 -12.148 1.00 45.81 329 GLY A C 1
ATOM 2530 O O . GLY A 1 329 ? 20.103 -5.591 -12.096 1.00 45.81 329 GLY A O 1
ATOM 2531 N N . ARG A 1 330 ? 20.008 -3.424 -11.446 1.00 58.19 330 ARG A N 1
ATOM 2532 C CA . ARG A 1 330 ? 18.866 -3.564 -10.526 1.00 58.19 330 ARG A CA 1
ATOM 2533 C C . ARG A 1 330 ? 17.572 -3.887 -11.271 1.00 58.19 330 ARG A C 1
ATOM 2535 O O . ARG A 1 330 ? 17.372 -3.451 -12.406 1.00 58.19 330 ARG A O 1
ATOM 2542 N N . CYS A 1 331 ? 16.661 -4.609 -10.616 1.00 58.81 331 CYS A N 1
ATOM 2543 C CA . CYS A 1 331 ? 15.292 -4.744 -11.122 1.00 58.81 331 CYS A CA 1
ATOM 2544 C C . CYS A 1 331 ? 14.533 -3.406 -10.998 1.00 58.81 331 CYS A C 1
ATOM 2546 O O . CYS A 1 331 ? 14.865 -2.592 -10.129 1.00 58.81 331 CYS A O 1
ATOM 2548 N N . PRO A 1 332 ? 13.470 -3.173 -11.794 1.00 54.56 332 PRO A N 1
ATOM 2549 C CA . PRO A 1 332 ? 12.663 -1.959 -11.659 1.00 54.56 332 PRO A CA 1
ATOM 2550 C C . PRO A 1 332 ? 12.054 -1.797 -10.253 1.00 54.56 332 PRO A C 1
ATOM 2552 O O . PRO A 1 332 ? 11.920 -0.675 -9.774 1.00 54.56 332 PRO A O 1
ATOM 2555 N N . CYS A 1 333 ? 11.765 -2.907 -9.563 1.00 56.62 333 CYS A N 1
ATOM 2556 C CA . CYS A 1 333 ? 11.342 -2.948 -8.162 1.00 56.62 333 CYS A CA 1
ATOM 2557 C C . CYS A 1 333 ? 12.353 -2.303 -7.200 1.00 56.62 333 CYS A C 1
ATOM 2559 O O . CYS A 1 333 ? 12.032 -1.361 -6.478 1.00 56.62 333 CYS A O 1
ATOM 2561 N N . GLU A 1 334 ? 13.596 -2.781 -7.223 1.00 57.22 334 GLU A N 1
ATOM 2562 C CA . GLU A 1 334 ? 14.697 -2.269 -6.404 1.00 57.22 334 GLU A CA 1
ATOM 2563 C C . GLU A 1 334 ? 15.025 -0.816 -6.750 1.00 57.22 334 GLU A C 1
ATOM 2565 O O . GLU A 1 334 ? 15.340 -0.020 -5.862 1.00 57.22 334 GLU A O 1
ATOM 2570 N N . LEU A 1 335 ? 14.962 -0.461 -8.039 1.00 58.19 335 LEU A N 1
ATOM 2571 C CA . LEU A 1 335 ? 15.163 0.911 -8.482 1.00 58.19 335 LEU A CA 1
ATOM 2572 C C . LEU A 1 335 ? 14.074 1.816 -7.905 1.00 58.19 335 LEU A C 1
ATOM 2574 O O . LEU A 1 335 ? 14.399 2.845 -7.320 1.00 58.19 335 LEU A O 1
ATOM 2578 N N . ARG A 1 336 ? 12.800 1.423 -7.988 1.00 64.44 336 ARG A N 1
ATOM 2579 C CA . ARG A 1 336 ? 11.715 2.209 -7.405 1.00 64.44 336 ARG A CA 1
ATOM 2580 C C . ARG A 1 336 ? 11.826 2.311 -5.894 1.00 64.44 336 ARG A C 1
ATOM 2582 O O . ARG A 1 336 ? 11.663 3.412 -5.398 1.00 64.44 336 ARG A O 1
ATOM 2589 N N . GLN A 1 337 ? 12.118 1.238 -5.161 1.00 61.69 337 GLN A N 1
ATOM 2590 C CA . GLN A 1 337 ? 12.278 1.318 -3.703 1.00 61.69 337 GLN A CA 1
ATOM 2591 C C . GLN A 1 337 ? 13.419 2.273 -3.318 1.00 61.69 337 GLN A C 1
ATOM 2593 O O . GLN A 1 337 ? 13.253 3.121 -2.440 1.00 61.69 337 GLN A O 1
ATOM 2598 N N . LEU A 1 338 ? 14.548 2.212 -4.032 1.00 63.25 338 LEU A N 1
ATOM 2599 C CA . LEU A 1 338 ? 15.670 3.131 -3.839 1.00 63.25 338 LEU A CA 1
ATOM 2600 C C . LEU A 1 338 ? 15.288 4.583 -4.159 1.00 63.25 338 LEU A C 1
ATOM 2602 O O . LEU A 1 338 ? 15.631 5.492 -3.401 1.00 63.25 338 LEU A O 1
ATOM 2606 N N . LEU A 1 339 ? 14.572 4.808 -5.262 1.00 62.38 339 LEU A N 1
ATOM 2607 C CA . LEU A 1 339 ? 14.090 6.131 -5.651 1.00 62.38 339 LEU A CA 1
ATOM 2608 C C . LEU A 1 339 ? 13.047 6.649 -4.669 1.00 62.38 339 LEU A C 1
ATOM 2610 O O . LEU A 1 339 ? 13.160 7.783 -4.235 1.00 62.38 339 LEU A O 1
ATOM 2614 N N . HIS A 1 340 ? 12.095 5.824 -4.247 1.00 62.22 340 HIS A N 1
ATOM 2615 C CA . HIS A 1 340 ? 11.084 6.167 -3.259 1.00 62.22 340 HIS A CA 1
ATOM 2616 C C . HIS A 1 340 ? 11.761 6.606 -1.961 1.00 62.22 340 HIS A C 1
ATOM 2618 O O . HIS A 1 340 ? 11.517 7.710 -1.499 1.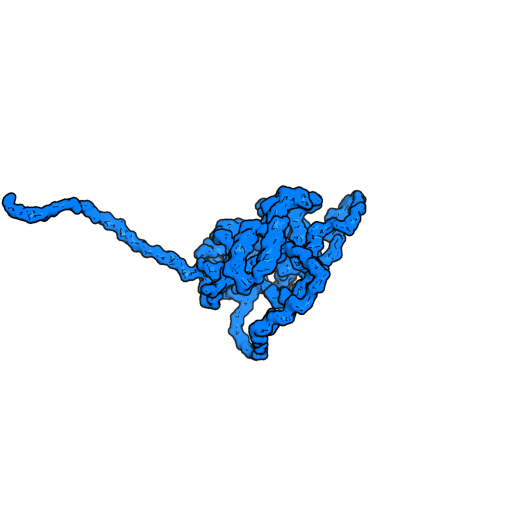00 62.22 340 HIS A O 1
ATOM 2624 N N . GLN A 1 341 ? 12.720 5.839 -1.435 1.00 59.69 341 GLN A N 1
ATOM 2625 C CA . GLN A 1 341 ? 13.468 6.225 -0.235 1.00 59.69 341 GLN A CA 1
ATOM 2626 C C . GLN A 1 341 ? 14.253 7.538 -0.412 1.00 59.69 341 GLN A C 1
ATOM 2628 O O . GLN A 1 341 ? 14.179 8.411 0.455 1.00 59.69 341 GLN A O 1
ATOM 2633 N N . ARG A 1 342 ? 14.986 7.718 -1.523 1.00 64.00 342 ARG A N 1
ATOM 2634 C CA . ARG A 1 342 ? 15.866 8.888 -1.734 1.00 64.00 342 ARG A CA 1
ATOM 2635 C C . ARG A 1 342 ? 15.120 10.151 -2.179 1.00 64.00 342 ARG A C 1
ATOM 2637 O O . ARG A 1 342 ? 15.461 11.247 -1.754 1.00 64.00 342 ARG A O 1
ATOM 2644 N N . VAL A 1 343 ? 14.082 10.023 -2.996 1.00 56.75 343 VAL A N 1
ATOM 2645 C CA . VAL A 1 343 ? 13.284 11.143 -3.523 1.00 56.75 343 VAL A CA 1
ATOM 2646 C C . VAL A 1 343 ? 12.223 11.595 -2.536 1.00 56.75 343 VAL A C 1
ATOM 2648 O O . VAL A 1 343 ? 11.959 12.797 -2.454 1.00 56.75 343 VAL A O 1
ATOM 2651 N N . ASN A 1 344 ? 11.658 10.681 -1.744 1.00 51.31 344 ASN A N 1
ATOM 2652 C CA . ASN A 1 344 ? 10.774 11.066 -0.647 1.00 51.31 344 ASN A CA 1
ATOM 2653 C C . ASN A 1 344 ? 11.560 11.772 0.446 1.00 51.31 344 ASN A C 1
ATOM 2655 O O . ASN A 1 344 ? 11.107 12.808 0.906 1.00 51.31 344 ASN A O 1
ATOM 2659 N N . SER A 1 345 ? 12.781 11.316 0.741 1.00 47.81 345 SER A N 1
ATOM 2660 C CA . SER A 1 345 ? 13.738 12.059 1.571 1.00 47.81 345 SER A CA 1
ATOM 2661 C C . SER A 1 345 ? 13.976 13.496 1.069 1.00 47.81 345 SER A C 1
ATOM 2663 O O . SER A 1 345 ? 14.156 14.400 1.876 1.00 47.81 345 SER A O 1
ATOM 2665 N N . ALA A 1 346 ? 13.909 13.728 -0.248 1.00 45.78 346 ALA A N 1
ATOM 2666 C CA . ALA A 1 346 ? 14.097 15.040 -0.876 1.00 45.78 346 ALA A CA 1
ATOM 2667 C C . ALA A 1 346 ? 12.813 15.867 -1.093 1.00 45.78 346 ALA A C 1
ATOM 2669 O O . ALA A 1 346 ? 12.875 17.039 -1.461 1.00 45.78 346 ALA A O 1
ATOM 2670 N N . GLY A 1 347 ? 11.635 15.244 -0.991 1.00 46.38 347 GLY A N 1
ATOM 2671 C CA . GLY A 1 347 ? 10.363 15.789 -1.483 1.00 46.38 347 GLY A CA 1
ATOM 2672 C C . GLY A 1 347 ? 9.458 16.415 -0.439 1.00 46.38 347 GLY A C 1
ATOM 2673 O O . GLY A 1 347 ? 8.417 16.971 -0.799 1.00 46.38 347 GLY A O 1
ATOM 2674 N N . GLU A 1 348 ? 9.830 16.340 0.834 1.00 52.06 348 GLU A N 1
ATOM 2675 C CA . GLU A 1 348 ? 8.950 16.683 1.945 1.00 52.06 348 GLU A CA 1
ATOM 2676 C C . GLU A 1 348 ? 8.821 18.209 2.185 1.00 52.06 348 GLU A C 1
ATOM 2678 O O . GLU A 1 348 ? 9.016 18.689 3.287 1.00 52.06 348 GLU A O 1
ATOM 2683 N N . LEU A 1 349 ? 8.454 19.032 1.196 1.00 33.28 349 LEU A N 1
ATOM 2684 C CA . LEU A 1 349 ? 8.066 20.433 1.448 1.00 33.28 349 LEU A CA 1
ATOM 2685 C C . LEU A 1 349 ? 6.888 20.874 0.568 1.00 33.28 349 LEU A C 1
ATOM 2687 O O . LEU A 1 349 ? 7.056 21.158 -0.621 1.00 33.28 349 LEU A O 1
ATOM 2691 N N . ARG A 1 350 ? 5.699 20.972 1.191 1.00 40.62 350 ARG A N 1
ATOM 2692 C CA . ARG A 1 350 ? 4.784 22.144 1.217 1.00 40.62 350 ARG A CA 1
ATOM 2693 C C . ARG A 1 350 ? 3.367 21.754 1.672 1.00 40.62 350 ARG A C 1
ATOM 2695 O O . ARG A 1 350 ? 2.461 21.689 0.855 1.00 40.62 350 ARG A O 1
ATOM 2702 N N . ARG A 1 351 ? 3.147 21.629 2.986 1.00 42.12 351 ARG A N 1
ATOM 2703 C CA . ARG A 1 351 ? 1.856 21.948 3.633 1.00 42.12 351 ARG A CA 1
ATOM 2704 C C . ARG A 1 351 ? 2.083 22.441 5.062 1.00 42.12 351 ARG A C 1
ATOM 2706 O O . ARG A 1 351 ? 2.077 21.666 6.003 1.00 42.12 351 ARG A O 1
ATOM 2713 N N . ALA A 1 352 ? 2.305 23.747 5.190 1.00 33.75 352 ALA A N 1
ATOM 2714 C CA . ALA A 1 352 ? 2.207 24.502 6.445 1.00 33.75 352 ALA A CA 1
ATOM 2715 C C . ALA A 1 352 ? 1.888 25.984 6.147 1.00 33.75 352 ALA A C 1
ATOM 2717 O O . ALA A 1 352 ? 2.464 26.900 6.720 1.00 33.75 352 ALA A O 1
ATOM 2718 N N . GLY A 1 353 ? 1.012 26.231 5.170 1.00 28.06 353 GLY A N 1
ATOM 2719 C CA . GLY A 1 353 ? 0.630 27.579 4.757 1.00 28.06 353 GLY A CA 1
ATOM 2720 C C . GLY A 1 353 ? -0.770 27.559 4.173 1.00 28.06 353 GLY A C 1
ATOM 2721 O O . GLY A 1 353 ? -0.934 27.458 2.961 1.00 28.06 353 GLY A O 1
ATOM 2722 N N . GLY A 1 354 ? -1.773 27.582 5.049 1.00 28.55 354 GLY A N 1
ATOM 2723 C CA . GLY A 1 354 ? -3.160 27.763 4.648 1.00 28.55 354 GLY A CA 1
ATOM 2724 C C . GLY A 1 354 ? -3.337 29.107 3.947 1.00 28.55 354 GLY A C 1
ATOM 2725 O O . GLY A 1 354 ? -2.875 30.142 4.430 1.00 28.55 354 GLY A O 1
ATOM 2726 N N . HIS A 1 355 ? -4.024 29.085 2.807 1.00 27.22 355 HIS A N 1
ATOM 2727 C CA . HIS A 1 355 ? -4.607 30.276 2.213 1.00 27.22 355 HIS A CA 1
ATOM 2728 C C . HIS A 1 355 ? -5.635 30.856 3.189 1.00 27.22 355 HIS A C 1
ATOM 2730 O O . HIS A 1 355 ? -6.746 30.347 3.321 1.00 27.22 355 HIS A O 1
ATOM 2736 N N . ALA A 1 356 ? -5.266 31.939 3.869 1.00 26.02 356 ALA A N 1
ATOM 2737 C CA . ALA A 1 356 ? -6.238 32.833 4.468 1.00 26.02 356 ALA A CA 1
ATOM 2738 C C . ALA A 1 356 ? -6.962 33.566 3.328 1.00 26.02 356 ALA A C 1
ATOM 2740 O O . ALA A 1 356 ? -6.423 34.489 2.716 1.00 26.02 356 ALA A O 1
ATOM 2741 N N . HIS A 1 357 ? -8.183 33.131 3.025 1.00 25.30 357 HIS A N 1
ATOM 2742 C CA . HIS A 1 357 ? -9.142 33.934 2.278 1.00 25.30 357 HIS A CA 1
ATOM 2743 C C . HIS A 1 357 ? -9.488 35.171 3.117 1.00 25.30 357 HIS A C 1
ATOM 2745 O O . HIS A 1 357 ? -10.284 35.099 4.051 1.00 25.30 357 HIS A O 1
ATOM 2751 N N . LEU A 1 358 ? -8.902 36.320 2.780 1.00 26.58 358 LEU A N 1
ATOM 2752 C CA . LEU A 1 358 ? -9.456 37.611 3.174 1.00 26.58 358 LEU A CA 1
ATOM 2753 C C . LEU A 1 358 ? -10.570 37.959 2.187 1.00 26.58 358 LEU A C 1
ATOM 2755 O O . LEU A 1 358 ? -10.333 38.342 1.044 1.00 26.58 358 LEU A O 1
ATOM 2759 N N . SER A 1 359 ? -11.798 37.768 2.657 1.00 24.64 359 SER A N 1
ATOM 2760 C CA . SER A 1 359 ? -13.021 38.269 2.045 1.00 24.64 359 SER A CA 1
ATOM 2761 C C . SER A 1 359 ? -12.999 39.800 2.072 1.00 24.64 359 SER A C 1
ATOM 2763 O O . SER A 1 359 ? -13.184 40.401 3.128 1.00 24.64 359 SER A O 1
ATOM 2765 N N . ALA A 1 360 ? -12.760 40.436 0.924 1.00 26.78 360 ALA A N 1
ATOM 2766 C CA . ALA A 1 360 ? -13.029 41.857 0.737 1.00 26.78 360 ALA A CA 1
ATOM 2767 C C . ALA A 1 360 ? -14.455 42.011 0.198 1.00 26.78 360 ALA A C 1
ATOM 2769 O O . ALA A 1 360 ? -14.753 41.701 -0.954 1.00 26.78 360 ALA A O 1
ATOM 2770 N N . ASP A 1 361 ? -15.329 42.452 1.095 1.00 26.48 361 ASP A N 1
ATOM 2771 C CA . ASP A 1 361 ? -16.729 42.784 0.867 1.00 26.48 361 ASP A CA 1
ATOM 2772 C C . ASP A 1 361 ? -16.834 43.902 -0.193 1.00 26.48 361 ASP A C 1
ATOM 2774 O O . ASP A 1 361 ? -16.244 44.976 -0.052 1.00 26.48 361 ASP A O 1
ATOM 2778 N N . HIS A 1 362 ? -17.561 43.652 -1.285 1.00 26.23 362 HIS A N 1
ATOM 2779 C CA . HIS A 1 362 ? -17.853 44.643 -2.323 1.00 26.23 362 HIS A CA 1
ATOM 2780 C C . HIS A 1 362 ? -19.356 44.932 -2.303 1.00 26.23 362 HIS A C 1
ATOM 2782 O O . HIS A 1 362 ? -20.155 44.252 -2.951 1.00 26.23 362 HIS A O 1
ATOM 2788 N N . ARG A 1 363 ? -19.758 45.971 -1.557 1.00 27.56 363 ARG A N 1
ATOM 2789 C CA . ARG A 1 363 ? -21.073 46.601 -1.721 1.00 27.56 363 ARG A CA 1
ATOM 2790 C C . ARG A 1 363 ? -20.968 47.859 -2.577 1.00 27.56 363 ARG A C 1
ATOM 2792 O O . ARG A 1 363 ? -20.270 48.812 -2.263 1.00 27.56 363 ARG A O 1
ATOM 2799 N N . ARG A 1 364 ? -21.730 47.767 -3.663 1.00 26.41 364 ARG A N 1
ATOM 2800 C CA . ARG A 1 364 ? -22.196 48.743 -4.653 1.00 26.41 364 ARG A CA 1
ATOM 2801 C C . ARG A 1 364 ? -22.348 50.200 -4.192 1.00 26.41 364 ARG A C 1
ATOM 2803 O O . ARG A 1 364 ? -22.871 50.472 -3.118 1.00 26.41 364 ARG A O 1
ATOM 2810 N N . GLY A 1 365 ? -22.111 51.088 -5.158 1.00 24.50 365 GLY A N 1
ATOM 2811 C CA . GLY A 1 365 ? -22.564 52.483 -5.219 1.00 24.50 365 GLY A CA 1
ATOM 2812 C C . GLY A 1 365 ? -21.437 53.314 -5.824 1.00 24.50 365 GLY A C 1
ATOM 2813 O O . GLY A 1 365 ? -20.442 53.547 -5.165 1.00 24.50 365 GLY A O 1
ATOM 2814 N N . GLY A 1 366 ? -21.422 53.642 -7.109 1.00 25.05 366 GLY A N 1
ATOM 2815 C CA . GLY A 1 366 ? -22.416 54.448 -7.803 1.00 25.05 366 GLY A CA 1
ATOM 2816 C C . GLY A 1 366 ? -21.623 55.558 -8.495 1.00 25.05 366 GLY A C 1
ATOM 2817 O O . GLY A 1 366 ? -20.835 56.249 -7.859 1.00 25.05 366 GLY A O 1
ATOM 2818 N N . ALA A 1 367 ? -21.747 55.638 -9.814 1.00 24.31 367 ALA A N 1
ATOM 2819 C CA . ALA A 1 367 ? -21.041 56.591 -10.653 1.00 24.31 367 ALA A CA 1
ATOM 2820 C C . ALA A 1 367 ? -21.365 58.044 -10.273 1.00 24.31 367 ALA A C 1
ATOM 2822 O O . ALA A 1 367 ? -22.532 58.361 -10.074 1.00 24.31 367 ALA A O 1
ATOM 2823 N N . CYS A 1 368 ? -20.357 58.920 -10.301 1.00 24.09 368 CYS A N 1
ATOM 2824 C CA . CYS A 1 368 ? -20.532 60.343 -10.590 1.00 24.09 368 CYS A CA 1
ATOM 2825 C C . CYS A 1 368 ? -19.342 60.844 -11.417 1.00 24.09 368 CYS A C 1
ATOM 2827 O O . CYS A 1 368 ? -18.192 60.841 -10.982 1.00 24.09 368 CYS A O 1
ATOM 2829 N N . HIS A 1 369 ? -19.666 61.239 -12.644 1.00 22.50 369 HIS A N 1
ATOM 2830 C CA . HIS A 1 369 ? -18.843 62.000 -13.570 1.00 22.50 369 HIS A CA 1
ATOM 2831 C C . HIS A 1 369 ? -18.689 63.463 -13.113 1.00 22.50 369 HIS A C 1
ATOM 2833 O O . HIS A 1 369 ? -19.634 64.043 -12.596 1.00 22.50 369 HIS A O 1
ATOM 2839 N N . ALA A 1 370 ? -17.538 64.037 -13.481 1.00 23.23 370 ALA A N 1
ATOM 2840 C CA . ALA A 1 370 ? -17.348 65.366 -14.080 1.00 23.23 370 ALA A CA 1
ATOM 2841 C C . ALA A 1 370 ? -17.611 66.668 -13.292 1.00 23.23 370 ALA A C 1
ATOM 2843 O O . ALA A 1 370 ? -18.673 66.897 -12.729 1.00 23.23 370 ALA A O 1
ATOM 2844 N N . GLY A 1 371 ? -16.668 67.600 -13.504 1.00 22.48 371 GLY A N 1
ATOM 2845 C CA . GLY A 1 371 ? -16.905 69.047 -13.585 1.00 22.48 371 GLY A CA 1
ATOM 2846 C C . GLY A 1 371 ? -16.806 69.790 -12.249 1.00 22.48 371 GLY A C 1
ATOM 2847 O O . GLY A 1 371 ? -17.320 69.331 -11.247 1.00 22.48 371 GLY A O 1
ATOM 2848 N N . ALA A 1 372 ? -16.184 70.958 -12.138 1.00 24.25 372 ALA A N 1
ATOM 2849 C CA . ALA A 1 372 ? -15.689 71.863 -13.160 1.00 24.25 372 ALA A CA 1
ATOM 2850 C C . ALA A 1 372 ? -14.673 72.831 -12.537 1.00 24.25 372 ALA A C 1
ATOM 2852 O O . ALA A 1 372 ? -14.682 73.094 -11.333 1.00 24.25 372 ALA A O 1
ATOM 2853 N N . GLY A 1 373 ? -13.814 73.375 -13.395 1.00 23.58 373 GLY A N 1
ATOM 2854 C CA . GLY A 1 373 ? -13.081 74.588 -13.092 1.00 23.58 373 GLY A CA 1
ATOM 2855 C C . GLY A 1 373 ? -14.032 75.764 -12.857 1.00 23.58 373 GLY A C 1
ATOM 2856 O O . GLY A 1 373 ? -15.064 75.891 -13.502 1.00 23.58 373 GLY A O 1
ATOM 2857 N N . ALA A 1 374 ? -13.646 76.572 -11.881 1.00 24.30 374 ALA A N 1
ATOM 2858 C CA . ALA A 1 374 ? -13.680 78.027 -11.833 1.00 24.30 374 ALA A CA 1
ATOM 2859 C C . ALA A 1 374 ? -14.729 78.821 -12.663 1.00 24.30 374 ALA A C 1
ATOM 2861 O O . ALA A 1 374 ? -14.738 78.796 -13.890 1.00 24.30 374 ALA A O 1
ATOM 2862 N N . ILE A 1 375 ? -15.375 79.731 -11.917 1.00 24.56 375 ILE A N 1
ATOM 2863 C CA . ILE A 1 375 ? -15.898 81.076 -12.250 1.00 24.56 375 ILE A CA 1
ATOM 2864 C C . ILE A 1 375 ? -17.432 81.210 -12.272 1.00 24.56 375 ILE A C 1
ATOM 2866 O O . ILE A 1 375 ? -18.151 80.545 -13.007 1.00 24.56 375 ILE A O 1
ATOM 2870 N N . ALA A 1 376 ? -17.876 82.121 -11.402 1.00 26.69 376 ALA A N 1
ATOM 2871 C CA . ALA A 1 376 ? -19.225 82.616 -11.180 1.00 26.69 376 ALA A CA 1
ATOM 2872 C C . ALA A 1 376 ? -19.805 83.373 -12.387 1.00 26.69 376 ALA A C 1
ATOM 2874 O O . ALA A 1 376 ? -19.070 84.061 -13.096 1.00 26.69 376 ALA A O 1
ATOM 2875 N N . GLY A 1 377 ? -21.130 83.316 -12.539 1.00 27.45 377 GLY A N 1
ATOM 2876 C CA . GLY A 1 377 ? -21.896 84.105 -13.505 1.00 27.45 377 GLY A CA 1
ATOM 2877 C C . GLY A 1 377 ? -23.231 83.469 -13.817 1.00 27.45 377 GLY A C 1
ATOM 2878 O O . GLY A 1 377 ? -23.225 82.560 -14.672 1.00 27.45 377 GLY A O 1
#

InterPro domains:
  IPR011009 Protein kinase-like domain superfamily [SSF56112] (17-246)

Organism: NCBI:txid67267

Foldseek 3Di:
DDLFDDPVSLVVLLVLLQVFVQVVCVVQVDDADPKFFFFRDQWTWICRPPAQKIKTWGQQDQPPLPLVVLQVLQLVLQLLQQQCVVVVAFAFHFDPSGPSGWDAGPRITIGMTGNFAAPQVDAQPLQVLQVCVLVVQVSQQPRPDDAFAQLPLLPLVSLVVLLVVCVVPCVLPPPVRSVLLVVLSVVCSQCRVDPVSVCVVPPPFDKTWDLSQQQSLQWTHGPVGIGGYDSSRTGIGGSVNNCLPPFPVRNDPPPPSVVVVVVPDDDDDDDPDDDVSPAFPDGDPPPVSPPDDRRGGGDDDDDDDDDDDDDPVVPPPPPPDDPDDPRGDGDSNVSSVSSCVRSSSSPNDDDDDDPDPPDDDDDDDDDDDDDDDDDDD

pLDDT: mean 70.94, std 29.27, range [20.56, 98.75]